Protein AF-A0A1I4S4P9-F1 (afdb_monomer)

Mean predicted aligned error: 11.46 Å

Solvent-accessible surface area (backbone atoms only — not comparable to full-atom values): 24908 Å² total; per-residue (Å²): 143,83,81,76,46,73,68,51,47,54,49,50,52,46,46,45,58,68,44,50,50,43,36,48,73,74,57,73,57,72,81,90,74,56,90,67,57,74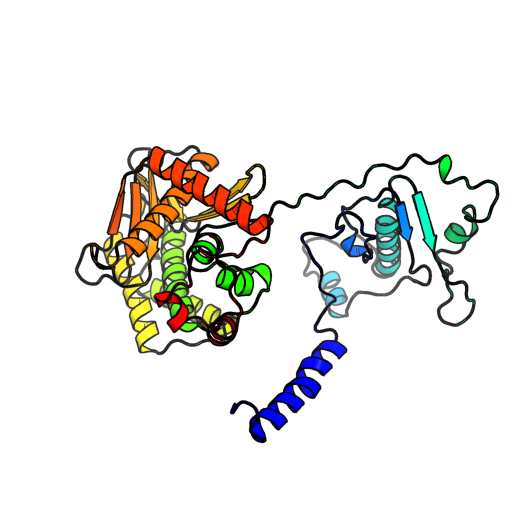,68,53,91,94,64,84,69,86,72,55,61,76,76,45,62,96,51,74,33,33,64,36,78,47,58,73,35,42,59,71,68,53,87,86,77,53,77,63,54,55,45,46,71,71,61,72,74,54,97,62,80,84,88,68,62,76,91,49,44,34,51,53,52,46,50,51,49,52,50,53,48,60,68,24,30,74,63,38,76,42,83,45,62,72,78,43,88,57,95,75,30,17,52,13,87,90,35,44,65,67,63,73,71,46,87,54,87,84,39,89,87,55,56,74,87,76,58,77,69,62,78,77,74,81,72,79,67,57,54,79,44,32,52,75,82,41,50,51,38,30,75,66,33,33,58,59,29,42,42,47,65,76,65,58,46,83,82,87,79,56,67,71,53,52,50,35,52,47,34,50,58,39,48,48,54,53,50,52,34,47,75,73,69,44,52,89,65,70,43,76,67,51,53,50,53,47,38,53,51,48,45,58,52,50,30,64,74,71,71,50,80,74,56,69,70,54,50,53,50,38,52,49,26,41,50,50,50,48,67,72,46,67,87,53,63,88,32,62,72,50,61,66,44,80,45,75,47,84,52,96,78,33,28,44,39,46,75,44,51,32,34,32,54,52,98,89,31,31,31,43,37,41,77,37,70,44,63,69,75,52,79,74,88,38,38,72,60,53,51,52,53,46,48,47,48,35,55,46,45,52,52,46,30,76,73,69,71,50,51,62,55,34,37,33,40,38,21,44,45,40,85,87,66,80,39,66,50,79,44,73,68,49,73,69,58,31,52,52,47,52,53,52,50,51,54,50,50,55,31,56,79,66,70,55,48,62,40,75,66,83,50,66,79,59,44,79,76,38,90,58,34,75,58,60,74,72,49,88,81,67,59,52,129

Structure (mmCIF, N/CA/C/O backbone):
data_AF-A0A1I4S4P9-F1
#
_entry.id   AF-A0A1I4S4P9-F1
#
loop_
_atom_site.group_PDB
_atom_site.id
_atom_site.type_symbol
_atom_site.label_atom_id
_atom_site.label_alt_id
_atom_site.label_comp_id
_atom_site.label_asym_id
_atom_site.label_entity_id
_atom_site.label_seq_id
_atom_site.pdbx_PDB_ins_code
_atom_site.Cartn_x
_atom_site.Cartn_y
_atom_site.Cartn_z
_atom_site.occupancy
_atom_site.B_iso_or_equiv
_atom_site.auth_seq_id
_atom_site.auth_comp_id
_atom_site.auth_asym_id
_atom_site.auth_atom_id
_atom_site.pdbx_PDB_model_num
ATOM 1 N N . MET A 1 1 ? -10.978 32.843 -14.804 1.00 38.06 1 MET A N 1
ATOM 2 C CA . MET A 1 1 ? -9.701 33.183 -15.474 1.00 38.06 1 MET A CA 1
ATOM 3 C C . MET A 1 1 ? -8.915 34.183 -14.626 1.00 38.06 1 MET A C 1
ATOM 5 O O . MET A 1 1 ? -8.882 35.360 -14.946 1.00 38.06 1 MET A O 1
ATOM 9 N N . SER A 1 2 ? -8.302 33.745 -13.528 1.00 45.78 2 SER A N 1
ATOM 10 C CA . SER A 1 2 ? -7.472 34.615 -12.671 1.00 45.78 2 SER A CA 1
ATOM 11 C C . SER A 1 2 ? -6.225 33.875 -12.177 1.00 45.78 2 SER A C 1
ATOM 13 O O . SER A 1 2 ? -5.853 33.976 -11.016 1.00 45.78 2 SER A O 1
ATOM 15 N N . ILE A 1 3 ? -5.626 33.062 -13.053 1.00 49.59 3 ILE A N 1
ATOM 16 C CA . ILE A 1 3 ? -4.468 32.204 -12.735 1.00 49.59 3 ILE A CA 1
ATOM 17 C C . ILE A 1 3 ? -3.141 32.885 -13.138 1.00 49.59 3 ILE A C 1
ATOM 19 O O . ILE A 1 3 ? -2.069 32.457 -12.737 1.00 49.59 3 ILE A O 1
ATOM 23 N N . LEU A 1 4 ? -3.203 34.000 -13.874 1.00 47.81 4 LEU A N 1
ATOM 24 C CA . LEU A 1 4 ? -2.036 34.728 -14.377 1.00 47.81 4 LEU A CA 1
ATOM 25 C C . LEU A 1 4 ? -1.984 36.142 -13.781 1.00 47.81 4 LEU A C 1
ATOM 27 O O . LEU A 1 4 ? -2.128 37.129 -14.499 1.00 47.81 4 LEU A O 1
ATOM 31 N N . SER A 1 5 ? -1.823 36.256 -12.459 1.00 67.88 5 SER A N 1
ATOM 32 C CA . SER A 1 5 ? -1.342 37.526 -11.899 1.00 67.88 5 SER A CA 1
ATOM 33 C C . SER A 1 5 ? 0.162 37.664 -12.197 1.00 67.88 5 SER A C 1
ATOM 35 O O . SER A 1 5 ? 0.849 36.644 -12.317 1.00 67.88 5 SER A O 1
ATOM 37 N N . PRO A 1 6 ? 0.708 38.890 -12.303 1.00 67.56 6 PRO A N 1
ATOM 38 C CA . PRO A 1 6 ? 2.138 39.098 -12.545 1.00 67.56 6 PRO A CA 1
ATOM 39 C C . PRO A 1 6 ? 3.033 38.372 -11.529 1.00 67.56 6 PRO A C 1
ATOM 41 O O . PRO A 1 6 ? 4.075 37.835 -11.890 1.00 67.56 6 PRO A O 1
ATOM 44 N N . GLU A 1 7 ? 2.595 38.286 -10.273 1.00 68.56 7 GLU A N 1
ATOM 45 C CA . GLU A 1 7 ? 3.309 37.591 -9.197 1.00 68.56 7 GLU A CA 1
ATOM 46 C C . GLU A 1 7 ? 3.332 36.069 -9.396 1.00 68.56 7 GLU A C 1
ATOM 48 O O . GLU A 1 7 ? 4.390 35.452 -9.258 1.00 68.56 7 GLU A O 1
ATOM 53 N N . PHE A 1 8 ? 2.203 35.460 -9.781 1.00 68.19 8 PHE A N 1
ATOM 54 C CA . PHE A 1 8 ? 2.143 34.026 -10.095 1.00 68.19 8 PHE A CA 1
ATOM 55 C C . PHE A 1 8 ? 2.925 33.683 -11.366 1.00 68.19 8 PHE A C 1
ATOM 57 O O . PHE A 1 8 ? 3.538 32.619 -11.426 1.00 68.19 8 PHE A O 1
ATOM 64 N N . LEU A 1 9 ? 2.969 34.591 -12.347 1.00 75.12 9 LEU A N 1
ATOM 65 C CA . LEU A 1 9 ? 3.762 34.416 -13.562 1.00 75.12 9 LEU A CA 1
ATOM 66 C C . LEU A 1 9 ? 5.266 34.439 -13.254 1.00 75.12 9 LEU A C 1
ATOM 68 O O . LEU A 1 9 ? 5.996 33.548 -13.677 1.00 75.12 9 LEU A O 1
ATOM 72 N N . ILE A 1 10 ? 5.724 35.426 -12.477 1.00 80.12 10 ILE A N 1
ATOM 73 C CA . ILE A 1 10 ? 7.133 35.540 -12.071 1.00 80.12 10 ILE A CA 1
ATOM 74 C C . ILE A 1 10 ? 7.541 34.331 -11.229 1.00 80.12 10 ILE A C 1
ATOM 76 O O . ILE A 1 10 ? 8.605 33.757 -11.462 1.00 80.12 10 ILE A O 1
ATOM 80 N N . LYS A 1 11 ? 6.690 33.914 -10.283 1.00 80.88 11 LYS A N 1
ATOM 81 C CA . LYS A 1 11 ? 6.929 32.713 -9.481 1.00 80.88 11 LYS A CA 1
ATOM 82 C C . LYS A 1 11 ? 6.997 31.462 -10.360 1.00 80.88 11 LYS A C 1
ATOM 84 O O . LYS A 1 11 ? 7.972 30.732 -10.264 1.00 80.88 11 LYS A O 1
ATOM 89 N N . GLY A 1 12 ? 6.031 31.259 -11.256 1.00 81.31 12 GLY A N 1
ATOM 90 C CA . GLY A 1 12 ? 5.995 30.101 -12.152 1.00 81.31 12 GLY A CA 1
ATOM 91 C C . GLY A 1 12 ? 7.205 30.023 -13.084 1.00 81.31 12 GLY A C 1
ATOM 92 O O . GLY A 1 12 ? 7.782 28.953 -13.248 1.00 81.31 12 GLY A O 1
ATOM 93 N N . ILE A 1 13 ? 7.653 31.157 -13.633 1.00 82.81 13 ILE A N 1
ATOM 94 C CA . ILE A 1 13 ? 8.885 31.224 -14.433 1.00 82.81 13 ILE A CA 1
ATOM 95 C C . ILE A 1 13 ? 10.100 30.880 -13.564 1.00 82.81 13 ILE A C 1
ATOM 97 O O . ILE A 1 13 ? 10.960 30.110 -13.985 1.00 82.81 13 ILE A O 1
ATOM 101 N N . ARG A 1 14 ? 10.180 31.411 -12.339 1.00 84.38 14 ARG A N 1
ATOM 102 C CA . ARG A 1 14 ? 11.299 31.119 -11.436 1.00 84.38 14 ARG A CA 1
ATOM 103 C C . ARG A 1 14 ? 11.335 29.647 -11.029 1.00 84.38 14 ARG A C 1
ATOM 105 O O . ARG A 1 14 ? 12.412 29.061 -11.034 1.00 84.38 14 ARG A O 1
ATOM 112 N N . ASP A 1 15 ? 10.191 29.061 -10.705 1.00 82.56 15 ASP A N 1
ATOM 113 C CA . ASP A 1 15 ? 10.077 27.653 -10.326 1.00 82.56 15 ASP A CA 1
ATOM 114 C C . ASP A 1 15 ? 10.420 26.753 -11.530 1.00 82.56 15 ASP A C 1
ATOM 116 O O . ASP A 1 15 ? 11.197 25.810 -11.390 1.00 82.56 15 ASP A O 1
ATOM 120 N N . LEU A 1 16 ? 9.977 27.101 -12.745 1.00 79.19 16 LEU A N 1
ATOM 121 C CA . LEU A 1 16 ? 10.336 26.371 -13.965 1.00 79.19 16 LEU A CA 1
ATOM 122 C C . LEU A 1 16 ? 11.846 26.409 -14.248 1.00 79.19 16 LEU A C 1
ATOM 124 O O . LEU A 1 16 ? 12.469 25.364 -14.414 1.00 79.19 16 LEU A O 1
ATOM 128 N N . PHE A 1 17 ? 12.451 27.597 -14.313 1.00 85.25 17 PHE A N 1
ATOM 129 C CA . PHE A 1 17 ? 13.846 27.728 -14.748 1.00 85.25 17 PHE A CA 1
ATOM 130 C C . PHE A 1 17 ? 14.859 27.418 -13.643 1.00 85.25 17 PHE A C 1
ATOM 132 O O . PHE A 1 17 ? 15.879 26.787 -13.913 1.00 85.25 17 PHE A O 1
ATOM 139 N N . ASN A 1 18 ? 14.595 27.833 -12.402 1.00 82.06 18 ASN A N 1
ATOM 140 C CA . ASN A 1 18 ? 15.582 27.722 -11.325 1.00 82.06 18 ASN A CA 1
ATOM 141 C C . ASN A 1 18 ? 15.407 26.472 -10.465 1.00 82.06 18 ASN A C 1
ATOM 143 O O . ASN A 1 18 ? 16.364 26.096 -9.789 1.00 82.06 18 ASN A O 1
ATOM 147 N N . GLN A 1 19 ? 14.216 25.863 -10.445 1.00 76.38 19 GLN A N 1
ATOM 148 C CA . GLN A 1 19 ? 13.987 24.608 -9.730 1.00 76.38 19 GLN A CA 1
ATOM 149 C C . GLN A 1 19 ? 13.845 23.458 -10.714 1.00 76.38 19 GLN A C 1
ATOM 151 O O . GLN A 1 19 ? 14.713 22.604 -10.723 1.00 76.38 19 GLN A O 1
ATOM 156 N N . PHE A 1 20 ? 12.830 23.451 -11.578 1.00 75.94 20 PHE A N 1
ATOM 157 C CA . PHE A 1 20 ? 12.531 22.285 -12.413 1.00 75.94 20 PHE A CA 1
ATOM 158 C C . PHE A 1 20 ? 13.619 21.982 -13.454 1.00 75.94 20 PHE A C 1
ATOM 160 O O . PHE A 1 20 ? 14.153 20.879 -13.471 1.00 75.94 20 PHE A O 1
ATOM 167 N N . LEU A 1 21 ? 14.015 22.955 -14.283 1.00 77.19 21 LEU A N 1
ATOM 168 C CA . LEU A 1 21 ? 15.065 22.745 -15.292 1.00 77.19 21 LEU A CA 1
ATOM 169 C C . LEU A 1 21 ? 16.443 22.522 -14.670 1.00 77.19 21 LEU A C 1
ATOM 171 O O . LEU A 1 21 ? 17.243 21.755 -15.199 1.00 77.19 21 LEU A O 1
ATOM 175 N N . ARG A 1 22 ? 16.717 23.173 -13.537 1.00 76.56 22 ARG A N 1
ATOM 176 C CA . ARG A 1 22 ? 17.940 22.931 -12.773 1.00 76.56 22 ARG A CA 1
ATOM 177 C C . ARG A 1 22 ? 17.960 21.516 -12.197 1.00 76.56 22 ARG A C 1
ATOM 179 O O . ARG A 1 22 ? 18.977 20.852 -12.307 1.00 76.56 22 ARG A O 1
ATOM 186 N N . PHE A 1 23 ? 16.839 21.061 -11.646 1.00 73.44 23 PHE A N 1
ATOM 187 C CA . PHE A 1 23 ? 16.659 19.711 -11.124 1.00 73.44 23 PHE A CA 1
ATOM 188 C C . PHE A 1 23 ? 16.806 18.666 -12.235 1.00 73.44 23 PHE A C 1
ATOM 190 O O . PHE A 1 23 ? 17.547 17.713 -12.055 1.00 73.44 23 PHE A O 1
ATOM 197 N N . LEU A 1 24 ? 16.226 18.897 -13.418 1.00 69.69 24 LEU A N 1
ATOM 198 C CA . LEU A 1 24 ? 16.457 18.073 -14.612 1.00 69.69 24 LEU A CA 1
ATOM 199 C C . LEU A 1 24 ? 17.936 18.031 -15.023 1.00 69.69 24 LEU A C 1
ATOM 201 O O . LEU A 1 24 ? 18.482 16.961 -15.261 1.00 69.69 24 LEU A O 1
ATOM 205 N N . TYR A 1 25 ? 18.599 19.188 -15.098 1.00 70.00 25 TYR A N 1
ATOM 206 C CA . TYR A 1 25 ? 20.004 19.278 -15.511 1.00 70.00 25 TYR A CA 1
ATOM 207 C C . TYR A 1 25 ? 20.969 18.639 -14.501 1.00 70.00 25 TYR A C 1
ATOM 209 O O . TYR A 1 25 ? 21.961 18.030 -14.891 1.00 70.00 25 TYR A O 1
ATOM 217 N N . GLU A 1 26 ? 20.685 18.775 -13.205 1.00 72.25 26 GLU A N 1
ATOM 218 C CA . GLU A 1 26 ? 21.449 18.152 -12.119 1.00 72.25 26 GLU A CA 1
ATOM 219 C C . GLU A 1 26 ? 21.161 16.639 -11.987 1.00 72.25 26 GLU A C 1
ATOM 221 O O . GLU A 1 26 ? 21.753 15.993 -11.126 1.00 72.25 26 GLU A O 1
ATOM 226 N N . GLY A 1 27 ? 20.309 16.064 -12.852 1.00 57.16 27 GLY A N 1
ATOM 227 C CA . GLY A 1 27 ? 19.997 14.630 -12.886 1.00 57.16 27 GLY A CA 1
ATOM 228 C C . GLY A 1 27 ? 18.964 14.192 -11.846 1.00 57.16 27 GLY A C 1
ATOM 229 O O . GLY A 1 27 ? 18.927 13.032 -11.465 1.00 57.16 27 GLY A O 1
ATOM 230 N N . GLY A 1 28 ? 18.142 15.114 -11.345 1.00 54.72 28 GLY A N 1
ATOM 231 C CA . GLY A 1 28 ? 17.099 14.837 -10.354 1.00 54.72 28 GLY A CA 1
ATOM 232 C C . GLY A 1 28 ? 15.869 14.109 -10.905 1.00 54.72 28 GLY A C 1
ATOM 233 O O . GLY A 1 28 ? 14.998 13.722 -10.131 1.00 54.72 28 GLY A O 1
ATOM 234 N N . ILE A 1 29 ? 15.778 13.936 -12.224 1.00 54.47 29 ILE A N 1
ATOM 235 C CA . ILE A 1 29 ? 14.736 13.150 -12.888 1.00 54.47 29 ILE A CA 1
ATOM 236 C C . ILE A 1 29 ? 15.459 12.181 -13.820 1.00 54.47 29 ILE A C 1
ATOM 238 O O . ILE A 1 29 ? 16.005 12.615 -14.835 1.00 54.47 29 ILE A O 1
ATOM 242 N N . ASP A 1 30 ? 15.494 10.904 -13.445 1.00 52.72 30 ASP A N 1
ATOM 243 C CA . ASP A 1 30 ? 15.872 9.825 -14.358 1.00 52.72 30 ASP A CA 1
ATOM 244 C C . ASP A 1 30 ? 14.815 9.688 -15.469 1.00 52.72 30 ASP A C 1
ATOM 246 O O . ASP A 1 30 ? 13.690 10.189 -15.345 1.00 52.72 30 ASP A O 1
ATOM 250 N N . GLU A 1 31 ? 15.175 9.052 -16.590 1.00 52.97 31 GLU A N 1
ATOM 251 C CA . GLU A 1 31 ? 14.169 8.659 -17.585 1.00 52.97 31 GLU A CA 1
ATOM 252 C C . GLU A 1 31 ? 13.079 7.836 -16.889 1.00 52.97 31 GLU A C 1
ATOM 254 O O . GLU A 1 31 ? 13.377 7.039 -16.007 1.00 52.97 31 GLU A O 1
ATOM 259 N N . TYR A 1 32 ? 11.811 8.068 -17.242 1.00 50.38 32 TYR A N 1
ATOM 260 C CA . TYR A 1 32 ? 10.702 7.324 -16.649 1.00 50.38 32 TYR A CA 1
ATOM 261 C C . TYR A 1 32 ? 10.888 5.834 -16.949 1.00 50.38 32 TYR A C 1
ATOM 263 O O . TYR A 1 32 ? 10.819 5.419 -18.108 1.00 50.38 32 TYR A O 1
ATOM 271 N N . GLU A 1 33 ? 11.162 5.057 -15.906 1.00 53.66 33 GLU A N 1
ATOM 272 C CA . GLU A 1 33 ? 11.293 3.610 -15.974 1.00 53.66 33 GLU A CA 1
ATOM 273 C C . GLU A 1 33 ? 9.932 3.012 -15.620 1.00 53.66 33 GLU A C 1
ATOM 275 O O . GLU A 1 33 ? 9.441 3.181 -14.506 1.00 53.66 33 GLU A O 1
ATOM 280 N N . ASP A 1 34 ? 9.291 2.354 -16.585 1.00 56.50 34 ASP A N 1
ATOM 281 C CA . ASP A 1 34 ? 8.131 1.526 -16.280 1.00 56.50 34 ASP A CA 1
ATOM 282 C C . ASP A 1 34 ? 8.638 0.195 -15.716 1.00 56.50 34 ASP A C 1
ATOM 284 O O . ASP A 1 34 ? 9.044 -0.706 -16.457 1.00 56.50 34 ASP A O 1
ATOM 288 N N . ASP A 1 35 ? 8.645 0.096 -14.387 1.00 54.47 35 ASP A N 1
ATOM 289 C CA . ASP A 1 35 ? 9.077 -1.100 -13.664 1.00 54.47 35 ASP A CA 1
ATOM 290 C C . ASP A 1 35 ? 8.187 -2.328 -13.940 1.00 54.47 35 ASP A C 1
ATOM 292 O O . ASP A 1 35 ? 8.570 -3.462 -13.630 1.00 54.47 35 ASP A O 1
ATOM 296 N N . SER A 1 36 ? 6.999 -2.123 -14.521 1.00 56.12 36 SER A N 1
ATOM 297 C CA . SER A 1 36 ? 6.031 -3.180 -14.818 1.00 56.12 36 SER A CA 1
ATOM 298 C C . SER A 1 36 ? 6.129 -3.703 -16.258 1.00 56.12 36 SER A C 1
ATOM 300 O O . SER A 1 36 ? 5.939 -4.900 -16.486 1.00 56.12 36 SER A O 1
ATOM 302 N N . GLU A 1 37 ? 6.529 -2.862 -17.219 1.00 60.28 37 GLU A N 1
ATOM 303 C CA . GLU A 1 37 ? 6.645 -3.215 -18.640 1.00 60.28 37 GLU A CA 1
ATOM 304 C C . GLU A 1 37 ? 8.026 -2.876 -19.242 1.00 60.28 37 GLU A C 1
ATOM 306 O O . GLU A 1 37 ? 8.161 -2.065 -20.156 1.00 60.28 37 GLU A O 1
ATOM 311 N N . TYR A 1 38 ? 9.087 -3.581 -18.830 1.00 61.78 38 TYR A N 1
ATOM 312 C CA . TYR A 1 38 ? 10.418 -3.434 -19.458 1.00 61.78 38 TYR A CA 1
ATOM 313 C C . TYR A 1 38 ? 10.469 -3.870 -20.944 1.00 61.78 38 TYR A C 1
ATOM 315 O O . TYR A 1 38 ? 11.418 -3.550 -21.672 1.00 61.78 38 TYR A O 1
ATOM 323 N N . ALA A 1 39 ? 9.484 -4.647 -21.414 1.00 64.56 39 ALA A N 1
ATOM 324 C CA . ALA A 1 39 ? 9.410 -5.150 -22.788 1.00 64.56 39 ALA A CA 1
ATOM 325 C C . ALA A 1 39 ? 7.963 -5.256 -23.304 1.00 64.56 39 ALA A C 1
ATOM 327 O O . ALA A 1 39 ? 7.437 -6.366 -23.435 1.00 64.56 39 ALA A O 1
ATOM 328 N N . PRO A 1 40 ? 7.317 -4.118 -23.625 1.00 66.25 40 PRO A N 1
ATOM 329 C CA . PRO A 1 40 ? 5.949 -4.114 -24.114 1.00 66.25 40 PRO A CA 1
ATOM 330 C C . PRO A 1 40 ? 5.836 -4.855 -25.448 1.00 66.25 40 PRO A C 1
ATOM 332 O O . PRO A 1 40 ? 6.733 -4.842 -26.304 1.00 66.25 40 PRO A O 1
ATOM 335 N N . LYS A 1 41 ? 4.702 -5.529 -25.636 1.00 68.69 41 LYS A N 1
ATOM 336 C CA . LYS A 1 41 ? 4.479 -6.405 -26.787 1.00 68.69 41 LYS A CA 1
ATOM 337 C C . LYS A 1 41 ? 4.527 -5.612 -28.097 1.00 68.69 41 LYS A C 1
ATOM 339 O O . LYS A 1 41 ? 3.779 -4.663 -28.296 1.00 68.69 41 LYS A O 1
ATOM 344 N N . GLY A 1 42 ? 5.375 -6.055 -29.026 1.00 74.88 42 GLY A N 1
ATOM 345 C CA . GLY A 1 42 ? 5.537 -5.423 -30.342 1.00 74.88 42 GLY A CA 1
ATOM 346 C C . GLY A 1 42 ? 6.547 -4.271 -30.390 1.00 74.88 42 GLY A C 1
ATOM 347 O O . GLY A 1 42 ? 6.712 -3.671 -31.452 1.00 74.88 42 GLY A O 1
ATOM 348 N N . CYS A 1 43 ? 7.246 -3.991 -29.289 1.00 80.38 43 CYS A N 1
ATOM 349 C CA . CYS A 1 43 ? 8.272 -2.954 -29.205 1.00 80.38 43 CYS A CA 1
ATOM 350 C C . CYS A 1 43 ? 9.694 -3.542 -29.159 1.00 80.38 43 CYS A C 1
ATOM 352 O O . CYS A 1 43 ? 9.895 -4.728 -28.899 1.00 80.38 43 CYS A O 1
ATOM 354 N N . VAL A 1 44 ? 10.694 -2.690 -29.410 1.00 84.75 44 VAL A N 1
ATOM 355 C CA . VAL A 1 44 ? 12.114 -2.984 -29.156 1.00 84.75 44 VAL A CA 1
ATOM 356 C C . VAL A 1 44 ? 12.523 -2.250 -27.883 1.00 84.75 44 VAL A C 1
ATOM 358 O O . VAL A 1 44 ? 12.465 -1.022 -27.849 1.00 84.75 44 VAL A O 1
ATOM 361 N N . SER A 1 45 ? 12.935 -2.989 -26.853 1.00 84.81 45 SER A N 1
ATOM 362 C CA . SER A 1 45 ? 13.358 -2.407 -25.576 1.00 84.81 45 SER A CA 1
ATOM 363 C C . SER A 1 45 ? 14.753 -1.792 -25.664 1.00 84.81 45 SER A C 1
ATOM 365 O O . SER A 1 45 ? 15.709 -2.453 -26.076 1.00 84.81 45 SER A O 1
ATOM 367 N N . PHE A 1 46 ? 14.878 -0.545 -25.215 1.00 86.19 46 PHE A N 1
ATOM 368 C CA . PHE A 1 46 ? 16.157 0.111 -24.957 1.00 86.19 46 PHE A CA 1
ATOM 369 C C . PHE A 1 46 ? 16.380 0.119 -23.450 1.00 86.19 46 PHE A C 1
ATOM 371 O O . PHE A 1 46 ? 15.629 0.757 -22.726 1.00 86.19 46 PHE A O 1
ATOM 378 N N . LEU A 1 47 ? 17.384 -0.625 -22.986 1.00 85.00 47 LEU A N 1
ATOM 379 C CA . LEU A 1 47 ? 17.661 -0.814 -21.565 1.00 85.00 47 LEU A CA 1
ATOM 380 C C . LEU A 1 47 ? 19.132 -0.532 -21.277 1.00 85.00 47 LEU A C 1
ATOM 382 O O . LEU A 1 47 ? 20.019 -0.862 -22.074 1.00 85.00 47 LEU A O 1
ATOM 386 N N . THR A 1 48 ? 19.410 0.004 -20.095 1.00 88.38 48 THR A N 1
ATOM 387 C CA . THR A 1 48 ? 20.756 -0.023 -19.530 1.00 88.38 48 THR A CA 1
ATOM 388 C C . THR A 1 48 ? 21.141 -1.456 -19.147 1.00 88.38 48 THR A C 1
ATOM 390 O O . THR A 1 48 ? 20.303 -2.333 -18.922 1.00 88.38 48 THR A O 1
ATOM 393 N N . ILE A 1 49 ? 22.445 -1.719 -19.021 1.00 88.69 49 ILE A N 1
ATOM 394 C CA . ILE A 1 49 ? 22.931 -3.054 -18.638 1.00 88.69 49 ILE A CA 1
ATOM 395 C C . ILE A 1 49 ? 22.392 -3.473 -17.259 1.00 88.69 49 ILE A C 1
ATOM 397 O O . ILE A 1 49 ? 22.075 -4.646 -17.062 1.00 88.69 49 ILE A O 1
ATOM 401 N N . HIS A 1 50 ? 22.253 -2.531 -16.322 1.00 84.62 50 HIS A N 1
ATOM 402 C CA . HIS A 1 50 ? 21.729 -2.813 -14.985 1.00 84.62 50 HIS A CA 1
ATOM 403 C C . HIS A 1 50 ? 20.257 -3.244 -15.028 1.00 84.62 50 HIS A C 1
ATOM 405 O O . HIS A 1 50 ? 19.927 -4.264 -14.427 1.00 84.62 50 HIS A O 1
ATOM 411 N N . GLN A 1 51 ? 19.420 -2.549 -15.807 1.00 82.44 51 GLN A N 1
ATOM 412 C CA . GLN A 1 51 ? 18.003 -2.893 -16.002 1.00 82.44 51 GLN A CA 1
ATOM 413 C C . GLN A 1 51 ? 17.815 -4.256 -16.678 1.00 82.44 51 GLN A C 1
ATOM 415 O O . GLN A 1 51 ? 16.860 -4.970 -16.405 1.00 82.44 51 GLN A O 1
ATOM 420 N N . SER A 1 52 ? 18.757 -4.674 -17.529 1.00 86.00 52 SER A N 1
ATOM 421 C CA . SER A 1 52 ? 18.676 -5.982 -18.195 1.00 86.00 52 SER A CA 1
ATOM 422 C C . SER A 1 52 ? 18.894 -7.186 -17.260 1.00 86.00 52 SER A C 1
ATOM 424 O O . SER A 1 52 ? 18.714 -8.337 -17.668 1.00 86.00 52 SER A O 1
ATOM 426 N N . LYS A 1 53 ? 19.333 -6.966 -16.014 1.00 85.44 53 LYS A N 1
ATOM 427 C CA . LYS A 1 53 ? 19.703 -8.039 -15.085 1.00 85.44 53 LYS A CA 1
ATOM 428 C C . LYS A 1 53 ? 18.489 -8.908 -14.741 1.00 85.44 53 LYS A C 1
ATOM 430 O O . LYS A 1 53 ? 17.487 -8.426 -14.242 1.00 85.44 53 LYS A O 1
ATOM 435 N N . GLY A 1 54 ? 18.619 -10.219 -14.948 1.00 83.50 54 GLY A N 1
ATOM 436 C CA . GLY A 1 54 ? 17.532 -11.178 -14.700 1.00 83.50 54 GLY A CA 1
ATOM 437 C C . GLY A 1 54 ? 16.562 -11.343 -15.872 1.00 83.50 54 GLY A C 1
ATOM 438 O O . GLY A 1 54 ? 15.776 -12.284 -15.861 1.00 83.50 54 GLY A O 1
ATOM 439 N N . LEU A 1 55 ? 16.675 -10.505 -16.906 1.00 86.56 55 LEU A N 1
ATOM 440 C CA . LEU A 1 55 ? 15.934 -10.640 -18.157 1.00 86.56 55 LEU A CA 1
ATOM 441 C C . LEU A 1 55 ? 16.724 -11.475 -19.171 1.00 86.56 55 LEU A C 1
ATOM 443 O O . LEU A 1 55 ? 17.947 -11.616 -19.066 1.00 86.56 55 LEU A O 1
ATOM 447 N N . GLU A 1 56 ? 16.027 -12.018 -20.162 1.00 89.69 56 GLU A N 1
ATOM 448 C CA . GLU A 1 56 ? 16.614 -12.721 -21.300 1.00 89.69 56 GLU A CA 1
ATOM 449 C C . GLU A 1 56 ? 15.833 -12.379 -22.567 1.00 89.69 56 GLU A C 1
ATOM 451 O O . GLU A 1 56 ? 14.604 -12.302 -22.543 1.00 89.69 56 GLU A O 1
ATOM 456 N N . PHE A 1 57 ? 16.549 -12.204 -23.676 1.00 90.88 57 PHE A N 1
ATOM 457 C CA . PHE A 1 57 ? 15.969 -11.830 -24.959 1.00 90.88 57 PHE A CA 1
ATOM 458 C C . PHE A 1 57 ? 16.488 -12.749 -26.069 1.00 90.88 57 PHE A C 1
ATOM 460 O O . PHE A 1 57 ? 17.677 -13.079 -26.082 1.00 90.88 57 PHE A O 1
ATOM 467 N N . PRO A 1 58 ? 15.650 -13.108 -27.057 1.00 93.19 58 PRO A N 1
ATOM 468 C CA . PRO A 1 58 ? 16.091 -13.871 -28.226 1.00 93.19 58 PRO A CA 1
ATOM 469 C C . PRO A 1 58 ? 17.264 -13.202 -28.955 1.00 93.19 58 PRO A C 1
ATOM 471 O O . PRO A 1 58 ? 18.216 -13.867 -29.374 1.00 93.19 58 PRO A O 1
ATOM 474 N N . VAL A 1 59 ? 17.220 -11.869 -29.050 1.00 93.94 59 VAL A N 1
ATOM 475 C CA . VAL A 1 59 ? 18.243 -11.032 -29.682 1.00 93.94 59 VAL A CA 1
ATOM 476 C C . VAL A 1 59 ? 18.641 -9.905 -28.738 1.00 93.94 59 VAL A C 1
ATOM 478 O O . VAL A 1 59 ? 17.777 -9.194 -28.234 1.00 93.94 59 VAL A O 1
ATOM 481 N N . VAL A 1 60 ? 19.945 -9.703 -28.548 1.00 95.25 60 VAL A N 1
ATOM 482 C CA . VAL A 1 60 ? 20.494 -8.557 -27.809 1.00 95.25 60 VAL A CA 1
ATOM 483 C C . VAL A 1 60 ? 21.483 -7.824 -28.694 1.00 95.25 60 VAL A C 1
ATOM 485 O O . VAL A 1 60 ? 22.429 -8.423 -29.203 1.00 95.25 60 VAL A O 1
ATOM 488 N N . ILE A 1 61 ? 21.289 -6.516 -28.840 1.00 95.75 61 ILE A N 1
ATOM 489 C CA . ILE A 1 61 ? 22.244 -5.623 -29.494 1.00 95.75 61 ILE A CA 1
ATOM 490 C C . ILE A 1 61 ? 22.970 -4.850 -28.395 1.00 95.75 61 ILE A C 1
ATOM 492 O O . ILE A 1 61 ? 22.408 -3.946 -27.782 1.00 95.75 61 ILE A O 1
ATOM 496 N N . CYS A 1 62 ? 24.213 -5.229 -28.114 1.00 95.50 62 CYS A N 1
ATOM 497 C CA . CYS A 1 62 ? 25.022 -4.603 -27.080 1.00 95.50 62 CYS A CA 1
ATOM 498 C C . CYS A 1 62 ? 25.867 -3.468 -27.673 1.00 95.50 62 CYS A C 1
ATOM 500 O O . CYS A 1 62 ? 26.759 -3.701 -28.493 1.00 95.50 62 CYS A O 1
ATOM 502 N N . GLY A 1 63 ? 25.552 -2.242 -27.253 1.00 92.00 63 GLY A N 1
ATOM 503 C CA . GLY A 1 63 ? 26.292 -1.027 -27.582 1.00 92.00 63 GLY A CA 1
ATOM 504 C C . GLY A 1 63 ? 27.356 -0.656 -26.543 1.00 92.00 63 GLY A C 1
ATOM 505 O O . GLY A 1 63 ? 27.833 -1.491 -25.776 1.00 92.00 63 GLY A O 1
ATOM 506 N N . SER A 1 64 ? 27.712 0.632 -26.513 1.00 90.69 64 SER A N 1
ATOM 507 C CA . SER A 1 64 ? 28.626 1.232 -25.525 1.00 90.69 64 SER A CA 1
ATOM 508 C C . SER A 1 64 ? 30.007 0.571 -25.441 1.00 90.69 64 SER A C 1
ATOM 510 O O . SER A 1 64 ? 30.650 0.547 -24.387 1.00 90.69 64 SER A O 1
ATOM 512 N N . LEU A 1 65 ? 30.497 0.043 -26.563 1.00 93.00 65 LEU A N 1
ATOM 513 C CA . LEU A 1 65 ? 31.785 -0.649 -26.631 1.00 93.00 65 LEU A CA 1
ATOM 514 C C . LEU A 1 65 ? 32.985 0.310 -26.545 1.00 93.00 65 LEU A C 1
ATOM 516 O O . LEU A 1 65 ? 34.121 -0.141 -26.473 1.00 93.00 65 LEU A O 1
ATOM 520 N N . GLU A 1 66 ? 32.777 1.625 -26.495 1.00 91.88 66 GLU A N 1
ATOM 521 C CA . GLU A 1 66 ? 33.774 2.630 -26.095 1.00 91.88 66 GLU A CA 1
ATOM 522 C C . GLU A 1 66 ? 34.094 2.611 -24.592 1.00 91.88 66 GLU A C 1
ATOM 524 O O . GLU A 1 66 ? 35.064 3.241 -24.156 1.00 91.88 66 GLU A O 1
ATOM 529 N N . ALA A 1 67 ? 33.303 1.899 -23.782 1.00 91.00 67 ALA A N 1
ATOM 530 C CA . ALA A 1 67 ? 33.474 1.868 -22.339 1.00 91.00 67 ALA A CA 1
ATOM 531 C C . ALA A 1 67 ? 34.857 1.334 -21.922 1.00 91.00 67 ALA A C 1
ATOM 533 O O . ALA A 1 67 ? 35.453 0.446 -22.545 1.00 91.00 67 ALA A O 1
ATOM 534 N N . VAL A 1 68 ? 35.352 1.882 -20.813 1.00 91.25 68 VAL A N 1
ATOM 535 C CA . VAL A 1 68 ? 36.610 1.499 -20.164 1.00 91.25 68 VAL A CA 1
ATOM 536 C C . VAL A 1 68 ? 36.379 1.336 -18.658 1.00 91.25 68 VAL A C 1
ATOM 538 O O . VAL A 1 68 ? 35.502 2.013 -18.119 1.00 91.25 68 VAL A O 1
ATOM 541 N N . PRO A 1 69 ? 37.160 0.493 -17.958 1.00 91.50 69 PRO A N 1
ATOM 542 C CA . PRO A 1 69 ? 37.099 0.369 -16.504 1.00 91.50 69 PRO A CA 1
ATOM 543 C C . PRO A 1 69 ? 37.272 1.728 -15.813 1.00 91.50 69 PRO A C 1
ATOM 545 O O . PRO A 1 69 ? 38.272 2.417 -16.034 1.00 91.50 69 PRO A O 1
ATOM 548 N N . ARG A 1 70 ? 36.310 2.117 -14.969 1.00 85.62 70 ARG A N 1
ATOM 549 C CA . ARG A 1 70 ? 36.333 3.373 -14.201 1.00 85.62 70 ARG A CA 1
ATOM 550 C C . ARG A 1 70 ? 36.272 3.084 -12.707 1.00 85.62 70 ARG A C 1
ATOM 552 O O . ARG A 1 70 ? 35.644 2.124 -12.280 1.00 85.62 70 ARG A O 1
ATOM 559 N N . LYS A 1 71 ? 36.925 3.937 -11.919 1.00 79.69 71 LYS A N 1
ATOM 560 C CA . LYS A 1 71 ? 36.802 3.945 -10.458 1.00 79.69 71 LYS A CA 1
ATOM 561 C C . LYS A 1 71 ? 35.404 4.452 -10.088 1.00 79.69 71 LYS A C 1
ATOM 563 O O . LYS A 1 71 ? 35.039 5.542 -10.518 1.00 79.69 71 LYS A O 1
ATOM 568 N N . GLN A 1 72 ? 34.648 3.648 -9.341 1.00 69.44 72 GLN A N 1
ATOM 569 C CA . GLN A 1 72 ? 33.274 3.952 -8.910 1.00 69.44 72 GLN A CA 1
ATOM 570 C C . GLN A 1 72 ? 33.130 4.115 -7.386 1.00 69.44 72 GLN A C 1
ATOM 572 O O . GLN A 1 72 ? 32.033 4.370 -6.912 1.00 69.44 72 GLN A O 1
ATOM 577 N N . HIS A 1 73 ? 34.223 4.012 -6.625 1.00 73.06 73 HIS A N 1
ATOM 578 C CA . HIS A 1 73 ? 34.223 4.195 -5.172 1.00 73.06 73 HIS A CA 1
ATOM 579 C C . HIS A 1 73 ? 34.639 5.614 -4.765 1.00 73.06 73 HIS A C 1
ATOM 581 O O . HIS A 1 73 ? 35.469 6.263 -5.418 1.00 73.06 73 HIS A O 1
ATOM 587 N N . THR A 1 74 ? 34.079 6.067 -3.651 1.00 80.25 74 THR A N 1
ATOM 588 C CA . THR A 1 74 ? 34.368 7.341 -2.993 1.00 80.25 74 THR A CA 1
ATOM 589 C C . THR A 1 74 ? 35.421 7.181 -1.892 1.00 80.25 74 THR A C 1
ATOM 591 O O . THR A 1 74 ? 35.763 6.075 -1.478 1.00 80.25 74 THR A O 1
ATOM 594 N N . ALA A 1 75 ? 35.922 8.305 -1.372 1.00 80.50 75 ALA A N 1
ATOM 595 C CA . ALA A 1 75 ? 36.819 8.299 -0.213 1.00 80.50 75 ALA A CA 1
ATOM 596 C C . ALA A 1 75 ? 36.150 7.729 1.055 1.00 80.50 75 ALA A C 1
ATOM 598 O O . ALA A 1 75 ? 36.836 7.222 1.939 1.00 80.50 75 ALA A O 1
ATOM 599 N N . LEU A 1 76 ? 34.816 7.807 1.150 1.00 79.75 76 LEU A N 1
ATOM 600 C CA . LEU A 1 76 ? 34.068 7.206 2.250 1.00 79.75 76 LEU A CA 1
ATOM 601 C C . LEU A 1 76 ? 34.063 5.678 2.136 1.00 79.75 76 LEU A C 1
ATOM 603 O O . LEU A 1 76 ? 34.289 5.007 3.137 1.00 79.75 76 LEU A O 1
ATOM 607 N N . ASP A 1 77 ? 33.878 5.139 0.930 1.00 76.44 77 ASP A N 1
ATOM 608 C CA . ASP A 1 77 ? 33.901 3.690 0.687 1.00 76.44 77 ASP A CA 1
ATOM 609 C C . ASP A 1 77 ? 35.275 3.094 1.029 1.00 76.44 77 ASP A C 1
ATOM 611 O O . ASP A 1 77 ? 35.367 2.064 1.693 1.00 76.44 77 ASP A O 1
ATOM 615 N N . GLU A 1 78 ? 36.353 3.803 0.671 1.00 78.88 78 GLU A N 1
ATOM 616 C CA . GLU A 1 78 ? 37.725 3.453 1.065 1.00 78.88 78 GLU A CA 1
ATOM 617 C C . GLU A 1 78 ? 37.908 3.419 2.585 1.00 78.88 78 GLU A C 1
ATOM 619 O O . GLU A 1 78 ? 38.579 2.530 3.113 1.00 78.88 78 GLU A O 1
ATOM 624 N N . LEU A 1 79 ? 37.324 4.383 3.299 1.00 82.12 79 LEU A N 1
ATOM 625 C CA . LEU A 1 79 ? 37.403 4.460 4.755 1.00 82.12 79 LEU A CA 1
ATOM 626 C C . LEU A 1 79 ? 36.576 3.358 5.425 1.00 82.12 79 LEU A C 1
ATOM 628 O O . LEU A 1 79 ? 37.008 2.812 6.438 1.00 82.12 79 LEU A O 1
ATOM 632 N N . LEU A 1 80 ? 35.415 3.011 4.872 1.00 78.75 80 LEU A N 1
ATOM 633 C CA . LEU A 1 80 ? 34.557 1.948 5.395 1.00 78.75 80 LEU A CA 1
ATOM 634 C C . LEU A 1 80 ? 35.188 0.564 5.214 1.00 78.75 80 LEU A C 1
ATOM 636 O O . LEU A 1 80 ? 35.194 -0.218 6.167 1.00 78.75 80 LEU A O 1
ATOM 640 N N . GLU A 1 81 ? 35.765 0.278 4.041 1.00 75.31 81 GLU A N 1
ATOM 641 C CA . GLU A 1 81 ? 36.457 -0.994 3.795 1.00 75.31 81 GLU A CA 1
ATOM 642 C C . GLU A 1 81 ? 37.743 -1.134 4.620 1.00 75.31 81 GLU A C 1
ATOM 644 O O . GLU A 1 81 ? 37.984 -2.193 5.201 1.00 75.31 81 GLU A O 1
ATOM 649 N N . ASN A 1 82 ? 38.558 -0.077 4.722 1.00 75.75 82 ASN A N 1
ATOM 650 C CA . ASN A 1 82 ? 39.848 -0.139 5.426 1.00 75.75 82 ASN A CA 1
ATOM 651 C C . ASN A 1 82 ? 39.754 0.168 6.932 1.00 75.75 82 ASN A C 1
ATOM 653 O O . ASN A 1 82 ? 40.708 -0.069 7.672 1.00 75.75 82 ASN A O 1
ATOM 657 N N . GLY A 1 83 ? 38.633 0.717 7.403 1.00 75.50 83 GLY A N 1
ATOM 658 C CA . GLY A 1 83 ? 38.462 1.217 8.771 1.00 75.50 83 GLY A CA 1
ATOM 659 C C . GLY A 1 83 ? 38.043 0.175 9.811 1.00 75.50 83 GLY A C 1
ATOM 660 O O . GLY A 1 83 ? 37.693 0.554 10.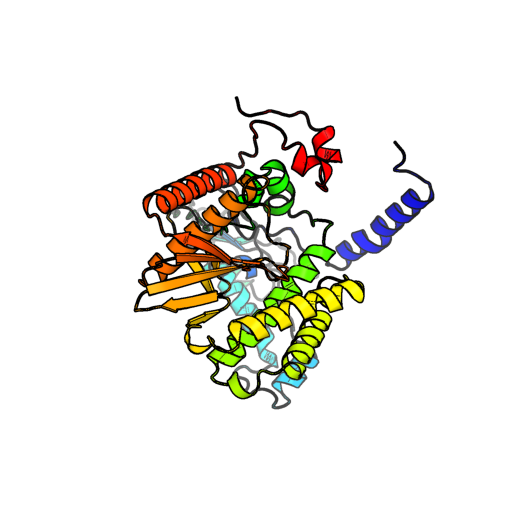925 1.00 75.50 83 GLY A O 1
ATOM 661 N N . ASN A 1 84 ? 38.053 -1.123 9.476 1.00 72.25 84 ASN A N 1
ATOM 662 C CA . ASN A 1 84 ? 37.587 -2.226 10.336 1.00 72.25 84 ASN A CA 1
ATOM 663 C C . ASN A 1 84 ? 36.134 -2.082 10.837 1.00 72.25 84 ASN A C 1
ATOM 665 O O . ASN A 1 84 ? 35.756 -2.667 11.852 1.00 72.25 84 ASN A O 1
ATOM 669 N N . TYR A 1 85 ? 35.299 -1.327 10.121 1.00 76.25 85 TYR A N 1
ATOM 670 C CA . TYR A 1 85 ? 33.873 -1.195 10.436 1.00 76.25 85 TYR A CA 1
ATOM 671 C C . TYR A 1 85 ? 33.048 -2.397 9.951 1.00 76.25 85 TYR A C 1
ATOM 673 O O . TYR A 1 85 ? 31.924 -2.604 10.408 1.00 76.25 85 TYR A O 1
ATOM 681 N N . LEU A 1 86 ? 33.599 -3.196 9.033 1.00 76.38 86 LEU A N 1
ATOM 682 C CA . LEU A 1 86 ? 32.953 -4.377 8.468 1.00 76.38 86 LEU A CA 1
ATOM 683 C C . LEU A 1 86 ? 33.377 -5.643 9.218 1.00 76.38 86 LEU A C 1
ATOM 685 O O . LEU A 1 86 ? 34.550 -5.860 9.512 1.00 76.38 86 LEU A O 1
ATOM 689 N N . SER A 1 87 ? 32.411 -6.521 9.490 1.00 77.81 87 SER A N 1
ATOM 690 C CA . SER A 1 87 ? 32.638 -7.795 10.188 1.00 77.81 87 SER A CA 1
ATOM 691 C C . SER A 1 87 ? 33.333 -8.858 9.330 1.00 77.81 87 SER A C 1
ATOM 693 O O . SER A 1 87 ? 33.763 -9.885 9.855 1.00 77.81 87 SER A O 1
ATOM 695 N N . LYS A 1 88 ? 33.438 -8.633 8.015 1.00 76.56 88 LYS A N 1
ATOM 696 C CA . LYS A 1 88 ? 34.065 -9.544 7.052 1.00 76.56 88 LYS A CA 1
ATOM 697 C C . LYS A 1 88 ? 35.281 -8.875 6.406 1.00 76.56 88 LYS A C 1
ATOM 699 O O . LYS A 1 88 ? 35.194 -7.693 6.078 1.00 76.56 88 LYS A O 1
ATOM 704 N N . PRO A 1 89 ? 36.386 -9.613 6.192 1.00 74.69 89 PRO A N 1
ATOM 705 C CA . PRO A 1 89 ? 37.533 -9.092 5.459 1.00 74.69 89 PRO A CA 1
ATOM 706 C C . PRO A 1 89 ? 37.160 -8.819 3.997 1.00 74.69 89 PRO A C 1
ATOM 708 O O . PRO A 1 89 ? 36.307 -9.513 3.435 1.00 74.69 89 PRO A O 1
ATOM 711 N N . SER A 1 90 ? 37.822 -7.836 3.382 1.00 71.06 90 SER A N 1
ATOM 712 C CA . SER A 1 90 ? 37.640 -7.550 1.956 1.00 71.06 90 SER A CA 1
ATOM 713 C C . SER A 1 90 ? 38.070 -8.760 1.120 1.00 71.06 90 SER A C 1
ATOM 715 O O . SER A 1 90 ? 39.110 -9.375 1.371 1.00 71.06 90 SER A O 1
ATOM 717 N N . PHE A 1 91 ? 37.221 -9.143 0.166 1.00 79.31 91 PHE A N 1
ATOM 718 C CA . PHE A 1 91 ? 37.430 -10.323 -0.672 1.00 79.31 91 PHE A CA 1
ATOM 719 C C . PHE A 1 91 ? 38.264 -10.005 -1.921 1.00 79.31 91 PHE A C 1
ATOM 721 O O . PHE A 1 91 ? 39.076 -10.831 -2.336 1.00 79.31 91 PHE A O 1
ATOM 728 N N . GLU A 1 92 ? 38.097 -8.817 -2.512 1.00 81.81 92 GLU A N 1
ATOM 729 C CA . GLU A 1 92 ? 38.753 -8.434 -3.769 1.00 81.81 92 GLU A CA 1
ATOM 730 C C . GLU A 1 92 ? 39.802 -7.335 -3.565 1.00 81.81 92 GLU A C 1
ATOM 732 O O . GLU A 1 92 ? 39.575 -6.403 -2.797 1.00 81.81 92 GLU A O 1
ATOM 737 N N . PRO A 1 93 ? 40.942 -7.377 -4.282 1.00 83.12 93 PRO A N 1
ATOM 738 C CA . PRO A 1 93 ? 41.903 -6.283 -4.253 1.00 83.12 93 PRO A CA 1
ATOM 739 C C . PRO A 1 93 ? 41.302 -4.991 -4.816 1.00 83.12 93 PRO A C 1
ATOM 741 O O . PRO A 1 93 ? 40.930 -4.929 -5.990 1.00 83.12 93 PRO A O 1
ATOM 744 N N . PHE A 1 94 ? 41.311 -3.937 -4.005 1.00 77.81 94 PHE A N 1
ATOM 745 C CA . PHE A 1 94 ? 40.670 -2.652 -4.292 1.00 77.81 94 PHE A CA 1
ATOM 746 C C . PHE A 1 94 ? 41.078 -2.006 -5.632 1.00 77.81 94 PHE A C 1
ATOM 748 O O . PHE A 1 94 ? 40.252 -1.492 -6.388 1.00 77.81 94 PHE A O 1
ATOM 755 N N . GLU A 1 95 ? 42.364 -2.094 -5.984 1.00 81.06 95 GLU A N 1
ATOM 756 C CA . GLU A 1 95 ? 42.908 -1.579 -7.250 1.00 81.06 95 GLU A CA 1
ATOM 757 C C . GLU A 1 95 ? 42.335 -2.292 -8.489 1.00 81.06 95 GLU A C 1
ATOM 759 O O . GLU A 1 95 ? 42.296 -1.731 -9.594 1.00 81.06 95 GLU A O 1
ATOM 764 N N . HIS A 1 96 ? 41.902 -3.543 -8.311 1.00 85.62 96 HIS A N 1
ATOM 765 C CA . HIS A 1 96 ? 41.434 -4.421 -9.378 1.00 85.62 96 HIS A CA 1
ATOM 766 C C . HIS A 1 96 ? 39.908 -4.447 -9.500 1.00 85.62 96 HIS A C 1
ATOM 768 O O . HIS A 1 96 ? 39.406 -4.769 -10.579 1.00 85.62 96 HIS A O 1
ATOM 774 N N . THR A 1 97 ? 39.177 -4.037 -8.461 1.00 85.56 97 THR A N 1
ATOM 775 C CA . THR A 1 97 ? 37.706 -4.019 -8.413 1.00 85.56 97 THR A CA 1
ATOM 776 C C . THR A 1 97 ? 37.090 -3.348 -9.641 1.00 85.56 97 THR A C 1
ATOM 778 O O . THR A 1 97 ? 36.236 -3.933 -10.299 1.00 85.56 97 THR A O 1
ATOM 781 N N . LYS A 1 98 ? 37.633 -2.203 -10.084 1.00 87.88 98 LYS A N 1
ATOM 782 C CA . LYS A 1 98 ? 37.162 -1.507 -11.302 1.00 87.88 98 LYS A CA 1
ATOM 783 C C . LYS A 1 98 ? 37.189 -2.375 -12.566 1.00 87.88 98 LYS A C 1
ATOM 785 O O . LYS A 1 98 ? 36.368 -2.189 -13.460 1.00 87.88 98 LYS A O 1
ATOM 790 N N . PHE A 1 99 ? 38.153 -3.290 -12.679 1.00 91.31 99 PHE A N 1
ATOM 791 C CA . PHE A 1 99 ? 38.259 -4.200 -13.818 1.00 91.31 99 PHE A CA 1
ATOM 792 C C . PHE A 1 99 ? 37.292 -5.371 -13.676 1.00 91.31 99 PHE A C 1
ATOM 794 O O . PHE A 1 99 ? 36.685 -5.766 -14.671 1.00 91.31 99 PHE A O 1
ATOM 801 N N . PHE A 1 100 ? 37.136 -5.912 -12.466 1.00 91.06 100 PHE A N 1
ATOM 802 C CA . PHE A 1 100 ? 36.183 -6.987 -12.203 1.00 91.06 100 PHE A CA 1
ATOM 803 C C . PHE A 1 100 ? 34.748 -6.522 -12.429 1.00 91.06 100 PHE A C 1
ATOM 805 O O . PHE A 1 100 ? 34.021 -7.173 -13.177 1.00 91.06 100 PHE A O 1
ATOM 812 N N . ASP A 1 101 ? 34.375 -5.358 -11.906 1.00 89.31 101 ASP A N 1
ATOM 813 C CA . ASP A 1 101 ? 33.042 -4.783 -12.090 1.00 89.31 101 ASP A CA 1
ATOM 814 C C . ASP A 1 101 ? 32.771 -4.457 -13.553 1.00 89.31 101 ASP A C 1
ATOM 816 O O . ASP A 1 101 ? 31.721 -4.813 -14.084 1.00 89.31 101 ASP A O 1
ATOM 820 N N . PHE A 1 102 ? 33.760 -3.901 -14.257 1.00 93.62 102 PHE A N 1
ATOM 821 C CA . PHE A 1 102 ? 33.665 -3.694 -15.699 1.00 93.62 102 PHE A CA 1
ATOM 822 C C . PHE A 1 102 ? 33.405 -5.005 -16.458 1.00 93.62 102 PHE A C 1
ATOM 824 O O . PHE A 1 102 ? 32.542 -5.053 -17.334 1.00 93.62 102 PHE A O 1
ATOM 831 N N . ARG A 1 103 ? 34.108 -6.096 -16.126 1.00 93.25 103 ARG A N 1
ATOM 832 C CA . ARG A 1 103 ? 33.878 -7.401 -16.767 1.00 93.25 103 ARG A CA 1
ATOM 833 C C . ARG A 1 103 ? 32.522 -8.000 -16.387 1.00 93.25 103 ARG A C 1
ATOM 835 O O . ARG A 1 103 ? 31.852 -8.524 -17.270 1.00 93.25 103 ARG A O 1
ATOM 842 N N . ARG A 1 104 ? 32.090 -7.894 -15.125 1.00 93.25 104 ARG A N 1
ATOM 843 C CA . ARG A 1 104 ? 30.769 -8.356 -14.650 1.00 93.25 104 ARG A CA 1
ATOM 844 C C . ARG A 1 104 ? 29.623 -7.635 -15.340 1.00 93.25 104 ARG A C 1
ATOM 846 O O . ARG A 1 104 ? 28.636 -8.276 -15.697 1.00 93.25 104 ARG A O 1
ATOM 853 N N . LEU A 1 105 ? 29.769 -6.328 -15.548 1.00 93.06 105 LEU A N 1
ATOM 854 C CA . LEU A 1 105 ? 28.785 -5.507 -16.238 1.00 93.06 105 LEU A CA 1
ATOM 855 C C . LEU A 1 105 ? 28.538 -6.060 -17.647 1.00 93.06 105 LEU A C 1
ATOM 857 O O . LEU A 1 105 ? 27.430 -6.476 -17.972 1.00 93.06 105 LEU A O 1
ATOM 861 N N . PHE A 1 106 ? 29.586 -6.185 -18.461 1.00 94.88 106 PHE A N 1
ATOM 862 C CA . PHE A 1 106 ? 29.432 -6.680 -19.833 1.00 94.88 106 PHE A CA 1
ATOM 863 C C . PHE A 1 106 ? 29.158 -8.184 -19.921 1.00 94.88 106 PHE A C 1
ATOM 865 O O . PHE A 1 106 ? 28.462 -8.613 -20.836 1.00 94.88 106 PHE A O 1
ATOM 872 N N . TYR A 1 107 ? 29.609 -8.985 -18.952 1.00 95.19 107 TYR A N 1
ATOM 873 C CA . TYR A 1 107 ? 29.173 -10.377 -18.827 1.00 95.19 107 TYR A CA 1
ATOM 874 C C . TYR A 1 107 ? 27.657 -10.463 -18.615 1.00 95.19 107 TYR A C 1
ATOM 876 O O . TYR A 1 107 ? 26.985 -11.279 -19.248 1.00 95.19 107 TYR A O 1
ATOM 884 N N . THR A 1 108 ? 27.105 -9.587 -17.770 1.00 94.75 108 THR A N 1
ATOM 885 C CA . THR A 1 108 ? 25.656 -9.480 -17.576 1.00 94.75 108 THR A CA 1
ATOM 886 C C . THR A 1 108 ? 24.984 -9.152 -18.902 1.00 94.75 108 THR A C 1
ATOM 888 O O . THR A 1 108 ? 24.138 -9.931 -19.321 1.00 94.75 108 THR A O 1
ATOM 891 N N . ALA A 1 109 ? 25.429 -8.111 -19.614 1.00 94.44 109 ALA A N 1
ATOM 892 C CA . ALA A 1 109 ? 24.866 -7.718 -20.911 1.00 94.44 109 ALA A CA 1
ATOM 893 C C . ALA A 1 109 ? 24.910 -8.839 -21.968 1.00 94.44 109 ALA A C 1
ATOM 895 O O . ALA A 1 109 ? 23.905 -9.134 -22.611 1.00 94.44 109 ALA A O 1
ATOM 896 N N . PHE A 1 110 ? 26.062 -9.492 -22.142 1.00 95.25 110 PHE A N 1
ATOM 897 C CA . PHE A 1 110 ? 26.260 -10.496 -23.194 1.00 95.25 110 PHE A CA 1
ATOM 898 C C . PHE A 1 110 ? 25.454 -11.768 -22.922 1.00 95.25 110 PHE A C 1
ATOM 900 O O . PHE A 1 110 ? 24.912 -12.368 -23.845 1.00 95.25 110 PHE A O 1
ATOM 907 N N . SER A 1 111 ? 25.328 -12.151 -21.649 1.00 95.50 111 SER A N 1
ATOM 908 C CA . SER A 1 111 ? 24.564 -13.334 -21.235 1.00 95.50 111 SER A CA 1
ATOM 909 C C . SER A 1 111 ? 23.045 -13.153 -21.290 1.00 95.50 111 SER A C 1
ATOM 911 O O . SER A 1 111 ? 22.331 -14.100 -20.981 1.00 95.50 111 SER A O 1
ATOM 913 N N . ARG A 1 112 ? 22.530 -11.969 -21.659 1.00 93.31 112 ARG A N 1
ATOM 914 C CA . ARG A 1 112 ? 21.081 -11.768 -21.841 1.00 93.31 112 ARG A CA 1
ATOM 915 C C . ARG A 1 112 ? 20.569 -12.347 -23.168 1.00 93.31 112 ARG A C 1
ATOM 917 O O . ARG A 1 112 ? 19.365 -12.529 -23.312 1.00 93.31 112 ARG A O 1
ATOM 924 N N . ALA A 1 113 ? 21.453 -12.598 -24.139 1.00 95.19 113 ALA A N 1
ATOM 925 C CA . ALA A 1 113 ? 21.085 -13.130 -25.450 1.00 95.19 113 ALA A CA 1
ATOM 926 C C . ALA A 1 113 ? 20.835 -14.643 -25.393 1.00 95.19 113 ALA A C 1
ATOM 928 O O . ALA A 1 113 ? 21.740 -15.403 -25.053 1.00 95.19 113 ALA A O 1
ATOM 929 N N . GLN A 1 114 ? 19.645 -15.089 -25.797 1.00 94.56 114 GLN A N 1
ATOM 930 C CA . GLN A 1 114 ? 19.313 -16.514 -25.902 1.00 94.56 114 GLN A CA 1
ATOM 931 C C . GLN A 1 114 ? 19.773 -17.116 -27.233 1.00 94.56 114 GLN A C 1
ATOM 933 O O . GLN A 1 114 ? 20.268 -18.242 -27.262 1.00 94.56 114 GLN A O 1
ATOM 938 N N . ASN A 1 115 ? 19.613 -16.381 -28.341 1.00 95.00 115 ASN A N 1
ATOM 939 C CA . ASN A 1 115 ? 19.907 -16.899 -29.680 1.00 95.00 115 ASN A CA 1
ATOM 940 C C .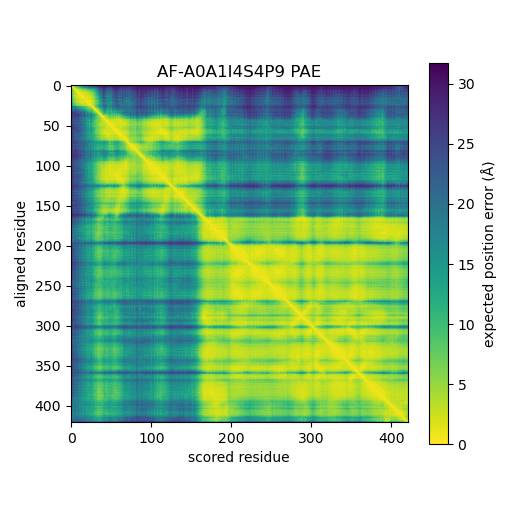 ASN A 1 115 ? 20.967 -16.079 -30.419 1.00 95.00 115 ASN A C 1
ATOM 942 O O . ASN A 1 115 ? 21.818 -16.662 -31.089 1.00 95.00 115 ASN A O 1
ATOM 946 N N . LEU A 1 116 ? 20.923 -14.746 -30.321 1.00 94.62 116 LEU A N 1
ATOM 947 C CA . LEU A 1 116 ? 21.830 -13.868 -31.060 1.00 94.62 116 LEU A CA 1
ATOM 948 C C . LEU A 1 116 ? 22.308 -12.686 -30.211 1.00 94.62 116 LEU A C 1
ATOM 950 O O . LEU A 1 116 ? 21.515 -11.842 -29.795 1.00 94.62 116 LEU A O 1
ATOM 954 N N . LEU A 1 117 ? 23.625 -12.596 -30.026 1.00 95.44 117 LEU A N 1
ATOM 955 C CA . LEU A 1 117 ? 24.302 -11.408 -29.516 1.00 95.44 117 LEU A CA 1
ATOM 956 C C . LEU A 1 117 ? 24.898 -10.629 -30.692 1.00 95.44 117 LEU A C 1
ATOM 958 O O . LEU A 1 117 ? 25.708 -11.164 -31.446 1.00 95.44 117 LEU A O 1
ATOM 962 N N . VAL A 1 118 ? 24.527 -9.360 -30.819 1.00 95.38 118 VAL A N 1
ATOM 963 C CA . VAL A 1 118 ? 25.096 -8.420 -31.787 1.00 95.38 118 VAL A CA 1
ATOM 964 C C . VAL A 1 118 ? 25.915 -7.389 -31.026 1.00 95.38 118 VAL A C 1
ATOM 966 O O . VAL A 1 118 ? 25.413 -6.747 -30.108 1.00 95.38 118 VAL A O 1
ATOM 969 N N . LEU A 1 119 ? 27.173 -7.208 -31.415 1.00 95.50 119 LEU A N 1
ATOM 970 C CA . LEU A 1 119 ? 28.030 -6.151 -30.889 1.00 95.50 119 LEU A CA 1
ATOM 971 C C . LEU A 1 119 ? 27.949 -4.940 -31.825 1.00 95.50 119 LEU A C 1
ATOM 973 O O . LEU A 1 119 ? 28.243 -5.060 -33.013 1.00 95.50 119 LEU A O 1
ATOM 977 N N . ALA A 1 120 ? 27.538 -3.783 -31.305 1.00 93.56 120 ALA A N 1
ATOM 978 C CA . ALA A 1 120 ? 27.349 -2.564 -32.087 1.00 93.56 120 ALA A CA 1
ATOM 979 C C . ALA A 1 120 ? 28.264 -1.440 -31.583 1.00 93.56 120 ALA A C 1
ATOM 981 O O . ALA A 1 120 ? 28.234 -1.065 -30.413 1.00 93.56 120 ALA A O 1
ATOM 982 N N . ALA A 1 121 ? 29.072 -0.876 -32.479 1.00 91.25 121 ALA A N 1
ATOM 983 C CA . ALA A 1 121 ? 29.946 0.254 -32.182 1.00 91.25 121 ALA A CA 1
ATOM 984 C C . ALA A 1 121 ? 30.055 1.186 -33.389 1.00 91.25 121 ALA A C 1
ATOM 986 O O . ALA A 1 121 ? 30.103 0.734 -34.533 1.00 91.25 121 ALA A O 1
ATOM 987 N N . GLN A 1 122 ? 30.151 2.492 -33.132 1.00 89.19 122 GLN A N 1
ATOM 988 C CA . GLN A 1 122 ? 30.508 3.466 -34.158 1.00 89.19 122 GLN A CA 1
ATOM 989 C C . GLN A 1 122 ? 32.030 3.588 -34.229 1.00 89.19 122 GLN A C 1
ATOM 991 O O . GLN A 1 122 ? 32.640 4.272 -33.406 1.00 89.19 122 GLN A O 1
ATOM 996 N N . GLU A 1 123 ? 32.646 2.954 -35.225 1.00 89.12 123 GLU A N 1
ATOM 997 C CA . GLU A 1 123 ? 34.104 2.896 -35.331 1.00 89.12 123 GLU A CA 1
ATOM 998 C C . GLU A 1 123 ? 34.756 4.279 -35.446 1.00 89.12 123 GLU A C 1
ATOM 1000 O O . GLU A 1 123 ? 34.579 5.009 -36.424 1.00 89.12 123 GLU A O 1
ATOM 1005 N N . HIS A 1 124 ? 35.571 4.635 -34.455 1.00 88.25 124 HIS A N 1
ATOM 1006 C CA . HIS A 1 124 ? 36.412 5.823 -34.522 1.00 88.25 124 HIS A CA 1
ATOM 1007 C C . HIS A 1 124 ? 37.669 5.672 -33.664 1.00 88.25 124 HIS A C 1
ATOM 1009 O O . HIS A 1 124 ? 37.670 5.054 -32.604 1.00 88.25 124 HIS A O 1
ATOM 1015 N N . LYS A 1 125 ? 38.775 6.260 -34.136 1.00 81.44 125 LYS A N 1
ATOM 1016 C CA . LYS A 1 125 ? 40.119 6.113 -33.538 1.00 81.44 125 LYS A CA 1
ATOM 1017 C C . LYS A 1 125 ? 40.590 7.334 -32.733 1.00 81.44 125 LYS A C 1
ATOM 1019 O O . LYS A 1 125 ? 41.751 7.395 -32.343 1.00 81.44 125 LYS A O 1
ATOM 1024 N N . ARG A 1 126 ? 39.724 8.333 -32.533 1.00 79.56 126 ARG A N 1
ATOM 1025 C CA . ARG A 1 126 ? 40.042 9.580 -31.809 1.00 79.56 126 ARG A CA 1
ATOM 1026 C C . ARG A 1 126 ? 39.757 9.438 -30.305 1.00 79.56 126 ARG A C 1
ATOM 1028 O O . ARG A 1 126 ? 39.603 8.327 -29.805 1.00 79.56 126 ARG A O 1
ATOM 1035 N N . TRP A 1 127 ? 39.741 10.560 -29.578 1.00 71.19 127 TRP A N 1
ATOM 1036 C CA . TRP A 1 127 ? 39.318 10.595 -28.175 1.00 71.19 127 TRP A CA 1
ATOM 1037 C C . TRP A 1 127 ? 37.947 9.922 -28.031 1.00 71.19 127 TRP A C 1
ATOM 1039 O O . TRP A 1 127 ? 37.040 10.249 -28.791 1.00 71.19 127 TRP A O 1
ATOM 1049 N N . GLY A 1 128 ? 37.839 8.957 -27.114 1.00 72.69 128 GLY A N 1
ATOM 1050 C CA . GLY A 1 128 ? 36.647 8.113 -26.982 1.00 72.69 128 GLY A CA 1
ATOM 1051 C C . GLY A 1 128 ? 36.603 6.872 -27.884 1.00 72.69 128 GLY A C 1
ATOM 1052 O O . GLY A 1 128 ? 35.512 6.371 -28.107 1.00 72.69 128 GLY A O 1
ATOM 1053 N N . ARG A 1 129 ? 37.755 6.374 -28.382 1.00 85.56 129 ARG A N 1
ATOM 1054 C CA . ARG A 1 129 ? 37.870 5.200 -29.280 1.00 85.56 129 ARG A CA 1
ATOM 1055 C C . ARG A 1 129 ? 36.773 4.147 -29.048 1.00 85.56 129 ARG A C 1
ATOM 1057 O O . ARG A 1 129 ? 36.737 3.530 -27.983 1.00 85.56 129 ARG A O 1
ATOM 1064 N N . SER A 1 130 ? 35.980 3.883 -30.086 1.00 90.19 130 SER A N 1
ATOM 1065 C CA . SER A 1 130 ? 34.970 2.821 -30.118 1.00 90.19 130 SER A CA 1
ATOM 1066 C C . SER A 1 130 ? 35.257 1.873 -31.293 1.00 90.19 130 SER A C 1
ATOM 1068 O O . SER A 1 130 ? 35.500 2.372 -32.396 1.00 90.19 130 SER A O 1
ATOM 1070 N N . PRO A 1 131 ? 35.289 0.543 -31.086 1.00 92.56 131 PRO A N 1
ATOM 1071 C CA . PRO A 1 131 ? 35.328 -0.117 -29.781 1.00 92.56 131 PRO A CA 1
ATOM 1072 C C . PRO A 1 131 ? 36.629 0.207 -29.019 1.00 92.56 131 PRO A C 1
ATOM 1074 O O . PRO A 1 131 ? 37.683 0.475 -29.609 1.00 92.56 131 PRO A O 1
ATOM 1077 N N . SER A 1 132 ? 36.570 0.183 -27.690 1.00 92.94 132 SER A N 1
ATOM 1078 C CA . SER A 1 132 ? 37.729 0.381 -26.824 1.00 92.94 132 SER A CA 1
ATOM 1079 C C . SER A 1 132 ? 38.691 -0.809 -26.930 1.00 92.94 132 SER A C 1
ATOM 1081 O O . SER A 1 132 ? 38.337 -1.895 -27.394 1.00 92.94 132 SER A O 1
ATOM 1083 N N . LYS A 1 133 ? 39.929 -0.644 -26.444 1.00 92.00 133 LYS A N 1
ATOM 1084 C CA . LYS A 1 133 ? 40.928 -1.732 -26.429 1.00 92.00 133 LYS A CA 1
ATOM 1085 C C . LYS A 1 133 ? 40.423 -2.992 -25.701 1.00 92.00 133 LYS A C 1
ATOM 1087 O O . LYS A 1 133 ? 40.886 -4.088 -25.989 1.00 92.00 133 LYS A O 1
ATOM 1092 N N . TYR A 1 134 ? 39.482 -2.848 -24.766 1.00 92.81 134 TYR A N 1
ATOM 1093 C CA . TYR A 1 134 ? 38.934 -3.969 -23.997 1.00 92.81 134 TYR A CA 1
ATOM 1094 C C . TYR A 1 134 ? 37.938 -4.831 -24.784 1.00 92.81 134 TYR A C 1
ATOM 1096 O O . TYR A 1 134 ? 37.667 -5.951 -24.339 1.00 92.81 134 TYR A O 1
ATOM 1104 N N . PHE A 1 135 ? 37.428 -4.319 -25.911 1.00 94.25 135 PHE A N 1
ATOM 1105 C CA . PHE A 1 135 ? 36.462 -4.983 -26.790 1.00 94.25 135 PHE A CA 1
ATOM 1106 C C . PHE A 1 135 ? 37.003 -5.306 -28.183 1.00 94.25 135 PHE A C 1
ATOM 1108 O O . PHE A 1 135 ? 36.349 -6.036 -28.910 1.00 94.25 135 PHE A O 1
ATOM 1115 N N . GLU A 1 136 ? 38.182 -4.799 -28.549 1.00 91.44 136 GLU A N 1
ATOM 1116 C CA . GLU A 1 136 ? 38.781 -4.952 -29.883 1.00 91.44 136 GLU A CA 1
ATOM 1117 C C . GLU A 1 136 ? 38.806 -6.412 -30.370 1.00 91.44 136 GLU A C 1
ATOM 1119 O O . GLU A 1 136 ? 38.338 -6.700 -31.467 1.00 91.44 136 GLU A O 1
ATOM 1124 N N . GLU A 1 137 ? 39.266 -7.339 -29.527 1.00 92.38 137 GLU A N 1
ATOM 1125 C CA . GLU A 1 137 ? 39.296 -8.772 -29.849 1.00 92.38 137 GLU A CA 1
ATOM 1126 C C . GLU A 1 137 ? 37.892 -9.361 -30.043 1.00 92.38 137 GLU A C 1
ATOM 1128 O O . GLU A 1 137 ? 37.662 -10.108 -30.986 1.00 92.38 137 GLU A O 1
ATOM 1133 N N . TYR A 1 138 ? 36.936 -8.993 -29.189 1.00 91.12 138 TYR A N 1
ATOM 1134 C CA . TYR A 1 138 ? 35.569 -9.513 -29.251 1.00 91.12 138 TYR A CA 1
ATOM 1135 C C . TYR A 1 138 ? 34.782 -8.937 -30.429 1.00 91.12 138 TYR A C 1
ATOM 1137 O O . TYR A 1 138 ? 33.971 -9.637 -31.018 1.00 91.12 138 TYR A O 1
ATOM 1145 N N . PHE A 1 139 ? 35.013 -7.669 -30.769 1.00 93.06 139 PHE A N 1
ATOM 1146 C CA . PHE A 1 139 ? 34.296 -6.975 -31.833 1.00 93.06 139 PHE A CA 1
ATOM 1147 C C . PHE A 1 139 ? 34.784 -7.396 -33.221 1.00 93.06 139 PHE A C 1
ATOM 1149 O O . PHE A 1 139 ? 33.968 -7.665 -34.093 1.00 93.06 139 PHE A O 1
ATOM 1156 N N . TYR A 1 140 ? 36.103 -7.487 -33.428 1.00 92.12 140 TYR A N 1
ATOM 1157 C CA . TYR A 1 140 ? 36.674 -7.889 -34.721 1.00 92.12 140 TYR A CA 1
ATOM 1158 C C . TYR A 1 140 ? 36.891 -9.404 -34.853 1.00 92.12 140 TYR A C 1
ATOM 1160 O O . TYR A 1 140 ? 37.157 -9.885 -35.950 1.00 92.12 140 TYR A O 1
ATOM 1168 N N . GLY A 1 141 ? 36.814 -10.158 -33.752 1.00 91.69 141 GLY A N 1
ATOM 1169 C CA . GLY A 1 141 ? 36.960 -11.617 -33.743 1.00 91.69 141 GLY A CA 1
ATOM 1170 C C . GLY A 1 141 ? 35.675 -12.388 -34.056 1.00 91.69 141 GLY A C 1
ATOM 1171 O O . GLY A 1 141 ? 35.723 -13.612 -34.162 1.00 91.69 141 GLY A O 1
ATOM 1172 N N . VAL A 1 142 ? 34.537 -11.702 -34.196 1.00 90.38 142 VAL A N 1
ATOM 1173 C CA . VAL A 1 142 ? 33.243 -12.301 -34.556 1.00 90.38 142 VAL A CA 1
ATOM 1174 C C . VAL A 1 142 ? 32.857 -11.953 -36.000 1.00 90.38 142 VAL A C 1
ATOM 1176 O O . VAL A 1 142 ? 33.280 -10.909 -36.497 1.00 90.38 142 VAL A O 1
ATOM 1179 N N . PRO A 1 143 ? 32.054 -12.793 -36.685 1.00 90.38 143 PRO A N 1
ATOM 1180 C CA . PRO A 1 143 ? 31.636 -12.525 -38.060 1.00 90.38 143 PRO A CA 1
ATOM 1181 C C . PRO A 1 143 ? 30.836 -11.225 -38.184 1.00 90.38 143 PRO A C 1
ATOM 1183 O O . PRO A 1 143 ? 29.922 -10.969 -37.395 1.00 90.38 143 PRO A O 1
ATOM 1186 N N . SER A 1 144 ? 31.125 -10.436 -39.217 1.00 90.50 144 SER A N 1
ATOM 1187 C CA . SER A 1 144 ? 30.303 -9.280 -39.577 1.00 90.50 144 SER A CA 1
ATOM 1188 C C . SER A 1 144 ? 28.964 -9.721 -40.172 1.00 90.50 144 SER A C 1
ATOM 1190 O O . SER A 1 144 ? 28.883 -10.686 -40.932 1.00 90.50 144 SER A O 1
ATOM 1192 N N . TRP A 1 145 ? 27.903 -8.954 -39.907 1.00 86.94 145 TRP A N 1
ATOM 1193 C CA . TRP A 1 145 ? 26.574 -9.181 -40.493 1.00 86.94 145 TRP A CA 1
ATOM 1194 C C . TRP A 1 145 ? 26.555 -9.067 -42.028 1.00 86.94 145 TRP A C 1
ATOM 1196 O O . TRP A 1 145 ? 25.605 -9.514 -42.667 1.00 86.94 145 TRP A O 1
ATOM 1206 N N . GLN A 1 146 ? 27.590 -8.457 -42.618 1.00 87.56 146 GLN A N 1
ATOM 1207 C CA . GLN A 1 146 ? 27.763 -8.310 -44.066 1.00 87.56 146 GLN A CA 1
ATOM 1208 C C . GLN A 1 146 ? 28.452 -9.517 -44.714 1.00 87.56 146 GLN A C 1
ATOM 1210 O O . GLN A 1 146 ? 28.496 -9.618 -45.941 1.00 87.56 146 GLN A O 1
ATOM 1215 N N . GLU A 1 147 ? 29.031 -10.417 -43.920 1.00 89.56 147 GLU A N 1
ATOM 1216 C CA . GLU A 1 147 ? 29.709 -11.592 -44.448 1.00 89.56 147 GLU A CA 1
ATOM 1217 C C . GLU A 1 147 ? 28.704 -12.628 -44.942 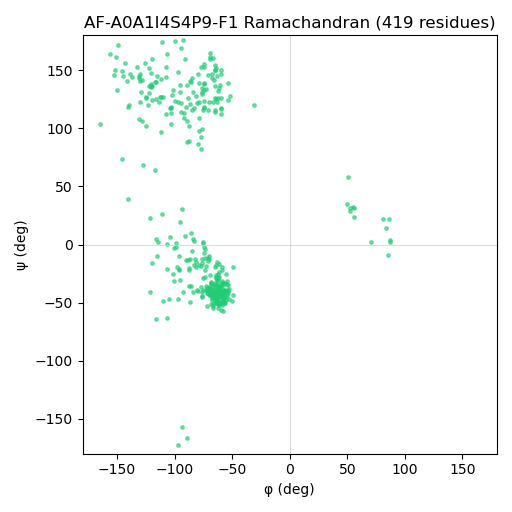1.00 89.56 147 GLU A C 1
ATOM 1219 O O . GLU A 1 147 ? 27.726 -12.948 -44.275 1.00 89.56 147 GLU A O 1
ATOM 1224 N N . SER A 1 148 ? 28.996 -13.234 -46.095 1.00 82.94 148 SER A N 1
ATOM 1225 C CA . SER A 1 148 ? 28.162 -14.298 -46.680 1.00 82.94 148 SER A CA 1
ATOM 1226 C C . SER A 1 148 ? 27.981 -15.532 -45.782 1.00 82.94 148 SER A C 1
ATOM 1228 O O . SER A 1 148 ? 27.045 -16.302 -45.982 1.00 82.94 148 SER A O 1
ATOM 1230 N N . ALA A 1 149 ? 28.865 -15.720 -44.796 1.00 83.31 149 ALA A N 1
ATOM 1231 C CA . ALA A 1 149 ? 28.770 -16.787 -43.807 1.00 83.31 149 ALA A CA 1
ATOM 1232 C C . ALA A 1 149 ? 27.660 -16.543 -42.765 1.00 83.31 149 ALA A C 1
ATOM 1234 O O . ALA A 1 149 ? 27.185 -17.500 -42.151 1.00 83.31 149 ALA A O 1
ATOM 1235 N N . PHE A 1 150 ? 27.228 -15.293 -42.564 1.00 87.38 150 PHE A N 1
ATOM 1236 C CA . PHE A 1 150 ? 26.151 -14.962 -41.640 1.00 87.38 150 PHE A CA 1
ATOM 1237 C C . PHE A 1 150 ? 24.789 -15.130 -42.322 1.00 87.38 150 PHE A C 1
ATOM 1239 O O . PHE A 1 150 ? 24.444 -14.416 -43.262 1.00 87.38 150 PHE A O 1
ATOM 1246 N N . ASN A 1 151 ? 23.986 -16.073 -41.827 1.00 87.81 151 ASN A N 1
ATOM 1247 C CA . ASN A 1 151 ? 22.634 -16.310 -42.319 1.00 87.81 151 ASN A CA 1
ATOM 1248 C C . ASN A 1 151 ? 21.627 -16.237 -41.170 1.00 87.81 151 ASN A C 1
ATOM 1250 O O . ASN A 1 151 ? 21.445 -17.202 -40.427 1.00 87.81 151 ASN A O 1
ATOM 1254 N N . ILE A 1 152 ? 20.924 -15.108 -41.067 1.00 86.62 152 ILE A N 1
ATOM 1255 C CA . ILE A 1 152 ? 19.912 -14.899 -40.026 1.00 86.62 152 ILE A CA 1
ATOM 1256 C C . ILE A 1 152 ? 18.742 -15.886 -40.121 1.00 86.62 152 ILE A C 1
ATOM 1258 O O . ILE A 1 152 ? 18.193 -16.283 -39.100 1.00 86.62 152 ILE A O 1
ATOM 1262 N N . GLY A 1 153 ? 18.401 -16.349 -41.330 1.00 87.25 153 GLY A N 1
ATOM 1263 C CA . GLY A 1 153 ? 17.330 -17.325 -41.546 1.00 87.25 153 GLY A CA 1
ATOM 1264 C C . GLY A 1 153 ? 17.668 -18.735 -41.052 1.00 87.25 153 GLY A C 1
ATOM 1265 O O . GLY A 1 153 ? 16.772 -19.565 -40.924 1.00 87.25 153 GLY A O 1
ATOM 1266 N N . ALA A 1 154 ? 18.942 -19.018 -40.761 1.00 89.00 154 ALA A N 1
ATOM 1267 C CA . ALA A 1 154 ? 19.360 -20.278 -40.149 1.00 89.00 154 ALA A CA 1
ATOM 1268 C C . ALA A 1 154 ? 19.166 -20.291 -38.621 1.00 89.00 154 ALA A C 1
ATOM 1270 O O . ALA A 1 154 ? 19.203 -21.362 -38.012 1.00 89.00 154 ALA A O 1
ATOM 1271 N N . ILE A 1 155 ? 18.958 -19.126 -37.999 1.00 90.62 155 ILE A N 1
ATOM 1272 C CA . ILE A 1 155 ? 18.797 -18.990 -36.551 1.00 90.62 155 ILE A CA 1
ATOM 1273 C C . ILE A 1 155 ? 17.318 -19.159 -36.201 1.00 90.62 155 ILE A C 1
ATOM 1275 O O . ILE A 1 155 ? 16.450 -18.468 -36.730 1.00 90.62 155 ILE A O 1
ATOM 1279 N N . LYS A 1 156 ? 17.026 -20.084 -35.284 1.00 93.44 156 LYS A N 1
ATOM 1280 C CA . LYS A 1 156 ? 15.696 -20.213 -34.682 1.00 93.44 156 LYS A CA 1
ATOM 1281 C C . LYS A 1 156 ? 15.650 -19.345 -33.433 1.00 93.44 156 LYS A C 1
ATOM 1283 O O . LYS A 1 156 ? 16.425 -19.578 -32.511 1.00 93.44 156 LYS A O 1
ATOM 1288 N N . PHE A 1 157 ? 14.765 -18.355 -33.433 1.00 93.00 157 PHE A N 1
ATOM 1289 C CA . PHE A 1 157 ? 14.579 -17.453 -32.304 1.00 93.00 157 PHE A CA 1
ATOM 1290 C C . PHE A 1 157 ? 13.534 -18.004 -31.339 1.00 93.00 157 PHE A C 1
ATOM 1292 O O . PHE A 1 157 ? 12.485 -18.490 -31.768 1.00 93.00 157 PHE A O 1
ATOM 1299 N N . GLU A 1 158 ? 13.830 -17.905 -30.048 1.00 90.50 158 GLU A N 1
ATOM 1300 C CA . GLU A 1 158 ? 12.847 -18.105 -28.991 1.00 90.50 158 GLU A CA 1
ATOM 1301 C C . GLU A 1 158 ? 11.772 -17.018 -29.061 1.00 90.50 158 GLU A C 1
ATOM 1303 O O . GLU A 1 158 ? 11.997 -15.913 -29.566 1.00 90.50 158 GLU A O 1
ATOM 1308 N N . GLN A 1 159 ? 10.578 -17.325 -28.559 1.00 85.44 159 GLN A N 1
ATOM 1309 C CA . GLN A 1 159 ? 9.570 -16.288 -28.379 1.00 85.44 159 GLN A CA 1
ATOM 1310 C C . GLN A 1 159 ? 9.943 -15.425 -27.178 1.00 85.44 159 GLN A C 1
ATOM 1312 O O . GLN A 1 159 ? 10.366 -15.934 -26.139 1.00 85.44 159 GLN A O 1
ATOM 1317 N N . VAL A 1 160 ? 9.761 -14.110 -27.317 1.00 78.75 160 VAL A N 1
ATOM 1318 C CA . VAL A 1 160 ? 9.867 -13.198 -26.177 1.00 78.75 160 VAL A CA 1
ATOM 1319 C C . VAL A 1 160 ? 8.819 -13.632 -25.159 1.00 78.75 160 VAL A C 1
ATOM 1321 O O . VAL A 1 160 ? 7.626 -13.649 -25.465 1.00 78.75 160 VAL A O 1
ATOM 1324 N N . LYS A 1 161 ? 9.272 -14.042 -23.972 1.00 70.94 161 LYS A N 1
ATOM 1325 C CA . LYS A 1 161 ? 8.372 -14.390 -22.875 1.00 70.94 161 LYS A CA 1
ATOM 1326 C C . LYS A 1 161 ? 7.629 -13.126 -22.469 1.00 70.94 161 LYS A C 1
ATOM 1328 O O . LYS A 1 161 ? 8.266 -12.122 -22.163 1.00 70.94 161 LYS A O 1
ATOM 1333 N N . GLU A 1 162 ? 6.304 -13.185 -22.453 1.00 64.56 162 GLU A N 1
ATOM 1334 C CA . GLU A 1 162 ? 5.515 -12.142 -21.806 1.00 64.56 162 GLU A CA 1
ATOM 1335 C C . GLU A 1 162 ? 5.836 -12.183 -20.313 1.00 64.56 162 GLU A C 1
ATOM 1337 O O . GLU A 1 162 ? 5.576 -13.177 -19.627 1.00 64.56 162 GLU A O 1
ATOM 1342 N N . ILE A 1 163 ? 6.470 -11.121 -19.822 1.00 63.28 163 ILE A N 1
ATOM 1343 C CA . ILE A 1 163 ? 6.652 -10.916 -18.392 1.00 63.28 163 ILE A CA 1
ATOM 1344 C C . ILE A 1 163 ? 5.324 -10.356 -17.895 1.00 63.28 163 ILE A C 1
ATOM 1346 O O . ILE A 1 163 ? 5.129 -9.151 -17.849 1.00 63.28 163 ILE A O 1
ATOM 1350 N N . ASN A 1 164 ? 4.387 -11.243 -17.565 1.00 64.00 164 ASN A N 1
ATOM 1351 C CA . ASN A 1 164 ? 3.155 -10.844 -16.892 1.00 64.00 164 ASN A CA 1
ATOM 1352 C C . ASN A 1 164 ? 3.481 -10.594 -15.417 1.00 64.00 164 ASN A C 1
ATOM 1354 O O . ASN A 1 164 ? 3.335 -11.487 -14.574 1.00 64.00 164 ASN A O 1
ATOM 1358 N N . LEU A 1 165 ? 3.992 -9.399 -15.120 1.00 71.19 165 LEU A N 1
ATOM 1359 C CA . LEU A 1 165 ? 4.090 -8.901 -13.755 1.00 71.19 165 LEU A CA 1
ATOM 1360 C C . LEU A 1 165 ? 2.668 -8.731 -13.222 1.00 71.19 165 LEU A C 1
ATOM 1362 O O . LEU A 1 165 ? 1.866 -7.974 -13.756 1.00 71.19 165 LEU A O 1
ATOM 1366 N N . LYS A 1 166 ? 2.334 -9.510 -12.192 1.00 83.88 166 LYS A N 1
ATOM 1367 C CA . LYS A 1 166 ? 1.038 -9.401 -11.527 1.00 83.88 166 LYS A CA 1
ATOM 1368 C C . LYS A 1 166 ? 1.043 -8.147 -10.672 1.00 83.88 166 LYS A C 1
ATOM 1370 O O . LYS A 1 166 ? 1.804 -8.079 -9.707 1.00 83.88 166 LYS A O 1
ATOM 1375 N N . ASN A 1 167 ? 0.164 -7.209 -10.998 1.00 88.88 167 ASN A N 1
ATOM 1376 C CA . ASN A 1 167 ? -0.021 -6.007 -10.204 1.00 88.88 167 ASN A CA 1
ATOM 1377 C C . ASN A 1 167 ? -0.569 -6.337 -8.814 1.00 88.88 167 ASN A C 1
ATOM 1379 O O . ASN A 1 167 ? -1.285 -7.324 -8.607 1.00 88.88 167 ASN A O 1
ATOM 1383 N N . GLU A 1 168 ? -0.218 -5.501 -7.843 1.00 92.50 168 GLU A N 1
ATOM 1384 C CA . GLU A 1 168 ? -0.677 -5.636 -6.467 1.00 92.50 168 GLU A CA 1
ATOM 1385 C C . GLU A 1 168 ? -1.872 -4.719 -6.210 1.00 92.50 168 GLU A C 1
ATOM 1387 O O . GLU A 1 168 ? -1.775 -3.498 -6.327 1.00 92.50 168 GLU A O 1
ATOM 1392 N N . TYR A 1 169 ? -2.992 -5.297 -5.781 1.00 94.69 169 TYR A N 1
ATOM 1393 C CA . TYR A 1 169 ? -4.207 -4.549 -5.473 1.00 94.69 169 TYR A CA 1
ATOM 1394 C C . TYR A 1 169 ? -4.625 -4.754 -4.026 1.00 94.69 169 TYR A C 1
ATOM 1396 O O . TYR A 1 169 ? -4.674 -5.874 -3.522 1.00 94.69 169 TYR A O 1
ATOM 1404 N N . SER A 1 170 ? -4.996 -3.658 -3.368 1.00 94.00 170 SER A N 1
ATOM 1405 C CA . SER A 1 170 ? -5.535 -3.674 -2.008 1.00 94.00 170 SER A CA 1
ATOM 1406 C C . SER A 1 170 ? -6.876 -2.964 -1.920 1.00 94.00 170 SER A C 1
ATOM 1408 O O . SER A 1 170 ? -7.209 -2.098 -2.736 1.00 94.00 170 SER A O 1
ATOM 1410 N N . PHE A 1 171 ? -7.663 -3.332 -0.911 1.00 90.88 171 PHE A N 1
ATOM 1411 C CA . PHE A 1 171 ? -9.040 -2.865 -0.802 1.00 90.88 171 PHE A CA 1
ATOM 1412 C C . PHE A 1 171 ? -9.140 -1.345 -0.637 1.00 90.88 171 PHE A C 1
ATOM 1414 O O . PHE A 1 171 ? -9.876 -0.689 -1.369 1.00 90.88 171 PHE A O 1
ATOM 1421 N N . THR A 1 172 ? -8.395 -0.766 0.305 1.00 86.12 172 THR A N 1
ATOM 1422 C CA . THR A 1 172 ? -8.511 0.658 0.651 1.00 86.12 172 THR A CA 1
ATOM 1423 C C . THR A 1 172 ? -7.849 1.567 -0.375 1.00 86.12 172 THR A C 1
ATOM 1425 O O . THR A 1 172 ? -8.407 2.611 -0.712 1.00 86.12 172 THR A O 1
ATOM 1428 N N . SER A 1 173 ? -6.678 1.184 -0.893 1.00 87.44 173 SER A N 1
ATOM 1429 C CA . SER A 1 173 ? -5.908 2.056 -1.782 1.00 87.44 173 SER A CA 1
ATOM 1430 C C . SER A 1 173 ? -6.298 1.915 -3.251 1.00 87.44 173 SER A C 1
ATOM 1432 O O . SER A 1 173 ? -6.097 2.871 -3.999 1.00 87.44 173 SER A O 1
ATOM 1434 N N . HIS A 1 174 ? -6.899 0.786 -3.647 1.00 94.19 174 HIS A N 1
ATOM 1435 C CA . HIS A 1 174 ? -7.310 0.554 -5.029 1.00 94.19 174 HIS A CA 1
ATOM 1436 C C . HIS A 1 174 ? -8.821 0.422 -5.183 1.00 94.19 174 HIS A C 1
ATOM 1438 O O . HIS A 1 174 ? -9.449 1.284 -5.795 1.00 94.19 174 HIS A O 1
ATOM 1444 N N . ILE A 1 175 ? -9.421 -0.611 -4.593 1.00 94.19 175 ILE A N 1
ATOM 1445 C CA . ILE A 1 175 ? -10.815 -0.977 -4.883 1.00 94.19 175 ILE A CA 1
ATOM 1446 C C . ILE A 1 175 ? -11.788 0.092 -4.402 1.00 94.19 175 ILE A C 1
ATOM 1448 O O . ILE A 1 175 ? -12.514 0.663 -5.205 1.00 94.19 175 ILE A O 1
ATOM 1452 N N . THR A 1 176 ? -11.729 0.456 -3.123 1.00 91.62 176 THR A N 1
ATOM 1453 C CA . THR A 1 176 ? -12.547 1.528 -2.540 1.00 91.62 176 THR A CA 1
ATOM 1454 C C . THR A 1 176 ? -12.381 2.839 -3.305 1.00 91.62 176 THR A C 1
ATOM 1456 O O . THR A 1 176 ? -13.365 3.523 -3.583 1.00 91.62 176 THR A O 1
ATOM 1459 N N . LEU A 1 177 ? -11.148 3.199 -3.676 1.00 91.69 177 LEU A N 1
ATOM 1460 C CA . LEU A 1 177 ? -10.875 4.428 -4.419 1.00 91.69 177 LEU A CA 1
ATOM 1461 C C . LEU A 1 177 ? -11.522 4.403 -5.812 1.00 91.69 177 LEU A C 1
ATOM 1463 O O . LEU A 1 177 ? -12.149 5.385 -6.215 1.00 91.69 177 LEU A O 1
ATOM 1467 N N . TYR A 1 178 ? -11.405 3.279 -6.517 1.00 94.94 178 TYR A N 1
ATOM 1468 C CA . TYR A 1 178 ? -11.989 3.076 -7.838 1.00 94.94 178 TYR A CA 1
ATOM 1469 C C . TYR A 1 178 ? -13.523 3.056 -7.796 1.00 94.94 178 TYR A C 1
ATOM 1471 O O . TYR A 1 178 ? -14.169 3.743 -8.586 1.00 94.94 178 TYR A O 1
ATOM 1479 N N . GLU A 1 179 ? -14.117 2.324 -6.853 1.00 92.00 179 GLU A N 1
ATOM 1480 C CA . GLU A 1 179 ? -15.572 2.261 -6.666 1.00 92.00 179 GLU A CA 1
ATOM 1481 C C . GLU A 1 179 ? -16.171 3.623 -6.350 1.00 92.00 179 GLU A C 1
ATOM 1483 O O . GLU A 1 179 ? -17.212 3.998 -6.889 1.00 92.00 179 GLU A O 1
ATOM 1488 N N . ASN A 1 180 ? -15.494 4.372 -5.481 1.00 90.75 180 ASN A N 1
ATOM 1489 C CA . ASN A 1 180 ? -15.904 5.713 -5.111 1.00 90.75 180 ASN A CA 1
ATOM 1490 C C . ASN A 1 180 ? -15.844 6.656 -6.321 1.00 90.75 180 ASN A C 1
ATOM 1492 O O . ASN A 1 180 ? -16.761 7.457 -6.520 1.00 90.75 180 ASN A O 1
ATOM 1496 N N . CYS A 1 181 ? -14.769 6.593 -7.115 1.00 93.38 181 CYS A N 1
ATOM 1497 C CA . CYS A 1 181 ? -14.606 7.375 -8.338 1.00 93.38 181 CYS A CA 1
ATOM 1498 C C . CYS A 1 181 ? -13.462 6.821 -9.212 1.00 93.38 181 CYS A C 1
ATOM 1500 O O . CYS A 1 181 ? -12.291 7.124 -8.973 1.00 93.38 181 CYS A O 1
ATOM 1502 N N . ALA A 1 182 ? -13.789 6.106 -10.293 1.00 94.94 182 ALA A N 1
ATOM 1503 C CA . ALA A 1 182 ? -12.791 5.529 -11.203 1.00 94.94 182 ALA A CA 1
ATOM 1504 C C . ALA A 1 182 ? -11.858 6.588 -11.826 1.00 94.94 182 ALA A C 1
ATOM 1506 O O . ALA A 1 182 ? -10.677 6.340 -12.055 1.00 94.94 182 ALA A O 1
ATOM 1507 N N . GLU A 1 183 ? -12.357 7.811 -12.036 1.00 93.94 183 GLU A N 1
ATOM 1508 C CA . GLU A 1 183 ? -11.526 8.921 -12.512 1.00 93.94 183 GLU A CA 1
ATOM 1509 C C . GLU A 1 183 ? -10.513 9.381 -11.457 1.00 93.94 183 GLU A C 1
ATOM 1511 O O . GLU A 1 183 ? -9.379 9.721 -11.783 1.00 93.94 183 GLU A O 1
ATOM 1516 N N . GLN A 1 184 ? -10.919 9.400 -10.187 1.00 92.12 184 GLN A N 1
ATOM 1517 C CA . GLN A 1 184 ? -10.037 9.756 -9.080 1.00 92.12 184 GLN A CA 1
ATOM 1518 C C . GLN A 1 184 ? -8.943 8.701 -8.906 1.00 92.12 184 GLN A C 1
ATOM 1520 O O . GLN A 1 184 ? -7.785 9.062 -8.709 1.00 92.12 184 GLN A O 1
ATOM 1525 N N . TYR A 1 185 ? -9.303 7.421 -9.042 1.00 94.62 185 TYR A N 1
ATOM 1526 C CA . TYR A 1 185 ? -8.341 6.326 -9.100 1.00 94.62 185 TYR A CA 1
ATOM 1527 C C . TYR A 1 185 ? -7.325 6.550 -10.223 1.00 94.62 185 TYR A C 1
ATOM 1529 O O . TYR A 1 185 ? -6.128 6.550 -9.959 1.00 94.62 185 TYR A O 1
ATOM 1537 N N . ARG A 1 186 ? -7.778 6.848 -11.449 1.00 94.06 186 ARG A N 1
ATOM 1538 C CA . ARG A 1 186 ? -6.876 7.126 -12.577 1.00 94.06 186 ARG A CA 1
ATOM 1539 C C . ARG A 1 186 ? -5.882 8.246 -12.261 1.00 94.06 186 ARG A C 1
ATOM 1541 O O . ARG A 1 186 ? -4.699 8.107 -12.520 1.00 94.06 186 ARG A O 1
ATOM 1548 N N . PHE A 1 187 ? -6.326 9.354 -11.673 1.00 92.31 187 PHE A N 1
ATOM 1549 C CA . PHE A 1 187 ? -5.408 10.451 -11.349 1.00 92.31 187 PHE A CA 1
ATOM 1550 C C . PHE A 1 187 ? -4.361 10.088 -10.296 1.00 92.31 187 PHE A C 1
ATOM 1552 O O . PHE A 1 187 ? -3.209 10.477 -10.438 1.00 92.31 187 PHE A O 1
ATOM 1559 N N . PHE A 1 188 ? -4.754 9.389 -9.235 1.00 90.56 188 PHE A N 1
ATOM 1560 C CA . PHE A 1 188 ? -3.876 9.184 -8.082 1.00 90.56 188 PHE A CA 1
ATOM 1561 C C . PHE A 1 188 ? -3.107 7.864 -8.097 1.00 90.56 188 PHE A C 1
ATOM 1563 O O . PHE A 1 188 ? -2.115 7.751 -7.384 1.00 90.56 188 PHE A O 1
ATOM 1570 N N . LYS A 1 189 ? -3.571 6.867 -8.855 1.00 90.50 189 LYS A N 1
ATOM 1571 C CA . LYS A 1 189 ? -2.941 5.545 -8.958 1.00 90.50 189 LYS A CA 1
ATOM 1572 C C . LYS A 1 189 ? -2.296 5.305 -10.311 1.00 90.50 189 LYS A C 1
ATOM 1574 O O . LYS A 1 189 ? -1.139 4.937 -10.332 1.00 90.50 189 LYS A O 1
ATOM 1579 N N . GLU A 1 190 ? -3.004 5.574 -11.405 1.00 88.00 190 GLU A N 1
ATOM 1580 C CA . GLU A 1 190 ? -2.436 5.388 -12.751 1.00 88.00 190 GLU A CA 1
ATOM 1581 C C . GLU A 1 190 ? -1.455 6.513 -13.112 1.00 88.00 190 GLU A C 1
ATOM 1583 O O . GLU A 1 190 ? -0.379 6.280 -13.638 1.00 88.00 190 GLU A O 1
ATOM 1588 N N . LEU A 1 191 ? -1.843 7.763 -12.843 1.00 88.44 191 LEU A N 1
ATOM 1589 C CA . LEU A 1 191 ? -1.063 8.951 -13.206 1.00 88.44 191 LEU A CA 1
ATOM 1590 C C . LEU A 1 191 ? -0.224 9.504 -12.044 1.00 88.44 191 LEU A C 1
ATOM 1592 O O . LEU A 1 191 ? 0.397 10.553 -12.197 1.00 88.44 191 LEU A O 1
ATOM 1596 N N . GLU A 1 192 ? -0.279 8.850 -10.880 1.00 88.25 192 GLU A N 1
ATOM 1597 C CA . GLU A 1 192 ? 0.536 9.144 -9.690 1.00 88.25 192 GLU A CA 1
ATOM 1598 C C . GLU A 1 192 ? 0.524 10.610 -9.205 1.00 88.25 192 GLU A C 1
ATOM 1600 O O . GLU A 1 192 ? 1.467 11.096 -8.576 1.00 88.25 192 GLU A O 1
ATOM 1605 N N . PHE A 1 193 ? -0.564 11.352 -9.440 1.00 87.88 193 PHE A N 1
ATOM 1606 C CA . PHE A 1 193 ? -0.692 12.696 -8.875 1.00 87.88 193 PHE A CA 1
ATOM 1607 C C . PHE A 1 193 ? -0.766 12.635 -7.341 1.00 87.88 193 PHE A C 1
ATOM 1609 O O . PHE A 1 193 ? -1.516 11.850 -6.762 1.00 87.88 193 PHE A O 1
ATOM 1616 N N . ALA A 1 194 ? -0.051 13.534 -6.662 1.00 81.56 194 ALA A N 1
ATOM 1617 C CA . ALA A 1 194 ? -0.109 13.638 -5.207 1.00 81.56 194 ALA A CA 1
ATOM 1618 C C . ALA A 1 194 ? -1.407 14.340 -4.734 1.00 81.56 194 ALA A C 1
ATOM 1620 O O . ALA A 1 194 ? -1.729 15.427 -5.231 1.00 81.56 194 ALA A O 1
ATOM 1621 N N . PRO A 1 195 ? -2.150 13.780 -3.757 1.00 78.81 195 PRO A N 1
ATOM 1622 C CA . PRO A 1 195 ? -3.315 14.438 -3.164 1.00 78.81 195 PRO A CA 1
ATOM 1623 C C . PRO A 1 195 ? -2.912 15.574 -2.206 1.00 78.81 195 PRO A C 1
ATOM 1625 O O . PRO A 1 195 ? -1.839 15.559 -1.606 1.00 78.81 195 PRO A O 1
ATOM 1628 N N . ILE A 1 196 ? -3.797 16.556 -2.001 1.00 74.56 196 ILE A N 1
ATOM 1629 C CA . ILE A 1 196 ? -3.507 17.771 -1.203 1.00 74.56 196 ILE A CA 1
ATOM 1630 C C . ILE A 1 196 ? -3.806 17.567 0.303 1.00 74.56 196 ILE A C 1
ATOM 1632 O O . ILE A 1 196 ? -3.319 18.306 1.163 1.00 74.56 196 ILE A O 1
ATOM 1636 N N . ARG A 1 197 ? -4.626 16.570 0.666 1.00 65.50 197 ARG A N 1
ATOM 1637 C CA . ARG A 1 197 ? -5.194 16.406 2.022 1.00 65.50 197 ARG A CA 1
ATOM 1638 C C . ARG A 1 197 ? -4.310 15.577 2.960 1.00 65.50 197 ARG A C 1
ATOM 1640 O O . ARG A 1 197 ? -4.532 14.384 3.111 1.00 65.50 197 ARG A O 1
ATOM 1647 N N . VAL A 1 198 ? -3.378 16.219 3.665 1.00 65.44 198 VAL A N 1
ATOM 1648 C CA . VAL A 1 198 ? -2.375 15.500 4.484 1.00 65.44 198 VAL A CA 1
ATOM 1649 C C . VAL A 1 198 ? -2.701 15.455 5.991 1.00 65.44 198 VAL A C 1
ATOM 1651 O O . VAL A 1 198 ? -2.390 14.476 6.663 1.00 65.44 198 VAL A O 1
ATOM 1654 N N . SER A 1 199 ? -3.370 16.467 6.564 1.00 69.94 199 SER A N 1
ATOM 1655 C CA . SER A 1 199 ? -3.518 16.565 8.034 1.00 69.94 199 SER A CA 1
ATOM 1656 C C . SER A 1 199 ? -4.440 15.517 8.690 1.00 69.94 199 SER A C 1
ATOM 1658 O O . SER A 1 199 ? -4.045 14.976 9.721 1.00 69.94 199 SER A O 1
ATOM 1660 N N . PRO A 1 200 ? -5.635 15.177 8.155 1.00 79.94 200 PRO A N 1
ATOM 1661 C CA . PRO A 1 200 ? -6.457 14.104 8.729 1.00 79.94 200 PRO A CA 1
ATOM 1662 C C . PRO A 1 200 ? -5.803 12.720 8.619 1.00 79.94 200 PRO A C 1
ATOM 1664 O O . PRO A 1 200 ? -5.951 11.906 9.524 1.00 79.94 200 PRO A O 1
ATOM 1667 N N . ILE A 1 201 ? -5.044 12.483 7.542 1.00 83.69 201 ILE A N 1
ATOM 1668 C CA . ILE A 1 201 ? -4.275 11.247 7.346 1.00 83.69 201 ILE A CA 1
ATOM 1669 C C . ILE A 1 201 ? -3.207 11.140 8.434 1.00 83.69 201 ILE A C 1
ATOM 1671 O O . ILE A 1 201 ? -3.155 10.140 9.141 1.00 83.69 201 ILE A O 1
ATOM 1675 N N . LEU A 1 202 ? -2.437 12.215 8.648 1.00 90.19 202 LEU A N 1
ATOM 1676 C CA . LEU A 1 202 ? -1.420 12.277 9.697 1.00 90.19 202 LEU A CA 1
ATOM 1677 C C . LEU A 1 202 ? -1.995 11.991 11.093 1.00 90.19 202 LEU A C 1
ATOM 1679 O O . LEU A 1 202 ? -1.365 11.283 11.872 1.00 90.19 202 LEU A O 1
ATOM 1683 N N . PHE A 1 203 ? -3.184 12.519 11.413 1.00 94.62 203 PHE A N 1
ATOM 1684 C CA . PHE A 1 203 ? -3.862 12.227 12.681 1.00 94.62 203 PHE A CA 1
ATOM 1685 C C . PHE A 1 203 ? -4.152 10.730 12.829 1.00 94.62 203 PHE A C 1
ATOM 1687 O O . PHE A 1 203 ? -3.817 10.146 13.857 1.00 94.62 203 PHE A O 1
ATOM 1694 N N . GLY A 1 204 ? -4.760 10.115 11.811 1.00 93.25 204 GLY A N 1
ATOM 1695 C CA . GLY A 1 204 ? -5.105 8.696 11.840 1.00 93.25 204 GLY A CA 1
ATOM 1696 C C . GLY A 1 204 ? -3.871 7.813 11.969 1.00 93.25 204 GLY A C 1
ATOM 1697 O O . GLY A 1 204 ? -3.780 7.037 12.915 1.00 93.25 204 GLY A O 1
ATOM 1698 N N . THR A 1 205 ? -2.876 8.005 11.101 1.00 93.50 205 THR A N 1
ATOM 1699 C CA . THR A 1 205 ? -1.615 7.250 11.140 1.00 93.50 205 THR A CA 1
ATOM 1700 C C . THR A 1 205 ? -0.912 7.383 12.487 1.00 93.50 205 THR A C 1
ATOM 1702 O O . THR A 1 205 ? -0.402 6.404 13.013 1.00 93.50 205 THR A O 1
ATOM 1705 N N . LEU A 1 206 ? -0.921 8.570 13.100 1.00 96.75 206 LEU A N 1
ATOM 1706 C CA . LEU A 1 206 ? -0.317 8.751 14.418 1.00 96.75 206 LEU A CA 1
ATOM 1707 C C . LEU A 1 206 ? -1.023 7.917 15.499 1.00 96.75 206 LEU A C 1
ATOM 1709 O O . LEU A 1 206 ? -0.352 7.318 16.340 1.00 96.75 206 LEU A O 1
ATOM 1713 N N . VAL A 1 207 ? -2.359 7.859 15.476 1.00 97.44 207 VAL A N 1
ATOM 1714 C CA . VAL A 1 207 ? -3.140 7.032 16.412 1.00 97.44 207 VAL A CA 1
ATOM 1715 C C . VAL A 1 207 ? -2.854 5.546 16.189 1.00 97.44 207 VAL A C 1
ATOM 1717 O O . VAL A 1 207 ? -2.551 4.858 17.160 1.00 97.44 207 VAL A O 1
ATOM 1720 N N . HIS A 1 208 ? -2.893 5.075 14.938 1.00 96.00 208 HIS A N 1
ATOM 1721 C CA . HIS A 1 208 ? -2.623 3.674 14.588 1.00 96.00 208 HIS A CA 1
ATOM 1722 C C . HIS A 1 208 ? -1.218 3.249 15.012 1.00 96.00 208 HIS A C 1
ATOM 1724 O O . HIS A 1 208 ? -1.094 2.364 15.850 1.00 96.00 208 HIS A O 1
ATOM 1730 N N . ASN A 1 209 ? -0.179 3.959 14.559 1.00 96.12 209 ASN A N 1
ATOM 1731 C CA . ASN A 1 209 ? 1.210 3.624 14.880 1.00 96.12 209 ASN A CA 1
ATOM 1732 C C . ASN A 1 209 ? 1.466 3.605 16.395 1.00 96.12 209 ASN A C 1
ATOM 1734 O O . ASN A 1 209 ? 2.290 2.845 16.886 1.00 96.12 209 ASN A O 1
ATOM 1738 N N . THR A 1 210 ? 0.790 4.459 17.170 1.00 97.69 210 THR A N 1
ATOM 1739 C CA . THR A 1 210 ? 0.975 4.472 18.631 1.00 97.69 210 THR A CA 1
ATOM 1740 C C . THR A 1 210 ? 0.237 3.315 19.313 1.00 97.69 210 THR A C 1
ATOM 1742 O O . THR A 1 210 ? 0.754 2.753 20.276 1.00 97.69 210 THR A O 1
ATOM 1745 N N . ILE A 1 211 ? -0.947 2.931 18.822 1.00 96.75 211 ILE A N 1
ATOM 1746 C CA . ILE A 1 211 ? -1.655 1.722 19.281 1.00 96.75 211 ILE A CA 1
ATOM 1747 C C . ILE A 1 211 ? -0.861 0.460 18.916 1.00 96.75 211 ILE A C 1
ATOM 1749 O O . ILE A 1 211 ? -0.736 -0.445 19.738 1.00 96.75 211 ILE A O 1
ATOM 1753 N N . GLU A 1 212 ? -0.262 0.427 17.732 1.00 95.31 212 GLU A N 1
ATOM 1754 C CA . GLU A 1 212 ? 0.624 -0.644 17.282 1.00 95.31 212 GLU A CA 1
ATOM 1755 C C . GLU A 1 212 ? 1.822 -0.829 18.230 1.00 95.31 212 GLU A C 1
ATOM 1757 O O . GLU A 1 212 ? 2.155 -1.961 18.577 1.00 95.31 212 GLU A O 1
ATOM 1762 N N . GLU A 1 213 ? 2.453 0.248 18.719 1.00 96.25 213 GLU A N 1
ATOM 1763 C CA . GLU A 1 213 ? 3.548 0.124 19.696 1.00 96.25 213 GLU A CA 1
ATOM 1764 C C . GLU A 1 213 ? 3.099 -0.553 21.004 1.00 96.25 213 GLU A C 1
ATOM 1766 O O . GLU A 1 213 ? 3.856 -1.344 21.577 1.00 96.25 213 GLU A O 1
ATOM 1771 N N . ILE A 1 214 ? 1.848 -0.331 21.432 1.00 95.50 214 ILE A N 1
ATOM 1772 C CA . ILE A 1 214 ? 1.246 -1.064 22.559 1.00 95.50 214 ILE A CA 1
ATOM 1773 C C . ILE A 1 214 ? 1.168 -2.554 22.217 1.00 95.50 214 ILE A C 1
ATOM 1775 O O . ILE A 1 214 ? 1.637 -3.385 22.994 1.00 95.50 214 ILE A O 1
ATOM 1779 N N . HIS A 1 215 ? 0.616 -2.914 21.054 1.00 95.38 215 HIS A N 1
ATOM 1780 C CA . HIS A 1 215 ? 0.480 -4.321 20.654 1.00 95.38 215 HIS A CA 1
ATOM 1781 C C . HIS A 1 215 ? 1.833 -5.015 20.502 1.00 95.38 215 HIS A C 1
ATOM 1783 O O . HIS A 1 215 ? 1.995 -6.138 20.971 1.00 95.38 215 HIS A O 1
ATOM 1789 N N . LYS A 1 216 ? 2.830 -4.350 19.913 1.00 94.38 216 LYS A N 1
ATOM 1790 C CA . LYS A 1 216 ? 4.197 -4.877 19.804 1.00 94.38 216 LYS A CA 1
ATOM 1791 C C . LYS A 1 216 ? 4.817 -5.133 21.172 1.00 94.38 216 LYS A C 1
ATOM 1793 O O . LYS A 1 216 ? 5.494 -6.143 21.342 1.00 94.38 216 LYS A O 1
ATOM 1798 N N . ALA A 1 217 ? 4.610 -4.240 22.141 1.00 94.31 217 ALA A N 1
ATOM 1799 C CA . ALA A 1 217 ? 5.093 -4.448 23.503 1.00 94.31 217 ALA A CA 1
ATOM 1800 C C . ALA A 1 217 ? 4.434 -5.676 24.154 1.00 94.31 217 ALA A C 1
ATOM 1802 O O . ALA A 1 217 ? 5.143 -6.496 24.736 1.00 94.31 217 ALA A O 1
ATOM 1803 N N . VAL A 1 218 ? 3.119 -5.857 23.975 1.00 93.56 218 VAL A N 1
ATOM 1804 C CA . VAL A 1 218 ? 2.400 -7.066 24.420 1.00 93.56 218 VAL A CA 1
ATOM 1805 C C . VAL A 1 218 ? 2.975 -8.323 23.758 1.00 93.56 218 VAL A C 1
ATOM 1807 O O . VAL A 1 218 ? 3.353 -9.265 24.447 1.00 93.56 218 VAL A O 1
ATOM 1810 N N . LEU A 1 219 ? 3.122 -8.326 22.431 1.00 93.19 219 LEU A N 1
ATOM 1811 C CA . LEU A 1 219 ? 3.609 -9.483 21.665 1.00 93.19 219 LEU A CA 1
ATOM 1812 C C . LEU A 1 219 ? 5.058 -9.872 21.995 1.00 93.19 219 LEU A C 1
ATOM 1814 O O . LEU A 1 219 ? 5.420 -11.043 21.881 1.00 93.19 219 LEU A O 1
ATOM 1818 N N . ARG A 1 220 ? 5.891 -8.917 22.427 1.00 94.31 220 ARG A N 1
ATOM 1819 C CA . ARG A 1 220 ? 7.245 -9.190 22.942 1.00 94.31 220 ARG A CA 1
ATOM 1820 C C . ARG A 1 220 ? 7.256 -9.757 24.367 1.00 94.31 220 ARG A C 1
ATOM 1822 O O . ARG A 1 220 ? 8.294 -10.249 24.800 1.00 94.31 220 ARG A O 1
ATOM 1829 N N . GLY A 1 221 ? 6.129 -9.712 25.079 1.00 91.44 221 GLY A N 1
ATOM 1830 C CA . GLY A 1 221 ? 6.024 -10.080 26.493 1.00 91.44 221 GLY A CA 1
ATOM 1831 C C . GLY A 1 221 ? 6.423 -8.957 27.460 1.00 91.44 221 GLY A C 1
ATOM 1832 O O . GLY A 1 221 ? 6.597 -9.209 28.651 1.00 91.44 221 GLY A O 1
ATOM 1833 N N . ASP A 1 222 ? 6.540 -7.718 26.976 1.00 91.94 222 ASP A N 1
ATOM 1834 C CA . ASP A 1 222 ? 6.968 -6.543 27.747 1.00 91.94 222 ASP A CA 1
ATOM 1835 C C . ASP A 1 222 ? 5.772 -5.761 28.328 1.00 91.94 222 ASP A C 1
ATOM 1837 O O . ASP A 1 222 ? 5.837 -4.543 28.502 1.00 91.94 222 ASP A O 1
ATOM 1841 N N . GLU A 1 223 ? 4.663 -6.435 28.644 1.00 88.75 223 GLU A N 1
ATOM 1842 C CA . GLU A 1 223 ? 3.402 -5.812 29.087 1.00 88.75 223 GLU A CA 1
ATOM 1843 C C . GLU A 1 223 ? 3.579 -4.873 30.291 1.00 88.75 223 GLU A C 1
ATOM 1845 O O . GLU A 1 223 ? 2.947 -3.824 30.375 1.00 88.75 223 GLU A O 1
ATOM 1850 N N . GLN A 1 224 ? 4.504 -5.209 31.194 1.00 88.44 224 GLN A N 1
ATOM 1851 C CA . GLN A 1 224 ? 4.822 -4.421 32.392 1.00 88.44 224 GLN A CA 1
ATOM 1852 C C . GLN A 1 224 ? 5.427 -3.045 32.075 1.00 88.44 224 GLN A C 1
ATOM 1854 O O . GLN A 1 224 ? 5.456 -2.164 32.933 1.00 88.44 224 GLN A O 1
ATOM 1859 N N . THR A 1 225 ? 5.951 -2.860 30.862 1.00 89.94 225 THR A N 1
ATOM 1860 C CA . THR A 1 225 ? 6.525 -1.584 30.414 1.00 89.94 225 THR A CA 1
ATOM 1861 C C . THR A 1 225 ? 5.460 -0.619 29.898 1.00 89.94 225 THR A C 1
ATOM 1863 O O . THR A 1 225 ? 5.710 0.587 29.825 1.00 89.94 225 THR A O 1
ATOM 1866 N N . ILE A 1 226 ? 4.266 -1.133 29.581 1.00 93.56 226 ILE A N 1
ATOM 1867 C CA . ILE A 1 226 ? 3.173 -0.358 29.010 1.00 93.56 226 ILE A CA 1
ATOM 1868 C C . ILE A 1 226 ? 2.553 0.499 30.114 1.00 93.56 226 ILE A C 1
ATOM 1870 O O . ILE A 1 226 ? 2.001 0.024 31.102 1.00 93.56 226 ILE A O 1
ATOM 1874 N N . SER A 1 227 ? 2.682 1.805 29.943 1.00 95.19 227 SER A N 1
ATOM 1875 C CA . SER A 1 227 ? 2.244 2.835 30.880 1.00 95.19 227 SER A CA 1
ATOM 1876 C C . SER A 1 227 ? 1.886 4.115 30.130 1.00 95.19 227 SER A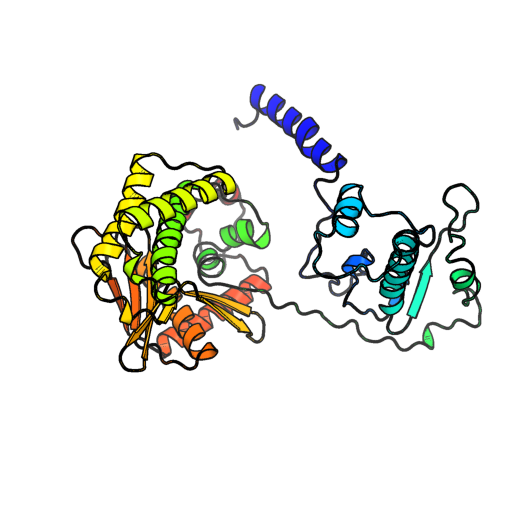 C 1
ATOM 1878 O O . SER A 1 227 ? 2.349 4.338 29.009 1.00 95.19 227 SER A O 1
ATOM 1880 N N . VAL A 1 228 ? 1.123 5.005 30.767 1.00 96.75 228 VAL A N 1
ATOM 1881 C CA . VAL A 1 228 ? 0.769 6.315 30.191 1.00 96.75 228 VAL A CA 1
ATOM 1882 C C . VAL A 1 228 ? 2.011 7.096 29.739 1.00 96.75 228 VAL A C 1
ATOM 1884 O O . VAL A 1 228 ? 1.987 7.718 28.679 1.00 96.75 228 VAL A O 1
ATOM 1887 N N . ASP A 1 229 ? 3.108 7.032 30.497 1.00 97.12 229 ASP A N 1
ATOM 1888 C CA . ASP A 1 229 ? 4.350 7.732 30.160 1.00 97.12 229 ASP A CA 1
ATOM 1889 C C . ASP A 1 229 ? 5.070 7.098 28.962 1.00 97.12 229 ASP A C 1
ATOM 1891 O O . ASP A 1 229 ? 5.508 7.819 28.065 1.00 97.12 229 ASP A O 1
ATOM 1895 N N . SER A 1 230 ? 5.132 5.762 28.885 1.00 96.81 230 SER A N 1
ATOM 1896 C CA . SER A 1 230 ? 5.684 5.074 27.705 1.00 96.81 230 SER A CA 1
ATOM 1897 C C 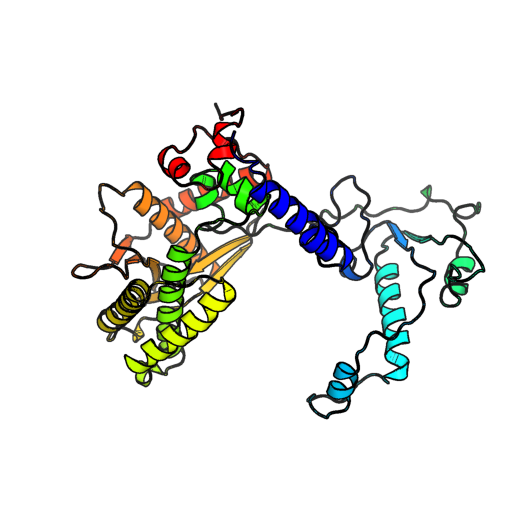. SER A 1 230 ? 4.871 5.355 26.435 1.00 96.81 230 SER A C 1
ATOM 1899 O O . SER A 1 230 ? 5.451 5.660 25.396 1.00 96.81 230 SER A O 1
ATOM 1901 N N . ILE A 1 231 ? 3.534 5.369 26.532 1.00 97.94 231 ILE A N 1
ATOM 1902 C CA . ILE A 1 231 ? 2.631 5.664 25.413 1.00 97.94 231 ILE A CA 1
ATOM 1903 C C . ILE A 1 231 ? 2.839 7.097 24.926 1.00 97.94 231 ILE A C 1
ATOM 1905 O O . ILE A 1 231 ? 2.907 7.332 23.722 1.00 97.94 231 ILE A O 1
ATOM 1909 N N . ARG A 1 232 ? 2.990 8.060 25.845 1.00 98.25 232 ARG A N 1
ATOM 1910 C CA . ARG A 1 232 ? 3.333 9.447 25.495 1.00 98.25 232 ARG A CA 1
ATOM 1911 C C . ARG A 1 232 ? 4.676 9.535 24.778 1.00 98.25 232 ARG A C 1
ATOM 1913 O O . ARG A 1 232 ? 4.765 10.213 23.762 1.00 98.25 232 ARG A O 1
ATOM 1920 N N . ALA A 1 233 ? 5.690 8.817 25.255 1.00 98.00 233 ALA A N 1
ATOM 1921 C CA . ALA A 1 233 ? 6.999 8.799 24.611 1.00 98.00 233 ALA A CA 1
ATOM 1922 C C . ALA A 1 233 ? 6.945 8.210 23.188 1.00 98.00 233 ALA A C 1
ATOM 1924 O O . ALA A 1 233 ? 7.529 8.785 22.268 1.00 98.00 233 ALA A O 1
ATOM 1925 N N . TRP A 1 234 ? 6.220 7.103 22.983 1.00 98.25 234 TRP A N 1
ATOM 1926 C CA . TRP A 1 234 ? 6.001 6.524 21.652 1.00 98.25 234 TRP A CA 1
ATOM 1927 C C . TRP A 1 234 ? 5.220 7.466 20.740 1.00 98.25 234 TRP A C 1
ATOM 1929 O O . TRP A 1 234 ? 5.605 7.660 19.589 1.00 98.25 234 TRP A O 1
ATOM 1939 N N . PHE A 1 235 ? 4.173 8.104 21.264 1.00 98.44 235 PHE A N 1
ATOM 1940 C CA . PHE A 1 235 ? 3.384 9.091 20.536 1.00 98.44 235 PHE A CA 1
ATOM 1941 C C . PHE A 1 235 ? 4.248 10.265 20.056 1.00 98.44 235 PHE A C 1
ATOM 1943 O O . PHE A 1 235 ? 4.219 10.613 18.875 1.00 98.44 235 PHE A O 1
ATOM 1950 N N . ASP A 1 236 ? 5.057 10.846 20.945 1.00 97.88 236 ASP A N 1
ATOM 1951 C CA . ASP A 1 236 ? 5.930 11.979 20.625 1.00 97.88 236 ASP A CA 1
ATOM 1952 C C . ASP A 1 236 ? 6.995 11.598 19.586 1.00 97.88 236 ASP A C 1
ATOM 1954 O O . ASP A 1 236 ? 7.256 12.359 18.648 1.00 97.88 236 ASP A O 1
ATOM 1958 N N . LEU A 1 237 ? 7.579 10.400 19.710 1.00 97.69 237 LEU A N 1
ATOM 1959 C CA . LEU A 1 237 ? 8.541 9.870 18.743 1.00 97.69 237 LEU A CA 1
ATOM 1960 C C . LEU A 1 237 ? 7.895 9.658 17.367 1.00 97.69 237 LEU A C 1
ATOM 1962 O O . LEU A 1 237 ? 8.417 10.150 16.361 1.00 97.69 237 LEU A O 1
ATOM 1966 N N . ASN A 1 238 ? 6.744 8.983 17.324 1.00 97.25 238 ASN A N 1
ATOM 1967 C CA . ASN A 1 238 ? 5.987 8.740 16.097 1.00 97.25 238 ASN A CA 1
ATOM 1968 C C . ASN A 1 238 ? 5.587 10.059 15.428 1.00 97.25 238 ASN A C 1
ATOM 1970 O O . ASN A 1 238 ? 5.785 10.229 14.223 1.00 97.25 238 ASN A O 1
ATOM 1974 N N . TYR A 1 239 ? 5.111 11.040 16.197 1.00 97.25 239 TYR A N 1
ATOM 1975 C CA . TYR A 1 239 ? 4.762 12.357 15.670 1.00 97.25 239 TYR A CA 1
ATOM 1976 C C . TYR A 1 239 ? 5.980 13.100 15.111 1.00 97.25 239 TYR A C 1
ATOM 1978 O O . TYR A 1 239 ? 5.905 13.689 14.027 1.00 97.25 239 TYR A O 1
ATOM 1986 N N . ALA A 1 240 ? 7.121 13.055 15.803 1.00 96.06 240 ALA A N 1
ATOM 1987 C CA . ALA A 1 240 ? 8.353 13.685 15.338 1.00 96.06 240 ALA A CA 1
ATOM 1988 C C . ALA A 1 240 ? 8.857 13.081 14.016 1.00 96.06 240 ALA A C 1
ATOM 1990 O O . ALA A 1 240 ? 9.370 13.817 13.170 1.00 96.06 240 ALA A O 1
ATOM 1991 N N . ILE A 1 241 ? 8.705 11.768 13.820 1.00 94.69 241 ILE A N 1
ATOM 1992 C CA . ILE A 1 241 ? 9.070 11.078 12.575 1.00 94.69 241 ILE A CA 1
ATOM 1993 C C . ILE A 1 241 ? 8.079 11.427 11.457 1.00 94.69 241 ILE A C 1
ATOM 1995 O O . ILE A 1 241 ? 8.492 11.905 10.397 1.00 94.69 241 ILE A O 1
ATOM 1999 N N . LEU A 1 242 ? 6.777 11.247 11.702 1.00 92.00 242 LEU A N 1
ATOM 2000 C CA . LEU A 1 242 ? 5.730 11.452 10.698 1.00 92.00 242 LEU A CA 1
ATOM 2001 C C . LEU A 1 242 ? 5.667 12.909 10.224 1.00 92.00 242 LEU A C 1
ATOM 2003 O O . LEU A 1 242 ? 5.649 13.165 9.023 1.00 92.00 242 LEU A O 1
ATOM 2007 N N . SER A 1 243 ? 5.717 13.881 11.138 1.00 91.38 243 SER A N 1
ATOM 2008 C CA . SER A 1 243 ? 5.659 15.305 10.770 1.00 91.38 243 SER A CA 1
ATOM 2009 C C . SER A 1 243 ? 6.853 15.759 9.926 1.00 91.38 243 SER A C 1
ATOM 2011 O O . SER A 1 243 ? 6.696 16.585 9.025 1.00 91.38 243 SER A O 1
ATOM 2013 N N . LYS A 1 244 ? 8.046 15.195 10.161 1.00 89.62 244 LYS A N 1
ATOM 2014 C CA . LYS A 1 244 ? 9.239 15.459 9.341 1.00 89.62 244 LYS A CA 1
ATOM 2015 C C . LYS A 1 244 ? 9.137 14.820 7.960 1.00 89.62 244 LYS A C 1
ATOM 2017 O O . LYS A 1 244 ? 9.514 15.465 6.983 1.00 89.62 244 LYS A O 1
ATOM 2022 N N . ARG A 1 245 ? 8.643 13.580 7.885 1.00 85.94 245 ARG A N 1
ATOM 2023 C CA . ARG A 1 245 ? 8.493 12.837 6.627 1.00 85.94 245 ARG A CA 1
ATOM 2024 C C . ARG A 1 245 ? 7.449 13.487 5.722 1.00 85.94 245 ARG A C 1
ATOM 2026 O O . ARG A 1 245 ? 7.757 13.818 4.584 1.00 85.94 245 ARG A O 1
ATOM 2033 N N . GLU A 1 246 ? 6.261 13.747 6.264 1.00 84.38 246 GLU A N 1
ATOM 2034 C CA . GLU A 1 246 ? 5.125 14.300 5.514 1.00 84.38 246 GLU A CA 1
ATOM 2035 C C . GLU A 1 246 ? 5.192 15.829 5.358 1.00 84.38 246 GLU A C 1
ATOM 2037 O O . GLU A 1 246 ? 4.431 16.412 4.591 1.00 84.38 246 GLU A O 1
ATOM 2042 N N . ARG A 1 247 ? 6.087 16.507 6.095 1.00 85.94 247 ARG A N 1
ATOM 2043 C CA . ARG A 1 247 ? 6.205 17.979 6.163 1.00 85.94 247 ARG A CA 1
ATOM 2044 C C . ARG A 1 247 ? 4.899 18.681 6.552 1.00 85.94 247 ARG A C 1
ATOM 2046 O O . ARG A 1 247 ? 4.635 19.811 6.135 1.00 85.94 247 ARG A O 1
ATOM 2053 N N . VAL A 1 248 ? 4.093 18.019 7.377 1.00 85.75 248 VAL A N 1
ATOM 2054 C CA . VAL A 1 248 ? 2.811 18.520 7.875 1.00 85.75 248 VAL A CA 1
ATOM 2055 C C . VAL A 1 248 ? 2.770 18.410 9.388 1.00 85.75 248 VAL A C 1
ATOM 2057 O O . VAL A 1 248 ? 3.259 17.450 9.976 1.00 85.75 248 VAL A O 1
ATOM 2060 N N . TYR A 1 249 ? 2.178 19.421 10.018 1.00 90.44 249 TYR A N 1
ATOM 2061 C CA . TYR A 1 249 ? 2.122 19.553 11.467 1.00 90.44 249 TYR A CA 1
ATOM 2062 C C . TYR A 1 249 ? 0.672 19.642 11.928 1.00 90.44 249 TYR A C 1
ATOM 2064 O O . TYR A 1 249 ? -0.142 20.353 11.336 1.00 90.44 249 TYR A O 1
ATOM 2072 N N . LEU A 1 250 ? 0.357 18.921 12.999 1.00 91.62 250 LEU A N 1
ATOM 2073 C CA . LEU A 1 250 ? -0.938 18.990 13.662 1.00 91.62 250 LEU A CA 1
ATOM 2074 C C . LEU A 1 250 ? -0.948 20.146 14.662 1.00 91.62 250 LEU A C 1
ATOM 2076 O O . LEU A 1 250 ? 0.039 20.387 15.363 1.00 91.62 250 LEU A O 1
ATOM 2080 N N . ALA A 1 251 ? -2.090 20.823 14.784 1.00 93.75 251 ALA A N 1
ATOM 2081 C CA . ALA A 1 251 ? -2.312 21.761 15.878 1.00 93.75 251 ALA A CA 1
ATOM 2082 C C . ALA A 1 251 ? -2.200 21.035 17.230 1.00 93.75 251 ALA A C 1
ATOM 2084 O O . ALA A 1 251 ? -2.533 19.854 17.337 1.00 93.75 251 ALA A O 1
ATOM 2085 N N . GLN A 1 252 ? -1.775 21.744 18.277 1.00 94.00 252 GLN A N 1
ATOM 2086 C CA . GLN A 1 252 ? -1.582 21.150 19.605 1.00 94.00 252 GLN A CA 1
ATOM 2087 C C . GLN A 1 252 ? -2.862 20.487 20.142 1.00 94.00 252 GLN A C 1
ATOM 2089 O O . GLN A 1 252 ? -2.803 19.393 20.693 1.00 94.00 252 GLN A O 1
ATOM 2094 N N . SER A 1 253 ? -4.031 21.094 19.912 1.00 94.62 253 SER A N 1
ATOM 2095 C CA . SER A 1 253 ? -5.327 20.507 20.277 1.00 94.62 253 SER A CA 1
ATOM 2096 C C . SER A 1 253 ? -5.601 19.182 19.560 1.00 94.62 253 SER A C 1
ATOM 2098 O O . SER A 1 253 ? -6.112 18.250 20.174 1.00 94.62 253 SER A O 1
ATOM 2100 N N . SER A 1 254 ? -5.222 19.065 18.284 1.00 94.44 254 SER A N 1
ATOM 2101 C CA . SER A 1 254 ? -5.335 17.820 17.517 1.00 94.44 254 SER A CA 1
ATOM 2102 C C . SER A 1 254 ? -4.357 16.753 18.009 1.00 94.44 254 SER A C 1
ATOM 2104 O O . SER A 1 254 ? -4.738 15.592 18.086 1.00 94.44 254 SER A O 1
ATOM 2106 N N . GLN A 1 255 ? -3.131 17.124 18.393 1.00 96.19 255 GLN A N 1
ATOM 2107 C CA . GLN A 1 255 ? -2.180 16.183 19.003 1.00 96.19 255 GLN A CA 1
ATOM 2108 C C . GLN A 1 255 ? -2.715 15.648 20.336 1.00 96.19 255 GLN A C 1
ATOM 2110 O O . GLN A 1 255 ? -2.722 14.442 20.563 1.00 96.19 255 GLN A O 1
ATOM 2115 N N . MET A 1 256 ? -3.236 16.535 21.191 1.00 96.38 256 MET A N 1
ATOM 2116 C CA . MET A 1 256 ? -3.852 16.141 22.459 1.00 96.38 256 MET A CA 1
ATOM 2117 C C . MET A 1 256 ? -5.048 15.211 22.238 1.00 96.38 256 MET A C 1
ATOM 2119 O O . MET A 1 256 ? -5.161 14.207 22.931 1.00 96.38 256 MET A O 1
ATOM 2123 N N . ALA A 1 257 ? -5.912 15.503 21.260 1.00 96.06 257 ALA A N 1
ATOM 2124 C CA . ALA A 1 257 ? -7.033 14.633 20.916 1.00 96.06 257 ALA A CA 1
ATOM 2125 C C . ALA A 1 257 ? -6.564 13.248 20.433 1.00 96.06 257 ALA A C 1
ATOM 2127 O O . ALA A 1 257 ? -7.060 12.241 20.926 1.00 96.06 257 ALA A O 1
ATOM 2128 N N . ALA A 1 258 ? -5.570 13.179 19.541 1.00 96.69 258 ALA A N 1
ATOM 2129 C CA . ALA A 1 258 ? -5.005 11.909 19.078 1.00 96.69 258 ALA A CA 1
ATOM 2130 C C . ALA A 1 258 ? -4.416 11.088 20.235 1.00 96.69 258 ALA A C 1
ATOM 2132 O O . ALA A 1 258 ? -4.700 9.900 20.354 1.00 96.69 258 ALA A O 1
ATOM 2133 N N . LEU A 1 259 ? -3.663 11.718 21.140 1.00 98.00 259 LEU A N 1
ATOM 2134 C CA . LEU A 1 259 ? -3.136 11.037 22.322 1.00 98.00 259 LEU A CA 1
ATOM 2135 C C . LEU A 1 259 ? -4.268 10.504 23.217 1.00 98.00 259 LEU A C 1
ATOM 2137 O O . LEU A 1 259 ? -4.183 9.381 23.707 1.00 98.00 259 LEU A O 1
ATOM 2141 N N . GLN A 1 260 ? -5.349 11.266 23.400 1.00 97.00 260 GLN A N 1
ATOM 2142 C CA . GLN A 1 260 ? -6.512 10.810 24.171 1.00 97.00 260 GLN A CA 1
ATOM 2143 C C . GLN A 1 260 ? -7.193 9.586 23.544 1.00 97.00 260 GLN A C 1
ATOM 2145 O O . GLN A 1 260 ? -7.619 8.697 24.276 1.00 97.00 260 GLN A O 1
ATOM 2150 N N . HIS A 1 261 ? -7.251 9.485 22.212 1.00 97.31 261 HIS A N 1
ATOM 2151 C CA . HIS A 1 261 ? -7.761 8.285 21.537 1.00 97.31 261 HIS A CA 1
ATOM 2152 C C . HIS A 1 261 ? -6.956 7.035 21.927 1.00 97.31 261 HIS A C 1
ATOM 2154 O O . HIS A 1 261 ? -7.541 6.002 22.256 1.00 97.31 261 HIS A O 1
ATOM 2160 N N . VAL A 1 262 ? -5.624 7.146 21.932 1.00 97.62 262 VAL A N 1
ATOM 2161 C CA . VAL A 1 262 ? -4.715 6.046 22.291 1.00 97.62 262 VAL A CA 1
ATOM 2162 C C . VAL A 1 262 ? -4.839 5.690 23.773 1.00 97.62 262 VAL A C 1
ATOM 2164 O O . VAL A 1 262 ? -4.959 4.515 24.115 1.00 97.62 262 VAL A O 1
ATOM 2167 N N . LEU A 1 263 ? -4.857 6.690 24.659 1.00 96.94 263 LEU A N 1
ATOM 2168 C CA . LEU A 1 263 ? -4.973 6.463 26.103 1.00 96.94 263 LEU A CA 1
ATOM 2169 C C . LEU A 1 263 ? -6.302 5.795 26.470 1.00 96.94 263 LEU A C 1
ATOM 2171 O O . LEU A 1 263 ? -6.304 4.848 27.249 1.00 96.94 263 LEU A O 1
ATOM 2175 N N . ARG A 1 264 ? -7.417 6.199 25.851 1.00 95.56 264 ARG A N 1
ATOM 2176 C CA . ARG A 1 264 ? -8.710 5.525 26.055 1.00 95.56 264 ARG A CA 1
ATOM 2177 C C . ARG A 1 264 ? -8.710 4.085 25.564 1.00 95.56 264 ARG A C 1
ATOM 2179 O O . ARG A 1 264 ? -9.312 3.231 26.206 1.00 95.56 264 ARG A O 1
ATOM 2186 N N . TYR A 1 265 ? -8.074 3.808 24.424 1.00 95.56 265 TYR A N 1
ATOM 2187 C CA . TYR A 1 265 ? -7.901 2.433 23.956 1.00 95.56 265 TYR A CA 1
ATOM 2188 C C . TYR A 1 265 ? -7.133 1.602 24.993 1.00 95.56 265 TYR A C 1
ATOM 2190 O O . TYR A 1 265 ? -7.605 0.542 25.398 1.00 95.56 265 TYR A O 1
ATOM 2198 N N . TYR A 1 266 ? -6.004 2.125 25.474 1.00 95.12 266 TYR A N 1
ATOM 2199 C CA . TYR A 1 266 ? -5.196 1.490 26.513 1.00 95.12 266 TYR A CA 1
ATOM 2200 C C . TYR A 1 266 ? -5.992 1.225 27.801 1.00 95.12 266 TYR A C 1
ATOM 2202 O O . TYR A 1 266 ? -5.942 0.121 28.335 1.00 95.12 266 TYR A O 1
ATOM 2210 N N . GLU A 1 267 ? -6.770 2.199 28.275 1.00 93.25 267 GLU A N 1
ATOM 2211 C CA . GLU A 1 267 ? -7.596 2.055 29.480 1.00 93.25 267 GLU A CA 1
ATOM 2212 C C . GLU A 1 267 ? -8.707 1.006 29.317 1.00 93.25 267 GLU A C 1
ATOM 2214 O O . GLU A 1 267 ? -8.953 0.227 30.238 1.00 93.25 267 GLU A O 1
ATOM 2219 N N . ARG A 1 268 ? -9.370 0.958 28.154 1.00 91.94 268 ARG A N 1
ATOM 2220 C CA . ARG A 1 268 ? -10.473 0.015 27.885 1.00 91.94 268 ARG A CA 1
ATOM 2221 C C . ARG A 1 268 ? -9.997 -1.420 27.686 1.00 91.94 268 ARG A C 1
ATOM 2223 O O . ARG A 1 268 ? -10.666 -2.349 28.131 1.00 91.94 268 ARG A O 1
ATOM 2230 N N . GLU A 1 269 ? -8.869 -1.603 27.009 1.00 89.62 269 GLU A N 1
ATOM 2231 C CA . GLU A 1 269 ? -8.364 -2.923 26.609 1.00 89.62 269 GLU A CA 1
ATOM 2232 C C . GLU A 1 269 ? -7.257 -3.452 27.532 1.00 89.62 269 GLU A C 1
ATOM 2234 O O . GLU A 1 269 ? -6.854 -4.605 27.397 1.00 89.62 269 GLU A O 1
ATOM 2239 N N . GLY A 1 270 ? -6.840 -2.660 28.528 1.00 80.12 270 GLY A N 1
ATOM 2240 C CA . GLY A 1 270 ? -5.773 -2.938 29.498 1.00 80.12 270 GLY A CA 1
ATOM 2241 C C . GLY A 1 270 ? -5.808 -4.295 30.206 1.00 80.12 270 GLY A C 1
ATOM 2242 O O . GLY A 1 270 ? -4.799 -4.722 30.754 1.00 80.12 270 GLY A O 1
ATOM 2243 N N . SER A 1 271 ? -6.963 -4.963 30.227 1.00 80.44 271 SER A N 1
ATOM 2244 C CA . SER A 1 271 ? -7.162 -6.272 30.869 1.00 80.44 271 SER A CA 1
ATOM 2245 C C . SER A 1 271 ? -7.293 -7.446 29.890 1.00 80.44 271 SER A C 1
ATOM 2247 O O . SER A 1 271 ? -7.488 -8.566 30.346 1.00 80.44 271 SER A O 1
ATOM 2249 N N . ASN A 1 272 ? -7.211 -7.209 28.576 1.00 84.56 272 ASN A N 1
ATOM 2250 C CA . ASN A 1 272 ? -7.488 -8.205 27.530 1.00 84.56 272 ASN A CA 1
ATOM 2251 C C . ASN A 1 272 ? -6.288 -8.439 26.588 1.00 84.56 272 ASN A C 1
ATOM 2253 O O . ASN A 1 272 ? -6.465 -8.848 25.437 1.00 84.56 272 ASN A O 1
ATOM 2257 N N . TRP A 1 273 ? -5.066 -8.136 27.040 1.00 86.75 273 TRP A N 1
ATOM 2258 C CA . TRP A 1 273 ? -3.847 -8.270 26.232 1.00 86.75 273 TRP A CA 1
ATOM 2259 C C . TRP A 1 273 ? -3.538 -9.712 25.827 1.00 86.75 273 TRP A C 1
ATOM 2261 O O . TRP A 1 273 ? -3.036 -9.942 24.730 1.00 86.75 273 TRP A O 1
ATOM 2271 N N . ASP A 1 274 ? -3.950 -10.681 26.641 1.00 83.81 274 ASP A N 1
ATOM 2272 C CA . ASP A 1 274 ? -3.800 -12.121 26.411 1.00 83.81 274 ASP A CA 1
ATOM 2273 C C . ASP A 1 274 ? -4.473 -12.617 25.119 1.00 83.81 274 ASP A C 1
ATOM 2275 O O . ASP A 1 274 ? -4.102 -13.658 24.564 1.00 83.81 274 ASP A O 1
ATOM 2279 N N . ARG A 1 275 ? -5.458 -11.863 24.618 1.00 89.19 275 ARG A N 1
ATOM 2280 C CA . ARG A 1 275 ? -6.177 -12.183 23.381 1.00 89.19 275 ARG A CA 1
ATOM 2281 C C . ARG A 1 275 ? -5.423 -11.763 22.130 1.00 89.19 275 ARG A C 1
ATOM 2283 O O . ARG A 1 275 ? -5.750 -12.265 21.058 1.00 89.19 275 ARG A O 1
ATOM 2290 N N . ILE A 1 276 ? -4.453 -10.855 22.232 1.00 91.94 276 ILE A N 1
ATOM 2291 C CA . ILE A 1 276 ? -3.682 -10.377 21.081 1.00 91.94 276 ILE A CA 1
ATOM 2292 C C . ILE A 1 276 ? -2.830 -11.533 20.547 1.00 91.94 276 ILE A C 1
ATOM 2294 O O . ILE A 1 276 ? -2.041 -12.129 21.279 1.00 91.94 276 ILE A O 1
ATOM 2298 N N . LYS A 1 277 ? -3.009 -11.873 19.268 1.00 90.81 277 LYS A N 1
ATOM 2299 C CA . LYS A 1 277 ? -2.225 -12.920 18.598 1.00 90.81 277 LYS A CA 1
ATOM 2300 C C . LYS A 1 277 ? -1.190 -12.336 17.665 1.00 90.81 277 LYS A C 1
ATOM 2302 O O . LYS A 1 277 ? -0.038 -12.750 17.709 1.00 90.81 277 LYS A O 1
ATOM 2307 N N . GLU A 1 278 ? -1.606 -11.376 16.858 1.00 92.31 278 GLU A N 1
ATOM 2308 C CA . GLU A 1 278 ? -0.771 -10.730 15.856 1.00 92.31 278 GLU A CA 1
ATOM 2309 C C . GLU A 1 278 ? -1.286 -9.301 15.621 1.00 92.31 278 GLU A C 1
ATOM 2311 O O . GLU A 1 278 ? -2.480 -9.044 15.785 1.00 92.31 278 GLU A O 1
ATOM 2316 N N . ALA A 1 279 ? -0.399 -8.378 15.252 1.00 93.19 279 ALA A N 1
ATOM 2317 C CA . ALA A 1 279 ? -0.721 -6.981 14.956 1.00 93.19 279 ALA A CA 1
ATOM 2318 C C . ALA A 1 279 ? 0.063 -6.506 13.722 1.00 93.19 279 ALA A C 1
ATOM 2320 O O . ALA A 1 279 ? 1.189 -6.966 13.520 1.00 93.19 279 ALA A O 1
ATOM 2321 N N . GLU A 1 280 ? -0.539 -5.613 12.929 1.00 90.25 280 GLU A N 1
ATOM 2322 C CA . GLU A 1 280 ? -0.006 -5.052 11.670 1.00 90.25 280 GLU A CA 1
ATOM 2323 C C . GLU A 1 280 ? 0.493 -6.121 10.695 1.00 90.25 280 GLU A C 1
ATOM 2325 O O . GLU A 1 280 ? 1.659 -6.194 10.297 1.00 90.25 280 GLU A O 1
ATOM 2330 N N . ILE A 1 281 ? -0.422 -7.016 10.338 1.00 89.06 281 ILE A N 1
ATOM 2331 C CA . ILE A 1 281 ? -0.101 -8.176 9.521 1.00 89.06 281 ILE A CA 1
ATOM 2332 C C . ILE A 1 281 ? -0.320 -7.811 8.063 1.00 89.06 281 ILE A C 1
ATOM 2334 O O . ILE A 1 281 ? -1.454 -7.729 7.582 1.00 89.06 281 ILE A O 1
ATOM 2338 N N . GLU A 1 282 ? 0.781 -7.686 7.333 1.00 91.25 282 GLU A N 1
ATOM 2339 C CA . GLU A 1 282 ? 0.741 -7.662 5.880 1.00 91.25 282 GLU A CA 1
ATOM 2340 C C . GLU A 1 282 ? 0.492 -9.081 5.350 1.00 91.25 282 GLU A C 1
ATOM 2342 O O . GLU A 1 282 ? 1.274 -10.022 5.565 1.00 91.25 282 GLU A O 1
ATOM 2347 N N . ILE A 1 283 ? -0.631 -9.244 4.652 1.00 91.00 283 ILE A N 1
ATOM 2348 C CA . ILE A 1 283 ? -1.036 -10.501 4.027 1.00 91.00 283 ILE A CA 1
ATOM 2349 C C . ILE A 1 283 ? -1.168 -10.278 2.527 1.00 91.00 283 ILE A C 1
ATOM 2351 O O . ILE A 1 283 ? -1.735 -9.286 2.066 1.00 91.00 283 ILE A O 1
ATOM 2355 N N . SER A 1 284 ? -0.647 -11.233 1.761 1.00 92.00 284 SER A N 1
ATOM 2356 C CA . SER A 1 284 ? -0.809 -11.270 0.315 1.00 92.00 284 SER A CA 1
ATOM 2357 C C . SER A 1 284 ? -1.253 -12.650 -0.147 1.00 92.00 284 SER A C 1
ATOM 2359 O O . SER A 1 284 ? -0.845 -13.666 0.418 1.00 92.00 284 SER A O 1
ATOM 2361 N N . LEU A 1 285 ? -2.091 -12.673 -1.180 1.00 91.69 285 LEU A N 1
ATOM 2362 C CA . LEU A 1 285 ? -2.538 -13.879 -1.860 1.00 91.69 285 LEU A CA 1
ATOM 2363 C C . LEU A 1 285 ? -2.341 -13.705 -3.366 1.00 91.69 285 LEU A C 1
ATOM 2365 O O . LEU A 1 285 ? -2.874 -12.776 -3.975 1.00 91.69 285 LEU A O 1
ATOM 2369 N N . VAL A 1 286 ? -1.581 -14.613 -3.975 1.00 90.56 286 VAL A N 1
ATOM 2370 C CA . VAL A 1 286 ? -1.360 -14.622 -5.425 1.00 90.56 286 VAL A CA 1
ATOM 2371 C C . VAL A 1 286 ? -2.589 -15.232 -6.097 1.00 90.56 286 VAL A C 1
ATOM 2373 O O . VAL A 1 286 ? -2.809 -16.437 -5.996 1.00 90.56 286 VAL A O 1
ATOM 2376 N N . LYS A 1 287 ? -3.380 -14.412 -6.794 1.00 88.94 287 LYS A N 1
ATOM 2377 C CA . LYS A 1 287 ? -4.475 -14.876 -7.659 1.00 88.94 287 LYS A CA 1
ATOM 2378 C C . LYS A 1 287 ? -3.971 -15.049 -9.091 1.00 88.94 287 LYS A C 1
ATOM 2380 O O . LYS A 1 287 ? -2.814 -14.755 -9.391 1.00 88.94 287 LYS A O 1
ATOM 2385 N N . ASP A 1 288 ? -4.820 -15.538 -9.992 1.00 85.12 288 ASP A N 1
ATOM 2386 C CA . ASP A 1 288 ? -4.422 -15.845 -11.372 1.00 85.12 288 ASP A CA 1
ATOM 2387 C C . ASP A 1 288 ? -3.901 -14.621 -12.134 1.00 85.12 288 ASP A C 1
ATOM 2389 O O . ASP A 1 288 ? -2.853 -14.719 -12.770 1.00 85.12 288 ASP A O 1
ATOM 2393 N N . GLN A 1 289 ? -4.581 -13.475 -12.022 1.00 85.44 289 GLN A N 1
ATOM 2394 C CA . GLN A 1 289 ? -4.258 -12.255 -12.779 1.00 85.44 289 GLN A CA 1
ATOM 2395 C C . GLN A 1 289 ? -3.495 -11.203 -11.962 1.00 85.44 289 GLN A C 1
ATOM 2397 O O . GLN A 1 289 ? -2.755 -10.417 -12.534 1.00 85.44 289 GLN A O 1
ATOM 2402 N N . TYR A 1 290 ? -3.629 -11.205 -10.634 1.00 91.94 290 TYR A N 1
ATOM 2403 C CA . TYR A 1 290 ? -3.087 -10.154 -9.771 1.00 91.94 290 TYR A CA 1
ATOM 2404 C C . TYR A 1 290 ? -2.698 -10.686 -8.384 1.00 91.94 290 TYR A C 1
ATOM 2406 O O . TYR A 1 290 ? -3.000 -11.831 -8.034 1.00 91.94 290 TYR A O 1
ATOM 2414 N N . ILE A 1 291 ? -2.035 -9.861 -7.576 1.00 92.69 291 ILE A N 1
ATOM 2415 C CA . ILE A 1 291 ? -1.727 -10.148 -6.171 1.00 92.69 291 ILE A CA 1
ATOM 2416 C C . ILE A 1 291 ? -2.685 -9.347 -5.289 1.00 92.69 291 ILE A C 1
ATOM 2418 O O . ILE A 1 291 ? -2.685 -8.117 -5.298 1.00 92.69 291 ILE A O 1
ATOM 2422 N N . LEU A 1 292 ? -3.508 -10.042 -4.508 1.00 94.00 292 LEU A N 1
ATOM 2423 C CA . LEU A 1 292 ? -4.382 -9.420 -3.519 1.00 94.00 292 LEU A CA 1
ATOM 2424 C C . LEU A 1 292 ? -3.571 -9.106 -2.259 1.00 94.00 292 LEU A C 1
ATOM 2426 O O . LEU A 1 292 ? -3.019 -10.023 -1.656 1.00 94.00 292 LEU A O 1
ATOM 2430 N N . LYS A 1 293 ? -3.526 -7.839 -1.841 1.00 93.94 293 LYS A N 1
ATOM 2431 C CA . LYS A 1 293 ? -2.874 -7.382 -0.605 1.00 93.94 293 LYS A CA 1
ATOM 2432 C C . LYS A 1 293 ? -3.869 -6.814 0.403 1.00 93.94 293 LYS A C 1
ATOM 2434 O O . LYS A 1 293 ? -4.816 -6.111 0.044 1.00 93.94 293 LYS A O 1
ATOM 2439 N N . GLY A 1 294 ? -3.596 -7.050 1.679 1.00 91.00 294 GLY A N 1
ATOM 2440 C CA . GLY A 1 294 ? -4.291 -6.440 2.808 1.00 91.00 294 GLY A CA 1
ATOM 2441 C C . GLY A 1 294 ? -3.340 -6.215 3.978 1.00 91.00 294 GLY A C 1
ATOM 2442 O O . GLY A 1 294 ? -2.385 -6.971 4.148 1.00 91.00 294 GLY A O 1
ATOM 2443 N N . SER A 1 295 ? -3.612 -5.174 4.764 1.00 90.62 295 SER A N 1
ATOM 2444 C CA . SER A 1 295 ? -2.994 -4.980 6.077 1.00 90.62 295 SER A CA 1
ATOM 2445 C C . SER A 1 295 ? -4.083 -5.103 7.125 1.00 90.62 295 SER A C 1
ATOM 2447 O O . SER A 1 295 ? -5.097 -4.404 7.033 1.00 90.62 295 SER A O 1
ATOM 2449 N N . VAL A 1 296 ? -3.898 -6.026 8.060 1.00 92.75 296 VAL A N 1
ATOM 2450 C CA . VAL A 1 296 ? -4.818 -6.239 9.175 1.00 92.75 296 VAL A CA 1
ATOM 2451 C C . VAL A 1 296 ? -4.198 -5.645 10.430 1.00 92.75 296 VAL A C 1
ATOM 2453 O O . VAL A 1 296 ? -3.159 -6.128 10.876 1.00 92.75 296 VAL A O 1
ATOM 2456 N N . ASP A 1 297 ? -4.851 -4.638 11.012 1.00 94.62 297 ASP A N 1
ATOM 2457 C CA . ASP A 1 297 ? -4.301 -3.925 12.169 1.00 94.62 297 ASP A CA 1
ATOM 2458 C C . ASP A 1 297 ? -4.125 -4.852 13.383 1.00 94.62 297 ASP A C 1
ATOM 2460 O O . ASP A 1 297 ? -3.085 -4.830 14.039 1.00 94.62 297 ASP A O 1
ATOM 2464 N N . LEU A 1 298 ? -5.125 -5.687 13.698 1.00 95.44 298 LEU A N 1
ATOM 2465 C CA . LEU A 1 298 ? -5.074 -6.579 14.857 1.00 95.44 298 LEU A CA 1
ATOM 2466 C C . LEU A 1 298 ? -5.866 -7.872 14.639 1.00 95.44 298 LEU A C 1
ATOM 2468 O O . LEU A 1 298 ? -7.038 -7.850 14.254 1.00 95.44 298 LEU A O 1
ATOM 2472 N N . ILE A 1 299 ? -5.243 -9.001 14.980 1.00 94.88 299 ILE A N 1
ATOM 2473 C CA . ILE A 1 299 ? -5.895 -10.306 15.096 1.00 94.88 299 ILE A CA 1
ATOM 2474 C C . ILE A 1 299 ? -5.918 -10.734 16.560 1.00 94.88 299 ILE A C 1
ATOM 2476 O O . ILE A 1 299 ? -4.884 -10.800 17.239 1.00 94.88 299 ILE A O 1
ATOM 2480 N N . ARG A 1 300 ? -7.115 -11.072 17.040 1.00 93.69 300 ARG A N 1
ATOM 2481 C CA . ARG A 1 300 ? -7.328 -11.644 18.370 1.00 93.69 300 ARG A CA 1
ATOM 2482 C C . ARG A 1 300 ? -7.679 -13.116 18.281 1.00 93.69 300 ARG A C 1
ATOM 2484 O O . ARG A 1 300 ? -8.365 -13.540 17.362 1.00 93.69 300 ARG A O 1
ATOM 2491 N N . GLY A 1 301 ? -7.214 -13.899 19.244 1.00 89.69 301 GLY A N 1
ATOM 2492 C CA . GLY A 1 301 ? -7.576 -15.306 19.371 1.00 89.69 301 GLY A CA 1
ATOM 2493 C C . GLY A 1 301 ? -8.732 -15.485 20.345 1.00 89.69 301 GLY A C 1
ATOM 2494 O O . GLY A 1 301 ? -8.657 -15.012 21.478 1.00 89.69 301 GLY A O 1
ATOM 2495 N N . GLU A 1 302 ? -9.756 -16.234 19.942 1.00 79.12 302 GLU A N 1
ATOM 2496 C CA . GLU A 1 302 ? -10.873 -16.601 20.810 1.00 79.12 302 GLU A CA 1
ATOM 2497 C C . GLU A 1 302 ? -11.305 -18.054 20.553 1.00 79.12 302 GLU A C 1
ATOM 2499 O O . GLU A 1 302 ? -11.700 -18.426 19.450 1.00 79.12 302 GLU A O 1
ATOM 2504 N N . HIS A 1 303 ? -11.204 -18.904 21.581 1.00 77.69 303 HIS A N 1
ATOM 2505 C CA . HIS A 1 303 ? -11.711 -20.288 21.584 1.00 77.69 303 HIS A CA 1
ATOM 2506 C C . HIS A 1 303 ? -11.323 -21.164 20.368 1.00 77.69 303 HIS A C 1
ATOM 2508 O O . HIS A 1 303 ? -12.089 -22.030 19.954 1.00 77.69 303 HIS A O 1
ATOM 2514 N N . GLY A 1 304 ? -10.119 -20.978 19.814 1.00 82.75 304 GLY A N 1
ATOM 2515 C CA . GLY A 1 304 ? -9.636 -21.732 18.645 1.00 82.75 304 GLY A CA 1
ATOM 2516 C C . GLY A 1 304 ? -10.027 -21.130 17.290 1.00 82.75 304 GLY A C 1
ATOM 2517 O O . GLY A 1 304 ? -9.667 -21.686 16.257 1.00 82.75 304 GLY A O 1
ATOM 2518 N N . THR A 1 305 ? -10.716 -19.990 17.301 1.00 92.44 305 THR A N 1
ATOM 2519 C CA . THR A 1 305 ? -10.964 -19.114 16.148 1.00 92.44 305 THR A CA 1
ATOM 2520 C C . THR A 1 305 ? -10.199 -17.803 16.310 1.00 92.44 305 THR A C 1
ATOM 2522 O O . THR A 1 305 ? -9.585 -17.555 17.357 1.00 92.44 305 THR A O 1
ATOM 2525 N N . VAL A 1 306 ? -10.232 -16.964 15.280 1.00 94.69 306 VAL A N 1
ATOM 2526 C CA . VAL A 1 306 ? -9.683 -15.611 15.334 1.00 94.69 306 VAL A CA 1
ATOM 2527 C C . VAL A 1 306 ? -10.733 -14.550 15.020 1.00 94.69 306 VAL A C 1
ATOM 2529 O O . VAL A 1 306 ? -11.680 -14.785 14.272 1.00 94.69 306 VAL A O 1
ATOM 2532 N N . GLU A 1 307 ? -10.539 -13.366 15.582 1.00 95.69 307 GLU A N 1
ATOM 2533 C CA . GLU A 1 307 ? -11.315 -12.167 15.294 1.00 95.69 307 GLU A CA 1
ATOM 2534 C C . GLU A 1 307 ? -10.409 -11.106 14.672 1.00 95.69 307 GLU A C 1
ATOM 2536 O O . GLU A 1 307 ? -9.269 -10.916 15.106 1.00 95.69 307 GLU A O 1
ATOM 2541 N N . ILE A 1 308 ? -10.928 -10.401 13.670 1.00 95.94 308 ILE A N 1
ATOM 2542 C CA . ILE A 1 308 ? -10.210 -9.328 12.976 1.00 95.94 308 ILE A CA 1
ATOM 2543 C C . ILE A 1 308 ? -10.696 -7.981 13.489 1.00 95.94 308 ILE A C 1
ATOM 2545 O O . ILE A 1 308 ? -11.903 -7.749 13.562 1.00 95.94 308 ILE A O 1
ATOM 2549 N N . ILE A 1 309 ? -9.769 -7.081 13.802 1.00 96.19 309 ILE A N 1
ATOM 2550 C CA . ILE A 1 309 ? -10.070 -5.714 14.219 1.00 96.19 309 ILE A CA 1
ATOM 2551 C C . ILE A 1 309 ? -9.333 -4.743 13.302 1.00 96.19 309 ILE A C 1
ATOM 2553 O O . ILE A 1 309 ? -8.117 -4.822 13.154 1.00 96.19 309 ILE A O 1
ATOM 2557 N N . ASP A 1 310 ? -10.087 -3.813 12.723 1.00 96.00 310 ASP A N 1
ATOM 2558 C CA . ASP A 1 310 ? -9.575 -2.657 11.986 1.00 96.00 310 ASP A CA 1
ATOM 2559 C C . ASP A 1 310 ? -9.917 -1.386 12.783 1.00 96.00 310 ASP A C 1
ATOM 2561 O O . ASP A 1 310 ? -11.060 -1.179 13.221 1.00 96.00 310 ASP A O 1
ATOM 2565 N N . PHE A 1 311 ? -8.909 -0.560 13.054 1.00 95.62 311 PHE A N 1
ATOM 2566 C CA . PHE A 1 311 ? -9.070 0.658 13.836 1.00 95.62 311 PHE A CA 1
ATOM 2567 C C . PHE A 1 311 ? -9.508 1.810 12.938 1.00 95.62 311 PHE A C 1
ATOM 2569 O O . PHE A 1 311 ? -9.025 2.013 11.830 1.00 95.62 311 PHE A O 1
ATOM 2576 N N . LYS A 1 312 ? -10.423 2.634 13.444 1.00 94.88 312 LYS A N 1
ATOM 2577 C CA . LYS A 1 312 ? -10.841 3.876 12.800 1.00 94.88 312 LYS A CA 1
ATOM 2578 C C . LYS A 1 312 ? -10.612 5.024 13.774 1.00 94.88 312 LYS A C 1
ATOM 2580 O O . LYS A 1 312 ? -11.176 5.064 14.868 1.00 94.88 312 LYS A O 1
ATOM 2585 N N . SER A 1 313 ? -9.783 5.989 13.379 1.00 92.50 313 SER A N 1
ATOM 2586 C CA . SER A 1 313 ? -9.399 7.123 14.235 1.00 92.50 313 SER A CA 1
ATOM 2587 C C . SER A 1 313 ? -10.478 8.201 14.396 1.00 92.50 313 SER A C 1
ATOM 2589 O O . SER A 1 313 ? -10.247 9.243 15.003 1.00 92.50 313 SER A O 1
ATOM 2591 N N . GLU A 1 314 ? -11.638 7.995 13.795 1.00 91.06 314 GLU A N 1
ATOM 2592 C CA . GLU A 1 314 ? -12.748 8.936 13.736 1.00 91.06 314 GLU A CA 1
ATOM 2593 C C . GLU A 1 314 ? -13.838 8.615 14.761 1.00 91.06 314 GLU A C 1
ATOM 2595 O O . GLU A 1 314 ? -13.783 7.607 15.467 1.00 91.06 314 GLU A O 1
ATOM 2600 N N . LYS A 1 315 ? -14.843 9.492 14.845 1.00 90.50 315 LYS A N 1
ATOM 2601 C CA . LYS A 1 315 ? -16.047 9.214 15.629 1.00 90.50 315 LYS A CA 1
ATOM 2602 C C . LYS A 1 315 ? -16.840 8.080 14.995 1.00 90.50 315 LYS A C 1
ATOM 2604 O O . LYS A 1 315 ? -16.889 7.973 13.767 1.00 90.50 315 LYS A O 1
ATOM 2609 N N . LYS A 1 316 ? -17.493 7.282 15.838 1.00 92.38 316 LYS A N 1
ATOM 2610 C CA . LYS A 1 316 ? -18.377 6.219 15.378 1.00 92.38 316 LYS A CA 1
ATOM 2611 C C . LYS A 1 316 ? -19.507 6.818 14.521 1.00 92.38 316 LYS A C 1
ATOM 2613 O O . LYS A 1 316 ? -20.156 7.765 14.972 1.00 92.38 316 LYS A O 1
ATOM 2618 N N . PRO A 1 317 ? -19.712 6.325 13.288 1.00 89.31 317 PRO A N 1
ATOM 2619 C CA . PRO A 1 317 ? -20.758 6.821 12.405 1.00 89.31 317 PRO A CA 1
ATOM 2620 C C . PRO A 1 317 ? -22.153 6.438 12.912 1.00 89.31 317 PRO A C 1
ATOM 2622 O O . PRO A 1 317 ? -22.313 5.516 13.719 1.00 89.31 317 PRO A O 1
ATOM 2625 N N . ASP A 1 318 ? -23.168 7.140 12.417 1.00 90.44 318 ASP A N 1
ATOM 2626 C CA . ASP A 1 318 ? -24.566 6.815 12.692 1.00 90.44 318 ASP A CA 1
ATOM 2627 C C . ASP A 1 318 ? -24.963 5.575 11.875 1.00 90.44 318 ASP A C 1
ATOM 2629 O O . ASP A 1 318 ? -24.831 5.556 10.651 1.00 90.44 318 ASP A O 1
ATOM 2633 N N . MET A 1 319 ? -25.441 4.528 12.555 1.00 88.06 319 MET A N 1
ATOM 2634 C CA . MET A 1 319 ? -25.697 3.224 11.932 1.00 88.06 319 MET A CA 1
ATOM 2635 C C . MET A 1 319 ? -26.753 3.268 10.817 1.00 88.06 319 MET A C 1
ATOM 2637 O O . MET A 1 319 ? -26.739 2.400 9.946 1.00 88.06 319 MET A O 1
ATOM 2641 N N . GLU A 1 320 ? -27.654 4.255 10.830 1.00 87.38 320 GLU A N 1
ATOM 2642 C CA . GLU A 1 320 ? -28.694 4.413 9.810 1.00 87.38 320 GLU A CA 1
ATOM 2643 C C . GLU A 1 320 ? -28.279 5.419 8.734 1.00 87.38 320 GLU A C 1
ATOM 2645 O O . GLU A 1 320 ? -28.413 5.151 7.540 1.00 87.38 320 GLU A O 1
ATOM 2650 N N . LYS A 1 321 ? -27.759 6.587 9.128 1.00 87.00 321 LYS A N 1
ATOM 2651 C CA . LYS A 1 321 ? -27.445 7.665 8.169 1.00 87.00 321 LYS A CA 1
ATOM 2652 C C . LYS A 1 321 ? -26.188 7.398 7.352 1.00 87.00 321 LYS A C 1
ATOM 2654 O O . LYS A 1 321 ? -26.095 7.877 6.222 1.00 87.00 321 LYS A O 1
ATOM 2659 N N . ASP A 1 322 ? -25.249 6.646 7.913 1.00 88.69 322 ASP A N 1
ATOM 2660 C CA . ASP A 1 322 ? -23.952 6.348 7.307 1.00 88.69 322 ASP A CA 1
ATOM 2661 C C . ASP A 1 322 ? -23.844 4.869 6.893 1.00 88.69 322 ASP A C 1
ATOM 2663 O O . ASP A 1 322 ? -22.745 4.316 6.804 1.00 88.69 322 ASP A O 1
ATOM 2667 N N . GLN A 1 323 ? -24.979 4.216 6.618 1.00 89.75 323 GLN A N 1
ATOM 2668 C CA . GLN A 1 323 ? -25.041 2.792 6.278 1.00 89.75 323 GLN A CA 1
ATOM 2669 C C . GLN A 1 323 ? -24.119 2.415 5.105 1.00 89.75 323 GLN A C 1
ATOM 2671 O O . GLN A 1 323 ? -23.408 1.417 5.183 1.00 89.75 323 GLN A O 1
ATOM 2676 N N . ASP A 1 324 ? -24.059 3.240 4.053 1.00 87.62 324 ASP A N 1
ATOM 2677 C CA . ASP A 1 324 ? -23.175 3.011 2.897 1.00 87.62 324 ASP A CA 1
ATOM 2678 C C . ASP A 1 324 ? -21.700 2.911 3.311 1.00 87.62 324 ASP A C 1
ATOM 2680 O O . ASP A 1 324 ? -20.953 2.060 2.824 1.00 87.62 324 ASP A O 1
ATOM 2684 N N . ARG A 1 325 ? -21.285 3.766 4.251 1.00 87.56 325 ARG A N 1
ATOM 2685 C CA . ARG A 1 325 ? -19.917 3.809 4.768 1.00 87.56 325 ARG A CA 1
ATOM 2686 C C . ARG A 1 325 ? -19.595 2.567 5.593 1.00 87.56 325 ARG A C 1
ATOM 2688 O O . ARG A 1 325 ? -18.511 2.005 5.470 1.00 87.56 325 ARG A O 1
ATOM 2695 N N . ILE A 1 326 ? -20.536 2.146 6.431 1.00 92.00 326 ILE A N 1
ATOM 2696 C CA . ILE A 1 326 ? -20.394 0.957 7.275 1.00 92.00 326 ILE A CA 1
ATOM 2697 C C . ILE A 1 326 ? -20.325 -0.300 6.405 1.00 92.00 326 ILE A C 1
ATOM 2699 O O . ILE A 1 326 ? -19.455 -1.135 6.631 1.00 92.00 326 ILE A O 1
ATOM 2703 N N . ASN A 1 327 ? -21.161 -0.395 5.367 1.00 92.06 327 ASN A N 1
ATOM 2704 C CA . ASN A 1 327 ? -21.124 -1.495 4.403 1.00 92.06 327 ASN A CA 1
ATOM 2705 C C . ASN A 1 327 ? -19.781 -1.550 3.658 1.00 92.06 327 ASN A C 1
ATOM 2707 O O . ASN A 1 327 ? -19.222 -2.625 3.470 1.00 92.06 327 ASN A O 1
ATOM 2711 N N . GLN A 1 328 ? -19.219 -0.399 3.275 1.00 90.62 328 GLN A N 1
ATOM 2712 C CA . GLN A 1 328 ? -17.895 -0.350 2.648 1.00 90.62 328 GLN A CA 1
ATOM 2713 C C . GLN A 1 328 ? -16.792 -0.866 3.584 1.00 90.62 328 GLN A C 1
ATOM 2715 O O . GLN A 1 328 ? -15.929 -1.630 3.152 1.00 90.62 328 GLN A O 1
ATOM 2720 N N . TYR A 1 329 ? -16.833 -0.500 4.868 1.00 93.19 329 TYR A N 1
ATOM 2721 C CA . TYR A 1 329 ? -15.909 -1.049 5.863 1.00 93.19 329 TYR A CA 1
ATOM 2722 C C . TYR A 1 329 ? -16.153 -2.539 6.143 1.00 93.19 329 TYR A C 1
ATOM 2724 O O . TYR A 1 329 ? -15.201 -3.275 6.386 1.00 93.19 329 TYR A O 1
ATOM 2732 N N . GLN A 1 330 ? -17.397 -3.013 6.067 1.00 95.12 330 GLN A N 1
ATOM 2733 C CA . GLN A 1 330 ? -17.693 -4.439 6.160 1.00 95.12 330 GLN A CA 1
ATOM 2734 C C . GLN A 1 330 ? -17.058 -5.210 4.994 1.00 95.12 330 GLN A C 1
ATOM 2736 O O . GLN A 1 330 ? -16.371 -6.196 5.236 1.00 95.12 330 GLN A O 1
ATOM 2741 N N . HIS A 1 331 ? -17.199 -4.734 3.753 1.00 94.56 331 HIS A N 1
ATOM 2742 C CA . HIS A 1 331 ? -16.545 -5.356 2.597 1.00 94.56 331 HIS A CA 1
ATOM 2743 C C . HIS A 1 331 ? -15.011 -5.371 2.742 1.00 94.56 331 HIS A C 1
ATOM 2745 O O . HIS A 1 331 ? -14.370 -6.358 2.390 1.00 94.56 331 HIS A O 1
ATOM 2751 N N . GLN A 1 332 ? -14.411 -4.313 3.307 1.00 94.38 332 GLN A N 1
ATOM 2752 C CA . GLN A 1 332 ? -12.976 -4.296 3.627 1.00 94.38 332 GLN A CA 1
ATOM 2753 C C . GLN A 1 332 ? -12.607 -5.461 4.558 1.00 94.38 332 GLN A C 1
ATOM 2755 O O . GLN A 1 332 ? -11.673 -6.213 4.279 1.00 94.38 332 GLN A O 1
ATOM 2760 N N . LEU A 1 333 ? -13.360 -5.622 5.647 1.00 95.81 333 LEU A N 1
ATOM 2761 C CA . LEU A 1 333 ? -13.147 -6.682 6.627 1.00 95.81 333 LEU A CA 1
ATOM 2762 C C . LEU A 1 333 ? -13.385 -8.081 6.044 1.00 95.81 333 LEU A C 1
ATOM 2764 O O . LEU A 1 333 ? -12.648 -9.001 6.377 1.00 95.81 333 LEU A O 1
ATOM 2768 N N . GLU A 1 334 ? -14.353 -8.245 5.144 1.00 96.12 334 GLU A N 1
ATOM 2769 C CA . GLU A 1 334 ? -14.606 -9.509 4.440 1.00 96.12 334 GLU A CA 1
ATOM 2770 C C . GLU A 1 334 ? -13.410 -9.936 3.575 1.00 96.12 334 GLU A C 1
ATOM 2772 O O . GLU A 1 334 ? -13.042 -11.112 3.566 1.00 96.12 334 GLU A O 1
ATOM 2777 N N . VAL A 1 335 ? -12.746 -8.985 2.903 1.00 94.94 335 VAL A N 1
ATOM 2778 C CA . VAL A 1 335 ? -11.491 -9.252 2.175 1.00 94.94 335 VAL A CA 1
ATOM 2779 C C . VAL A 1 335 ? -10.371 -9.653 3.132 1.00 94.94 335 VAL A C 1
ATOM 2781 O O . VAL A 1 335 ? -9.600 -10.564 2.829 1.00 94.94 335 VAL A O 1
ATOM 2784 N N . TYR A 1 336 ? -10.276 -9.004 4.292 1.00 95.12 336 TYR A N 1
ATOM 2785 C CA . TYR A 1 336 ? -9.281 -9.353 5.307 1.00 95.12 336 TYR A CA 1
ATOM 2786 C C . TYR A 1 336 ? -9.530 -10.739 5.894 1.00 95.12 336 TYR A C 1
ATOM 2788 O O . TYR A 1 336 ? -8.584 -11.510 6.030 1.00 95.12 336 TYR A O 1
ATOM 2796 N N . ALA A 1 337 ? -10.787 -11.087 6.171 1.00 95.50 337 ALA A N 1
ATOM 2797 C CA . ALA A 1 337 ? -11.162 -12.419 6.621 1.00 95.50 337 ALA A CA 1
ATOM 2798 C C . ALA A 1 337 ? -10.735 -13.479 5.608 1.00 95.50 337 ALA A C 1
ATOM 2800 O O . ALA A 1 337 ? -10.024 -14.409 5.974 1.00 95.50 337 ALA A O 1
ATOM 2801 N N . TYR A 1 338 ? -11.066 -13.282 4.331 1.00 95.31 338 TYR A N 1
ATOM 2802 C CA . TYR A 1 338 ? -10.628 -14.169 3.256 1.00 95.31 338 TYR A CA 1
ATOM 2803 C C . TYR A 1 338 ? -9.098 -14.335 3.212 1.00 95.31 338 TYR A C 1
ATOM 2805 O O . TYR A 1 338 ? -8.596 -15.455 3.178 1.00 95.31 338 TYR A O 1
ATOM 2813 N N . LEU A 1 339 ? -8.342 -13.234 3.273 1.00 94.38 339 LEU A N 1
ATOM 2814 C CA . LEU A 1 339 ? -6.876 -13.269 3.259 1.00 94.38 339 LEU A CA 1
ATOM 2815 C C . LEU A 1 339 ? -6.281 -14.015 4.461 1.00 94.38 339 LEU A C 1
ATOM 2817 O O . LEU A 1 339 ? -5.337 -14.790 4.296 1.00 94.38 339 LEU A O 1
ATOM 2821 N N . VAL A 1 340 ? -6.812 -13.776 5.661 1.00 93.31 340 VAL A N 1
ATOM 2822 C CA . VAL A 1 340 ? -6.354 -14.436 6.890 1.00 93.31 340 VAL A CA 1
ATOM 2823 C C . VAL A 1 340 ? -6.599 -15.938 6.812 1.00 93.31 340 VAL A C 1
ATOM 2825 O O . VAL A 1 340 ? -5.673 -16.707 7.076 1.00 93.31 340 VAL A O 1
ATOM 2828 N N . GLU A 1 341 ? -7.800 -16.364 6.424 1.00 93.56 341 GLU A N 1
ATOM 2829 C CA . GLU A 1 341 ? -8.144 -17.787 6.351 1.00 93.56 341 GLU A CA 1
ATOM 2830 C C . GLU A 1 341 ? -7.298 -18.525 5.306 1.00 93.56 341 GLU A C 1
ATOM 2832 O O . GLU A 1 341 ? -6.707 -19.557 5.625 1.00 93.56 341 GLU A O 1
ATOM 2837 N N . GLU A 1 342 ? -7.152 -17.972 4.099 1.00 92.94 342 GLU A N 1
ATOM 2838 C CA . GLU A 1 342 ? -6.369 -18.595 3.020 1.00 92.94 342 GLU A CA 1
ATOM 2839 C C . GLU A 1 342 ? -4.874 -18.701 3.361 1.00 92.94 342 GLU A C 1
ATOM 2841 O O . GLU A 1 342 ? -4.213 -19.681 3.012 1.00 92.94 342 GLU A O 1
ATOM 2846 N N . ARG A 1 343 ? -4.315 -17.704 4.059 1.00 88.94 343 ARG A N 1
ATOM 2847 C CA . ARG A 1 343 ? -2.874 -17.655 4.362 1.00 88.94 343 ARG A CA 1
ATOM 2848 C C . ARG A 1 343 ? -2.494 -18.433 5.619 1.00 88.94 343 ARG A C 1
ATOM 2850 O O . ARG A 1 343 ? -1.392 -18.977 5.684 1.00 88.94 343 ARG A O 1
ATOM 2857 N N . THR A 1 344 ? -3.354 -18.433 6.635 1.00 86.38 344 THR A N 1
ATOM 2858 C CA . THR A 1 344 ? -3.039 -18.999 7.960 1.00 86.38 344 THR A CA 1
ATOM 2859 C C . THR A 1 344 ? -3.750 -20.322 8.237 1.00 86.38 344 THR A C 1
ATOM 2861 O O . THR A 1 344 ? -3.314 -21.074 9.108 1.00 86.38 344 THR A O 1
ATOM 2864 N N . GLY A 1 345 ? -4.843 -20.619 7.527 1.00 87.44 345 GLY A N 1
ATOM 2865 C CA . GLY A 1 345 ? -5.725 -21.752 7.811 1.00 87.44 345 GLY A CA 1
ATOM 2866 C C . GLY A 1 345 ? -6.559 -21.599 9.092 1.00 87.44 345 GLY A C 1
ATOM 2867 O O . GLY A 1 345 ? -7.290 -22.523 9.452 1.00 87.44 345 GLY A O 1
ATOM 2868 N N . LEU A 1 346 ? -6.453 -20.469 9.801 1.00 89.19 346 LEU A N 1
ATOM 2869 C CA . LEU A 1 346 ? -7.258 -20.174 10.986 1.00 89.19 346 LEU A CA 1
ATOM 2870 C C . LEU A 1 346 ? -8.647 -19.707 10.564 1.00 89.19 346 LEU A C 1
ATOM 2872 O O . LEU A 1 346 ? -8.765 -18.918 9.639 1.00 89.19 346 LEU A O 1
ATOM 2876 N N . ASN A 1 347 ? -9.688 -20.156 11.264 1.00 92.94 347 ASN A N 1
ATOM 2877 C CA . ASN A 1 347 ? -11.058 -19.730 10.989 1.00 92.94 347 ASN A CA 1
ATOM 2878 C C . ASN A 1 347 ? -11.351 -18.371 11.635 1.00 92.94 347 ASN A C 1
ATOM 2880 O O . ASN A 1 347 ? -11.156 -18.207 12.845 1.00 92.94 347 ASN A O 1
ATOM 2884 N N . VAL A 1 348 ? -11.859 -17.430 10.842 1.00 94.88 348 VAL A N 1
ATOM 2885 C CA . VAL A 1 348 ? -12.301 -16.120 11.330 1.00 94.88 348 VAL A CA 1
ATOM 2886 C C . VAL A 1 348 ? -13.751 -16.239 11.796 1.00 94.88 348 VAL A C 1
ATOM 2888 O O . VAL A 1 348 ? -14.629 -16.591 11.017 1.00 94.88 348 VAL A O 1
ATOM 2891 N N . SER A 1 349 ? -14.041 -15.939 13.058 1.00 94.19 349 SER A N 1
ATOM 2892 C CA . SER A 1 349 ? -15.410 -16.032 13.590 1.00 94.19 349 SER A CA 1
ATOM 2893 C C . SER A 1 349 ? -16.163 -14.705 13.478 1.00 94.19 349 SER A C 1
ATOM 2895 O O . SER A 1 349 ? -17.350 -14.673 13.125 1.00 94.19 349 SER A O 1
ATOM 2897 N N . ARG A 1 350 ? -15.474 -13.594 13.759 1.00 95.50 350 ARG A N 1
ATOM 2898 C CA . ARG A 1 350 ? -16.039 -12.240 13.782 1.00 95.50 350 ARG A CA 1
ATOM 2899 C C . ARG A 1 350 ? -15.055 -11.207 13.253 1.00 95.50 350 ARG A C 1
ATOM 2901 O O . ARG A 1 350 ? -13.840 -11.393 13.260 1.00 95.50 350 ARG A O 1
ATOM 2908 N N . MET A 1 351 ? -15.614 -10.100 12.785 1.00 96.69 351 MET A N 1
ATOM 2909 C CA . MET A 1 351 ? -14.865 -8.961 12.274 1.00 96.69 351 MET A CA 1
ATOM 2910 C C . MET A 1 351 ? -15.376 -7.691 12.939 1.00 96.69 351 MET A C 1
ATOM 2912 O O . MET A 1 351 ? -16.585 -7.528 13.134 1.00 96.69 351 MET A O 1
ATOM 2916 N N . HIS A 1 352 ? -14.475 -6.778 13.271 1.00 96.69 352 HIS A N 1
ATOM 2917 C CA . HIS A 1 352 ? -14.806 -5.601 14.049 1.00 96.69 352 HIS A CA 1
ATOM 2918 C C . HIS A 1 352 ? -14.152 -4.342 13.497 1.00 96.69 352 HIS A C 1
ATOM 2920 O O . HIS A 1 352 ? -12.999 -4.342 13.076 1.00 96.69 352 HIS A O 1
ATOM 2926 N N . LEU A 1 353 ? -14.891 -3.244 13.599 1.00 96.81 353 LEU A N 1
ATOM 2927 C CA . LEU A 1 353 ? -14.354 -1.894 13.509 1.00 96.81 353 LEU A CA 1
ATOM 2928 C C . LEU A 1 353 ? -14.248 -1.335 14.921 1.00 96.81 353 LEU A C 1
ATOM 2930 O O . LEU A 1 353 ? -15.243 -1.352 15.655 1.00 96.81 353 LEU A O 1
ATOM 2934 N N . TYR A 1 354 ? -13.076 -0.823 15.286 1.00 96.50 354 TYR A N 1
ATOM 2935 C CA . TYR A 1 354 ? -12.858 -0.141 16.558 1.00 96.50 354 TYR A CA 1
ATOM 2936 C C . TYR A 1 354 ? -12.703 1.364 16.339 1.00 96.50 354 TYR A C 1
ATOM 2938 O O . TYR A 1 354 ? -11.697 1.824 15.800 1.00 96.50 354 TYR A O 1
ATOM 2946 N N . TYR A 1 355 ? -13.666 2.156 16.805 1.00 96.69 355 TYR A N 1
ATOM 2947 C CA . TYR A 1 355 ? -13.615 3.615 16.702 1.00 96.69 355 TYR A CA 1
ATOM 2948 C C . TYR A 1 355 ? -12.915 4.228 17.917 1.00 96.69 355 TYR A C 1
ATOM 2950 O O . TYR A 1 355 ? -13.481 4.310 19.008 1.00 96.69 355 TYR A O 1
ATOM 2958 N N . THR A 1 356 ? -11.681 4.705 17.740 1.00 95.25 356 THR A N 1
ATOM 2959 C CA . THR A 1 356 ? -10.891 5.287 18.845 1.00 95.25 356 THR A CA 1
ATOM 2960 C C . THR A 1 356 ? -11.401 6.668 19.279 1.00 95.25 356 THR A C 1
ATOM 2962 O O . THR A 1 356 ? -11.129 7.121 20.396 1.00 95.25 356 THR A O 1
ATOM 2965 N N . GLY A 1 357 ? -12.186 7.324 18.417 1.00 92.94 357 GLY A N 1
ATOM 2966 C CA . GLY A 1 357 ? -12.862 8.590 18.698 1.00 92.94 357 GLY A CA 1
ATOM 2967 C C . GLY A 1 357 ? -14.185 8.472 19.451 1.00 92.94 357 GLY A C 1
ATOM 2968 O O . GLY A 1 357 ? -14.839 9.492 19.646 1.00 92.94 357 GLY A O 1
ATOM 2969 N N . GLU A 1 358 ? -14.599 7.266 19.844 1.00 92.94 358 GLU A N 1
ATOM 2970 C CA . GLU A 1 358 ? -15.809 7.053 20.642 1.00 92.94 358 GLU A CA 1
ATOM 2971 C C . GLU A 1 358 ? -15.526 7.271 22.138 1.00 92.94 358 GLU A C 1
ATOM 2973 O O . GLU A 1 358 ? -14.736 6.529 22.733 1.00 9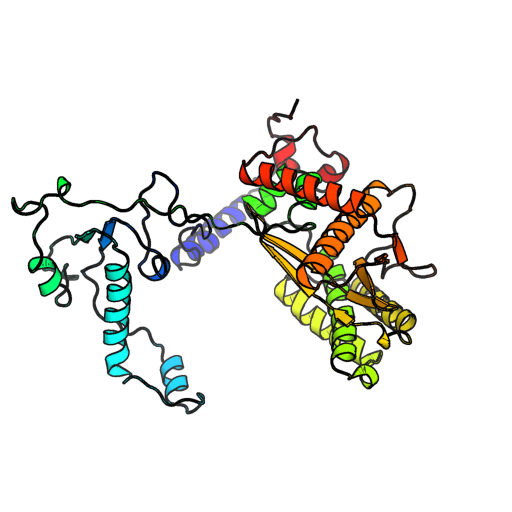2.94 358 GLU A O 1
ATOM 2978 N N . ASP A 1 359 ? -16.176 8.266 22.750 1.00 84.88 359 ASP A N 1
ATOM 2979 C CA . ASP A 1 359 ? -15.875 8.737 24.112 1.00 84.88 359 ASP A CA 1
ATOM 2980 C C . ASP A 1 359 ? -16.618 7.947 25.211 1.00 84.88 359 ASP A C 1
ATOM 2982 O O . ASP A 1 359 ? -15.971 7.441 26.128 1.00 84.88 359 ASP A O 1
ATOM 2986 N N . ASP A 1 360 ? -17.938 7.763 25.092 1.00 80.00 360 ASP A N 1
ATOM 2987 C CA . ASP A 1 360 ? -18.782 7.241 26.189 1.00 80.00 360 ASP A CA 1
ATOM 2988 C C . ASP A 1 360 ? -19.501 5.918 25.860 1.00 80.00 360 ASP A C 1
ATOM 2990 O O . ASP A 1 360 ? -20.002 5.233 26.755 1.00 80.00 360 ASP A O 1
ATOM 2994 N N . GLY A 1 361 ? -19.577 5.546 24.578 1.00 86.81 361 GLY A N 1
ATOM 2995 C CA . GLY A 1 361 ? -20.289 4.360 24.111 1.00 86.81 361 GLY A CA 1
ATOM 2996 C C . GLY A 1 361 ? -19.411 3.127 23.885 1.00 86.81 361 GLY A C 1
ATOM 2997 O O . GLY A 1 361 ? -18.215 3.092 24.169 1.00 86.81 361 GLY A O 1
ATOM 2998 N N . ASN A 1 362 ? -20.029 2.093 23.307 1.00 91.06 362 ASN A N 1
ATOM 2999 C CA . ASN A 1 362 ? -19.304 0.938 22.786 1.00 91.06 362 ASN A CA 1
ATOM 3000 C C . ASN A 1 362 ? -18.522 1.344 21.514 1.00 91.06 362 ASN A C 1
ATOM 3002 O O . ASN A 1 362 ? -19.173 1.646 20.501 1.00 91.06 362 ASN A O 1
ATOM 3006 N N . PRO A 1 363 ? -17.172 1.300 21.515 1.00 94.31 363 PRO A N 1
ATOM 3007 C CA . PRO A 1 363 ? -16.361 1.682 20.357 1.00 94.31 363 PRO A CA 1
ATOM 3008 C C . PRO A 1 363 ? -16.459 0.688 19.196 1.00 94.31 363 PRO A C 1
ATOM 3010 O O . PRO A 1 363 ? -16.040 1.013 18.087 1.00 94.31 363 PRO A O 1
ATOM 3013 N N . TYR A 1 364 ? -17.019 -0.503 19.422 1.00 94.75 364 TYR A N 1
ATOM 3014 C CA . TYR A 1 364 ? -17.093 -1.553 18.416 1.00 94.75 364 TYR A CA 1
ATOM 3015 C C . TYR A 1 364 ? -18.328 -1.431 17.512 1.00 94.75 364 TYR A C 1
ATOM 3017 O O . TYR A 1 364 ? -19.454 -1.172 17.961 1.00 94.75 364 TYR A O 1
ATOM 3025 N N . VAL A 1 365 ? -18.122 -1.720 16.229 1.00 95.69 365 VAL A N 1
ATOM 3026 C CA . VAL A 1 365 ? -19.144 -2.225 15.298 1.00 95.69 365 VAL A CA 1
ATOM 3027 C C . VAL A 1 365 ? -18.697 -3.621 14.890 1.00 95.69 365 VAL A C 1
ATOM 3029 O O . VAL A 1 365 ? -17.556 -3.795 14.485 1.00 95.69 365 VAL A O 1
ATOM 3032 N N . SER A 1 366 ? -19.553 -4.625 15.075 1.00 95.94 366 SER A N 1
ATOM 3033 C CA . SER A 1 366 ? -19.176 -6.032 14.897 1.00 95.94 366 SER A CA 1
ATOM 3034 C C . SER A 1 366 ? -20.028 -6.700 13.832 1.00 95.94 366 SER A C 1
ATOM 3036 O O . SER A 1 366 ? -21.249 -6.551 13.840 1.00 95.94 366 SER A O 1
ATOM 3038 N N . PHE A 1 367 ? -19.386 -7.506 13.002 1.00 96.06 367 PHE A N 1
ATOM 3039 C CA . PHE A 1 367 ? -20.000 -8.299 11.951 1.00 96.06 367 PHE A CA 1
ATOM 3040 C C . PHE A 1 367 ? -19.707 -9.772 12.214 1.00 96.06 367 PHE A C 1
ATOM 3042 O O . PHE A 1 367 ? -18.596 -10.143 12.600 1.00 96.06 367 PHE A O 1
ATOM 3049 N N . SER A 1 368 ? -20.725 -10.612 12.047 1.00 94.25 368 SER A N 1
ATOM 3050 C CA . SER A 1 368 ? -20.513 -12.062 12.024 1.00 94.25 368 SER A CA 1
ATOM 3051 C C . SER A 1 368 ? -20.011 -12.454 10.643 1.00 94.25 368 SER A C 1
ATOM 3053 O O . SER A 1 368 ? -20.414 -11.833 9.657 1.00 94.25 368 SER A O 1
ATOM 3055 N N . LYS A 1 369 ? -19.157 -13.474 10.564 1.00 90.81 369 LYS A N 1
ATOM 3056 C CA . LYS A 1 369 ? -18.721 -13.996 9.271 1.00 90.81 369 LYS A CA 1
ATOM 3057 C C . LYS A 1 369 ? -19.914 -14.533 8.467 1.00 90.81 369 LYS A C 1
ATOM 3059 O O . LYS A 1 369 ? -20.735 -15.282 8.994 1.00 90.81 369 LYS A O 1
ATOM 3064 N N . ASP A 1 370 ? -19.972 -14.178 7.185 1.00 94.38 370 ASP A N 1
ATOM 3065 C CA . ASP A 1 370 ? -20.864 -14.784 6.193 1.00 94.38 370 ASP A CA 1
ATOM 3066 C C . ASP A 1 370 ? -20.043 -15.157 4.952 1.00 94.38 370 ASP A C 1
ATOM 3068 O O . ASP A 1 370 ? -19.622 -14.290 4.184 1.00 94.38 370 ASP A O 1
ATOM 3072 N N . ASP A 1 371 ? -19.825 -16.459 4.750 1.00 92.56 371 ASP A N 1
ATOM 3073 C CA . ASP A 1 371 ? -19.033 -16.982 3.630 1.00 92.56 371 ASP A CA 1
ATOM 3074 C C . ASP A 1 371 ? -19.597 -16.546 2.269 1.00 92.56 371 ASP A C 1
ATOM 3076 O O . ASP A 1 371 ? -18.844 -16.291 1.330 1.00 92.56 371 ASP A O 1
ATOM 3080 N N . ARG A 1 372 ? -20.926 -16.411 2.142 1.00 95.06 372 ARG A N 1
ATOM 3081 C CA . ARG A 1 372 ? -21.544 -15.976 0.880 1.00 95.06 372 ARG A CA 1
ATOM 3082 C C . ARG A 1 372 ? -21.278 -14.500 0.615 1.00 95.06 372 ARG A C 1
ATOM 3084 O O . ARG A 1 372 ? -21.053 -14.135 -0.537 1.00 95.06 372 ARG A O 1
ATOM 3091 N N . ALA A 1 373 ? -21.309 -13.666 1.654 1.00 94.56 373 ALA A N 1
ATOM 3092 C CA . ALA A 1 373 ? -20.974 -12.249 1.531 1.00 94.56 373 ALA A CA 1
ATOM 3093 C C . ALA A 1 373 ? -19.506 -12.075 1.119 1.00 94.56 373 ALA A C 1
ATOM 3095 O O . ALA A 1 373 ? -19.235 -11.394 0.134 1.00 94.56 373 ALA A O 1
ATOM 3096 N N . ILE A 1 374 ? -18.591 -12.808 1.766 1.00 94.50 374 ILE A N 1
ATOM 3097 C CA . ILE A 1 374 ? -17.161 -12.808 1.430 1.00 94.50 374 ILE A CA 1
ATOM 3098 C C . ILE A 1 374 ? -16.933 -13.194 -0.036 1.00 94.50 374 ILE A C 1
ATOM 3100 O O . ILE A 1 374 ? -16.252 -12.469 -0.760 1.00 94.50 374 ILE A O 1
ATOM 3104 N N . ILE A 1 375 ? -17.540 -14.289 -0.510 1.00 95.00 375 ILE A N 1
ATOM 3105 C CA . ILE A 1 375 ? -17.405 -14.724 -1.912 1.00 95.00 375 ILE A CA 1
ATOM 3106 C C . ILE A 1 375 ? -17.891 -13.635 -2.880 1.00 95.00 375 ILE A C 1
ATOM 3108 O O . ILE A 1 375 ? -17.219 -13.354 -3.873 1.00 95.00 375 ILE A O 1
ATOM 3112 N N . ASN A 1 376 ? -19.024 -12.989 -2.591 1.00 95.81 376 ASN A N 1
ATOM 3113 C CA . ASN A 1 376 ? -19.541 -11.900 -3.424 1.00 95.81 376 ASN A CA 1
ATOM 3114 C C . ASN A 1 376 ? -18.606 -10.683 -3.430 1.00 95.81 376 ASN A C 1
ATOM 3116 O O . ASN A 1 376 ? -18.386 -10.083 -4.483 1.00 95.81 376 ASN A O 1
ATOM 3120 N N . THR A 1 377 ? -18.036 -10.333 -2.278 1.00 95.19 377 THR A N 1
ATOM 3121 C CA . THR A 1 377 ? -17.085 -9.225 -2.145 1.00 95.19 377 THR A CA 1
ATOM 3122 C C . THR A 1 377 ? -15.794 -9.501 -2.913 1.00 95.19 377 THR A C 1
ATOM 3124 O O . THR A 1 377 ? -15.314 -8.620 -3.627 1.00 95.19 377 THR A O 1
ATOM 3127 N N . ILE A 1 378 ? -15.270 -10.730 -2.868 1.00 94.94 378 ILE A N 1
ATOM 3128 C CA . ILE A 1 378 ? -14.102 -11.132 -3.665 1.00 94.94 378 ILE A CA 1
ATOM 3129 C C . ILE A 1 378 ? -14.417 -11.128 -5.166 1.00 94.94 378 ILE A C 1
ATOM 3131 O O . ILE A 1 378 ? -13.618 -10.614 -5.944 1.00 94.94 378 ILE A O 1
ATOM 3135 N N . ALA A 1 379 ? -15.591 -11.607 -5.585 1.00 94.81 379 ALA A N 1
ATOM 3136 C CA . ALA A 1 379 ? -15.996 -11.553 -6.992 1.00 94.81 379 ALA A CA 1
ATOM 3137 C C . ALA A 1 379 ? -16.125 -10.107 -7.506 1.00 94.81 379 ALA A C 1
ATOM 3139 O O . ALA A 1 379 ? -15.741 -9.798 -8.633 1.00 94.81 379 ALA A O 1
ATOM 3140 N N . ARG A 1 380 ? -16.632 -9.197 -6.668 1.00 93.56 380 ARG A N 1
ATOM 3141 C CA . ARG A 1 380 ? -16.693 -7.763 -6.976 1.00 93.56 380 ARG A CA 1
ATOM 3142 C C . ARG A 1 380 ? -15.299 -7.136 -7.059 1.00 93.56 380 ARG A C 1
ATOM 3144 O O . ARG A 1 380 ? -15.057 -6.322 -7.945 1.00 93.56 380 ARG A O 1
ATOM 3151 N N . PHE A 1 381 ? -14.384 -7.539 -6.177 1.00 94.88 381 PHE A N 1
ATOM 3152 C CA . PHE A 1 381 ? -12.972 -7.156 -6.246 1.00 94.88 381 PHE A CA 1
ATOM 3153 C C . PHE A 1 381 ? -12.364 -7.579 -7.594 1.00 94.88 381 PHE A C 1
ATOM 3155 O O . PHE A 1 381 ? -11.742 -6.755 -8.262 1.00 94.88 381 PHE A O 1
ATOM 3162 N N . ASP A 1 382 ? -12.589 -8.829 -8.014 1.00 95.00 382 ASP A N 1
ATOM 3163 C CA . ASP A 1 382 ? -12.085 -9.385 -9.278 1.00 95.00 382 ASP A CA 1
ATOM 3164 C C . ASP A 1 382 ? -12.596 -8.608 -10.507 1.00 95.00 382 ASP A C 1
ATOM 3166 O O . ASP A 1 382 ? -11.819 -8.304 -11.419 1.00 95.00 382 ASP A O 1
ATOM 3170 N N . ASP A 1 383 ? -13.881 -8.232 -10.527 1.00 94.94 383 ASP A N 1
ATOM 3171 C CA . ASP A 1 383 ? -14.462 -7.408 -11.601 1.00 94.94 383 ASP A CA 1
ATOM 3172 C C . ASP A 1 383 ? -13.788 -6.031 -11.679 1.00 94.94 383 ASP A C 1
ATOM 3174 O O . ASP A 1 383 ? -13.409 -5.571 -12.756 1.00 94.94 383 ASP A O 1
ATOM 3178 N N . ILE A 1 384 ? -13.568 -5.385 -10.534 1.00 95.12 384 ILE A N 1
ATOM 3179 C CA . ILE A 1 384 ? -12.938 -4.062 -10.483 1.00 95.12 384 ILE A CA 1
ATOM 3180 C C . ILE A 1 384 ? -11.487 -4.120 -10.949 1.00 95.12 384 ILE A C 1
ATOM 3182 O O . ILE A 1 384 ? -11.085 -3.272 -11.745 1.00 95.12 384 ILE A O 1
ATOM 3186 N N . VAL A 1 385 ? -10.719 -5.122 -10.514 1.00 95.56 385 VAL A N 1
ATOM 3187 C CA . VAL A 1 385 ? -9.347 -5.327 -11.003 1.00 95.56 385 VAL A CA 1
ATOM 3188 C C . VAL A 1 385 ? -9.343 -5.535 -12.512 1.00 95.56 385 VAL A C 1
ATOM 3190 O O . VAL A 1 385 ? -8.593 -4.865 -13.213 1.00 95.56 385 VAL A O 1
ATOM 3193 N N . THR A 1 386 ? -10.245 -6.369 -13.034 1.00 94.94 386 THR A N 1
ATOM 3194 C CA . THR A 1 386 ? -10.374 -6.588 -14.483 1.00 94.94 386 THR A CA 1
ATOM 3195 C C . THR A 1 386 ? -10.605 -5.272 -15.231 1.00 94.94 386 THR A C 1
ATOM 3197 O O . THR A 1 386 ? -10.033 -5.047 -16.297 1.00 94.94 386 THR A O 1
ATOM 3200 N N . ARG A 1 387 ? -11.420 -4.367 -14.677 1.00 94.88 387 ARG A N 1
ATOM 3201 C CA . ARG A 1 387 ? -11.657 -3.046 -15.277 1.00 94.88 387 ARG A CA 1
ATOM 3202 C C . ARG A 1 387 ? -10.446 -2.122 -15.187 1.00 94.88 387 ARG A C 1
ATOM 3204 O O . ARG A 1 387 ? -10.217 -1.366 -16.129 1.00 94.88 387 ARG A O 1
ATOM 3211 N N . ILE A 1 388 ? -9.704 -2.163 -14.083 1.00 94.69 388 ILE A N 1
ATOM 3212 C CA . ILE A 1 388 ? -8.461 -1.400 -13.910 1.00 94.69 388 ILE A CA 1
ATOM 3213 C C . ILE A 1 388 ? -7.428 -1.840 -14.954 1.00 94.69 388 ILE A C 1
ATOM 3215 O O . ILE A 1 388 ? -6.929 -0.990 -15.681 1.00 94.69 388 ILE A O 1
ATOM 3219 N N . GLU A 1 389 ? -7.186 -3.145 -15.087 1.00 90.62 389 GLU A N 1
ATOM 3220 C CA . GLU A 1 389 ? -6.227 -3.731 -16.042 1.00 90.62 389 GLU A CA 1
ATOM 3221 C C . GLU A 1 389 ? -6.609 -3.449 -17.509 1.00 90.62 389 GLU A C 1
ATOM 3223 O O . GLU A 1 389 ? -5.762 -3.316 -18.386 1.00 90.62 389 GLU A O 1
ATOM 3228 N N . GLN A 1 390 ? -7.905 -3.295 -17.798 1.00 92.06 390 GLN A N 1
ATOM 3229 C CA . GLN A 1 390 ? -8.402 -2.876 -19.117 1.00 92.06 390 GLN A CA 1
ATOM 3230 C C . GLN A 1 390 ? -8.412 -1.352 -19.316 1.00 92.06 390 GLN A C 1
ATOM 3232 O O . GLN A 1 390 ? -8.934 -0.872 -20.328 1.00 92.06 390 GLN A O 1
ATOM 3237 N N . GLN A 1 391 ? -7.899 -0.587 -18.348 1.00 91.88 391 GLN A N 1
ATOM 3238 C CA . GLN A 1 391 ? -7.924 0.877 -18.320 1.00 91.88 391 GLN A CA 1
ATOM 3239 C C . GLN A 1 391 ? -9.336 1.466 -18.525 1.00 91.88 391 GLN A C 1
ATOM 3241 O O . GLN A 1 391 ? -9.525 2.559 -19.076 1.00 91.88 391 GLN A O 1
ATOM 3246 N N . ASP A 1 392 ? -10.373 0.754 -18.074 1.00 94.06 392 ASP A N 1
ATOM 3247 C CA . ASP A 1 392 ? -11.759 1.196 -18.181 1.00 94.06 392 ASP A CA 1
ATOM 3248 C C . ASP A 1 392 ? -12.150 2.065 -16.985 1.00 94.06 392 ASP A C 1
ATOM 3250 O O . ASP A 1 392 ? -12.719 1.583 -16.012 1.00 94.06 392 ASP A O 1
ATOM 3254 N N . TYR A 1 393 ? -11.937 3.376 -17.078 1.00 93.44 393 TYR A N 1
ATOM 3255 C CA . TYR A 1 393 ? -12.323 4.332 -16.027 1.00 93.44 393 TYR A CA 1
ATOM 3256 C C . TYR A 1 393 ? -13.691 4.994 -16.256 1.00 93.44 393 TYR A C 1
ATOM 3258 O O . TYR A 1 393 ? -13.979 6.064 -15.707 1.00 93.44 393 TYR A O 1
ATOM 3266 N N . ARG A 1 394 ? -14.555 4.405 -17.093 1.00 91.31 394 ARG A N 1
ATOM 3267 C CA . ARG A 1 394 ? -15.916 4.927 -17.299 1.00 91.31 394 ARG A CA 1
ATOM 3268 C C . ARG A 1 394 ? -16.735 4.753 -16.019 1.00 91.31 394 ARG A C 1
ATOM 3270 O O . ARG A 1 394 ? -16.622 3.754 -15.315 1.00 91.31 394 ARG A O 1
ATOM 3277 N N . MET A 1 395 ? -17.587 5.723 -15.720 1.00 91.19 395 MET A N 1
ATOM 3278 C CA . MET A 1 395 ? -18.486 5.689 -14.561 1.00 91.19 395 MET A CA 1
ATOM 3279 C C . MET A 1 395 ? -19.935 5.755 -15.030 1.00 91.19 395 MET A C 1
ATOM 3281 O O . MET A 1 395 ? -20.187 6.233 -16.134 1.00 91.19 395 MET A O 1
ATOM 3285 N N . ASP A 1 396 ? -20.879 5.332 -14.195 1.00 90.62 396 ASP A N 1
ATOM 3286 C CA . ASP A 1 396 ? -22.312 5.460 -14.499 1.00 90.62 396 ASP A CA 1
ATOM 3287 C C . ASP A 1 396 ? -22.778 6.914 -14.316 1.00 90.62 396 ASP A C 1
ATOM 3289 O O . ASP A 1 396 ? -23.538 7.458 -15.113 1.00 90.62 396 ASP A O 1
ATOM 3293 N N . ALA A 1 397 ? -22.265 7.580 -13.278 1.00 91.25 397 ALA A N 1
ATOM 3294 C CA . ALA A 1 397 ? -22.493 8.993 -13.005 1.00 91.25 397 ALA A CA 1
ATOM 3295 C C . ALA A 1 397 ? -21.356 9.575 -12.155 1.00 91.25 397 ALA A C 1
ATOM 3297 O O . ALA A 1 397 ? -20.582 8.852 -11.529 1.00 91.25 397 ALA A O 1
ATOM 3298 N N . ARG A 1 398 ? -21.259 10.909 -12.097 1.00 90.69 398 ARG A N 1
ATOM 3299 C CA . ARG A 1 398 ? -20.304 11.574 -11.199 1.00 90.69 398 ARG A CA 1
ATOM 3300 C C . ARG A 1 398 ? -20.761 11.469 -9.736 1.00 90.69 398 ARG A C 1
ATOM 3302 O O . ARG A 1 398 ? -21.907 11.824 -9.444 1.00 90.69 398 ARG A O 1
ATOM 3309 N N . PRO A 1 399 ? -19.869 11.118 -8.793 1.00 90.19 399 PRO A N 1
ATOM 3310 C CA . PRO A 1 399 ? -20.210 11.051 -7.376 1.00 90.19 399 PRO A CA 1
ATOM 3311 C C . PRO A 1 399 ? -20.275 12.462 -6.772 1.00 90.19 399 PRO A C 1
ATOM 3313 O O . PRO A 1 399 ? -19.272 13.016 -6.316 1.00 90.19 399 PRO A O 1
ATOM 3316 N N . ALA A 1 400 ? -21.467 13.066 -6.765 1.00 86.75 400 ALA A N 1
ATOM 3317 C CA . ALA A 1 400 ? -21.659 14.471 -6.392 1.00 86.75 400 ALA A CA 1
ATOM 3318 C C . ALA A 1 400 ? -21.104 14.821 -4.997 1.00 86.75 400 ALA A C 1
ATOM 3320 O O . ALA A 1 400 ? -20.451 15.853 -4.844 1.00 86.75 400 ALA A O 1
ATOM 3321 N N . LYS A 1 401 ? -21.306 13.945 -3.999 1.00 86.31 401 LYS A N 1
ATOM 3322 C CA . LYS A 1 401 ? -20.801 14.132 -2.625 1.00 86.31 401 LYS A CA 1
ATOM 3323 C C . LYS A 1 401 ? -19.267 14.175 -2.577 1.00 86.31 401 LYS A C 1
ATOM 3325 O O . LYS A 1 401 ? -18.696 15.074 -1.967 1.00 86.31 401 LYS A O 1
ATOM 3330 N N . LEU A 1 402 ? -18.601 13.245 -3.265 1.00 85.81 402 LEU A N 1
ATOM 3331 C CA . LEU A 1 402 ? -17.136 13.158 -3.296 1.00 85.81 402 LEU A CA 1
ATOM 3332 C C . LEU A 1 402 ? -16.515 14.291 -4.117 1.00 85.81 402 LEU A C 1
ATOM 3334 O O . LEU A 1 402 ? -15.500 14.867 -3.726 1.00 85.81 402 LEU A O 1
ATOM 3338 N N . CYS A 1 403 ? -17.159 14.670 -5.224 1.00 89.56 403 CYS A N 1
ATOM 3339 C CA . CYS A 1 403 ? -16.686 15.730 -6.110 1.00 89.56 403 CYS A CA 1
ATOM 3340 C C . CYS A 1 403 ? -16.507 17.071 -5.391 1.00 89.56 403 CYS A C 1
ATOM 3342 O O . CYS A 1 403 ? -15.564 17.782 -5.717 1.00 89.56 403 CYS A O 1
ATOM 3344 N N . GLN A 1 404 ? -17.343 17.414 -4.401 1.00 86.88 404 GLN A N 1
ATOM 3345 C CA . GLN A 1 404 ? -17.242 18.685 -3.659 1.00 86.88 404 GLN A CA 1
ATOM 3346 C C . GLN A 1 404 ? -15.858 18.920 -3.045 1.00 86.88 404 GLN A C 1
ATOM 3348 O O . GLN A 1 404 ? -15.413 20.061 -2.944 1.00 86.88 404 GLN A O 1
ATOM 3353 N N . ASN A 1 405 ? -15.203 17.827 -2.669 1.00 83.75 405 ASN A N 1
ATOM 3354 C CA . ASN A 1 405 ? -13.986 17.777 -1.881 1.00 83.75 405 ASN A CA 1
ATOM 3355 C C . ASN A 1 405 ? -12.801 17.171 -2.657 1.00 83.75 405 ASN A C 1
ATOM 3357 O O . ASN A 1 405 ? -11.733 16.972 -2.086 1.00 83.75 405 ASN A O 1
ATOM 3361 N N . CYS A 1 406 ? -12.979 16.872 -3.943 1.00 87.50 406 CYS A N 1
ATOM 3362 C CA . CYS A 1 406 ? -11.961 16.238 -4.768 1.00 87.50 406 CYS A CA 1
ATOM 3363 C C . CYS A 1 406 ? -10.975 17.271 -5.331 1.00 87.50 406 CYS A C 1
ATOM 3365 O O . CYS A 1 406 ? -11.391 18.257 -5.944 1.00 87.50 406 CYS A O 1
ATOM 3367 N N . ASP A 1 407 ? -9.676 16.999 -5.199 1.00 88.31 407 ASP A N 1
ATOM 3368 C CA . ASP A 1 407 ? -8.603 17.862 -5.713 1.00 88.31 407 ASP A CA 1
ATOM 3369 C C . ASP A 1 407 ? -8.673 18.016 -7.247 1.00 88.31 407 ASP A C 1
ATOM 3371 O O . ASP A 1 407 ? -8.341 19.065 -7.795 1.00 88.31 407 ASP A O 1
ATOM 3375 N N . MET A 1 408 ? -9.221 17.009 -7.939 1.00 89.75 408 MET A N 1
ATOM 3376 C CA . MET A 1 408 ? -9.379 16.985 -9.399 1.00 89.75 408 MET A CA 1
ATOM 3377 C C . MET A 1 408 ? -10.717 17.560 -9.887 1.00 89.75 408 MET A C 1
ATOM 3379 O O . MET A 1 408 ? -11.018 17.498 -11.081 1.00 89.75 408 MET A O 1
ATOM 3383 N N . ARG A 1 409 ? -11.540 18.150 -9.002 1.00 90.44 409 ARG A N 1
ATOM 3384 C CA . ARG A 1 409 ? -12.876 18.669 -9.358 1.00 90.44 409 ARG A CA 1
ATOM 3385 C C . ARG A 1 409 ? -12.830 19.624 -10.552 1.00 90.44 409 ARG A C 1
ATOM 3387 O O . ARG A 1 409 ? -13.618 19.466 -11.476 1.00 90.44 409 ARG A O 1
ATOM 3394 N N . ALA A 1 410 ? -11.898 20.578 -10.550 1.00 89.62 410 ALA A N 1
ATOM 3395 C CA . ALA A 1 410 ? -11.802 21.593 -11.600 1.00 89.62 410 ALA A CA 1
ATOM 3396 C C . ALA A 1 410 ? -11.490 20.997 -12.985 1.00 89.62 410 ALA A C 1
ATOM 3398 O O . ALA A 1 410 ? -11.995 21.489 -13.994 1.00 89.62 410 ALA A O 1
ATOM 3399 N N . TYR A 1 411 ? -10.692 19.928 -13.042 1.00 90.75 411 TYR A N 1
ATOM 3400 C CA . TYR A 1 411 ? -10.471 19.175 -14.276 1.00 90.75 411 TYR A CA 1
ATOM 3401 C C . TYR A 1 411 ? -11.752 18.440 -14.691 1.00 90.75 411 TYR A C 1
ATOM 3403 O O . TYR A 1 411 ? -12.239 18.603 -15.808 1.00 90.75 411 TYR A O 1
ATOM 3411 N N . CYS A 1 412 ? -12.340 17.689 -13.758 1.00 91.31 412 CYS A N 1
ATOM 3412 C CA . CYS A 1 412 ? -13.546 16.891 -13.970 1.00 91.31 412 CYS A CA 1
ATOM 3413 C C . CYS A 1 412 ? -14.761 17.715 -14.427 1.00 91.31 412 CYS A C 1
ATOM 3415 O O . CYS A 1 412 ? -15.575 17.220 -15.204 1.00 91.31 412 CYS A O 1
ATOM 3417 N N . ASP A 1 413 ? -14.893 18.962 -13.975 1.00 89.94 413 ASP A N 1
ATOM 3418 C CA . ASP A 1 413 ? -15.972 19.871 -14.383 1.00 89.94 413 ASP A CA 1
ATOM 3419 C C . ASP A 1 413 ? -15.855 20.319 -15.848 1.00 89.94 413 ASP A C 1
ATOM 3421 O O . ASP A 1 413 ? -16.871 20.605 -16.475 1.00 89.94 413 ASP A O 1
ATOM 3425 N N . ASN A 1 414 ? -14.642 20.329 -16.407 1.00 89.56 414 ASN A N 1
ATOM 3426 C CA . ASN A 1 414 ? -14.376 20.694 -17.804 1.00 89.56 414 ASN A CA 1
ATOM 3427 C C . ASN A 1 414 ? -14.222 19.474 -18.727 1.00 89.56 414 ASN A C 1
ATOM 3429 O O . ASN A 1 414 ? -14.005 19.625 -19.930 1.00 89.56 414 ASN A O 1
ATOM 3433 N N . LYS A 1 415 ? -14.303 18.258 -18.177 1.00 86.88 415 LYS A N 1
ATOM 3434 C CA . LYS A 1 415 ? -14.164 17.018 -18.937 1.00 86.88 415 LYS A CA 1
ATOM 3435 C C . LYS A 1 415 ? -15.443 16.728 -19.726 1.00 86.88 415 LYS A C 1
ATOM 3437 O O . LYS A 1 415 ? -16.545 16.752 -19.181 1.00 86.88 415 LYS A O 1
ATOM 3442 N N . ASN A 1 416 ? -15.284 16.348 -20.992 1.00 87.06 416 ASN A N 1
ATOM 3443 C CA . ASN A 1 416 ? -16.366 15.762 -21.781 1.00 87.06 416 ASN A CA 1
ATOM 3444 C C . ASN A 1 416 ? -16.576 14.307 -21.346 1.00 87.06 416 ASN A C 1
ATOM 3446 O O . ASN A 1 416 ? -15.812 13.417 -21.720 1.00 87.06 416 ASN A O 1
ATOM 3450 N N . TRP A 1 417 ? -17.584 14.077 -20.509 1.00 87.12 417 TRP A N 1
ATOM 3451 C CA . TRP A 1 417 ? -17.852 12.766 -19.929 1.00 87.12 417 TRP A CA 1
ATOM 3452 C C . TRP A 1 417 ? -18.468 11.793 -20.935 1.00 87.12 417 TRP A C 1
ATOM 3454 O O . TRP A 1 417 ? -19.453 12.104 -21.601 1.00 87.12 417 TRP A O 1
ATOM 3464 N N . GLN A 1 418 ? -17.917 10.581 -20.977 1.00 85.81 418 GLN A N 1
ATOM 3465 C CA . GLN A 1 418 ? -18.547 9.412 -21.583 1.00 85.81 418 GLN A CA 1
ATOM 3466 C C . GLN A 1 418 ? -18.891 8.439 -20.459 1.00 85.81 418 GLN A C 1
ATOM 3468 O O . GLN A 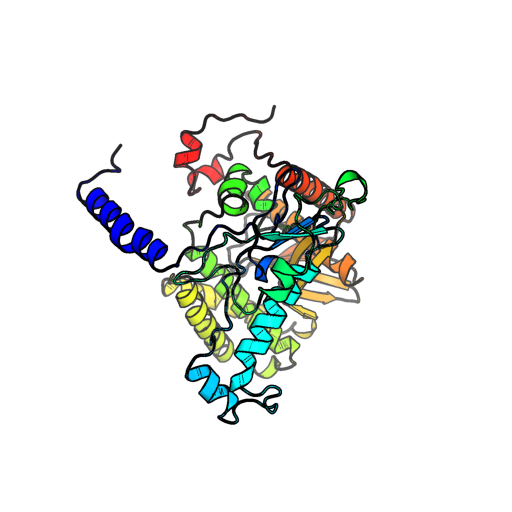1 418 ? -18.027 7.710 -19.971 1.00 85.81 418 GLN A O 1
ATOM 3473 N N . PHE A 1 419 ? -20.140 8.492 -20.002 1.00 88.62 419 PHE A N 1
ATOM 3474 C CA . PHE A 1 419 ? -20.624 7.583 -18.970 1.00 88.62 419 PHE A CA 1
ATOM 3475 C C . PHE A 1 419 ? -20.918 6.204 -19.559 1.00 88.62 419 PHE A C 1
ATOM 3477 O O . PHE A 1 419 ? -21.223 6.066 -20.750 1.00 88.62 419 PHE A O 1
ATOM 3484 N N . ARG A 1 420 ? -20.809 5.181 -18.716 1.00 83.88 420 ARG A N 1
ATOM 3485 C CA . ARG A 1 420 ? -21.262 3.833 -19.041 1.00 83.88 420 ARG A CA 1
ATOM 3486 C C . ARG A 1 420 ? -22.792 3.863 -19.177 1.00 83.88 420 ARG A C 1
ATOM 3488 O O . ARG A 1 420 ? -23.460 4.634 -18.492 1.00 83.88 420 ARG A O 1
ATOM 3495 N N . LYS A 1 421 ? -23.313 3.112 -20.146 1.00 69.56 421 LYS A N 1
ATOM 3496 C CA . LYS A 1 421 ? -24.755 2.992 -20.394 1.00 69.56 421 LYS A CA 1
ATOM 3497 C C . LYS A 1 421 ? -25.359 1.861 -19.591 1.00 69.56 421 LYS A C 1
ATOM 3499 O O . LYS A 1 421 ? -24.655 0.832 -19.469 1.00 69.56 421 LYS A O 1
#

Nearest PDB structures (foldseek):
  3h4r-assembly1_A  TM=5.783E-01  e=4.038E-06  Escherichia coli K-12
  8xa9-assembly2_B  TM=6.763E-01  e=8.536E-05  Homo sapiens
  5zyt-assembly3_C  TM=5.209E-01  e=6.780E-05  Homo sapiens
  5zyv-assembly1_A  TM=4.879E-01  e=4.531E-05  Homo sapiens
  1xmx-assembly1_A  TM=3.233E-01  e=2.859E-03  Vibrio cholerae

InterPro domains:
  IPR011335 Restriction endonuclease type II-like [SSF52980] (170-354)
  IPR011604 PD-(D/E)XK endonuclease-like domain superfamily [G3DSA:3.90.320.10] (154-415)
  IPR014017 UvrD-like helicase, C-terminal [PF13361] (22-121)
  IPR027417 P-loop containing nucleoside triphosphate hydrolase [G3DSA:3.40.50.300] (13-142)
  IPR027417 P-loop containing nucleoside triphosphate hydrolase [SSF52540] (19-140)
  IPR038726 PD-(D/E)XK endonuclease-like domain, AddAB-type [PF12705] (173-413)

Organism: NCBI:txid44574

Foldseek 3Di:
DPCDDVVNVVVVVCCVPVPVVVCVVVVVDDDDDPPQPQDDPPDDGDDALVRCAPAAFQEAEDEPLLDDQDDPDDPVNVCCQVVPVDPDHDDDDNVCVSVVVVVVSVVSRQVRHPWYYHYDWDADDDVSGPNDPVCVCVNVVDDDPPDPVDDPVVTDTDDRDPPLDFAEDEQPLAVVQLVLALVSNCVCPVVVDDFPDDAVVLLFVLLLQLLLVQLVCLVVVNLVVDDLVVSVVSSVVSQVVSCVVSVDDDDPVSSVLSSQLNVVVCVVCVVPSVFWDDAQDWFWDDDPRHIYIDTFGTWGDDPQAIETEDEDADEDDDCPPCVVVVVSVVLNQLSVQVRCCVPPVGHYAKYWYAHSNYDPDRRIDIDGDDPVSSVVSVVSVVVSVVCVVVVNRAAQDNNPVVLVPGPCNVVVVPDPHDHDD

Secondary structure (DSSP, 8-state):
-----HHHHHHHHHIIIIIIHHHHHTT-S-----SS-SS-TT------TTTTTT--EEEEEE--TT--------HHHHHHH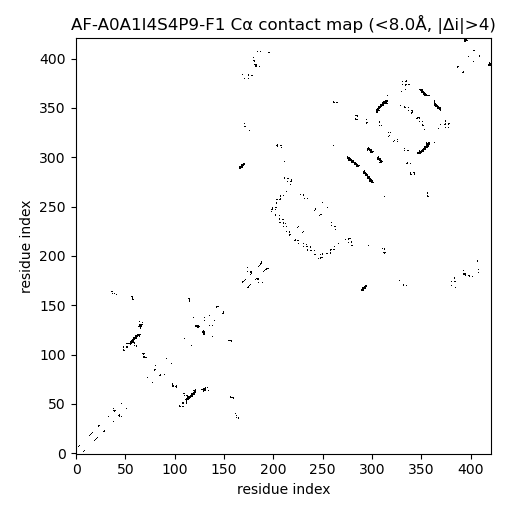HTT-SSS---S-HHHHHHHHHHHHHHHHHTTEEEEEEE----B-STT-BS-TTTHHHHHSS--TTSTT--GGGPPPPPPP----PPEEEIIIIIHHHHH-HHHHIIIIIS-PPPS--HHHHHHHHHHHHHHHHHHHHHTT-GGG--HHHHHHHHHHHHHHHHHHHT----HHHHHHHHHHHHHHHHHHTT-GGGEEEEEEEEEEE-SSSEEEEEEEEEEEETTEEEEEEEE-SPPPPTTTTHHHHHHHHHHHHHHHHHHHHHH-PPEEEEEEEETT-SSS--EEEEE--HHHHHHHHHHHHHHHHHHHTT----SS--HHHHTT-TTHHHHHHS------

pLDDT: mean 87.51, std 10.18, range [38.06, 98.44]

Radius of gyration: 28.85 Å; Cα contacts (8 Å, |Δi|>4): 482; chains: 1; bounding box: 72×61×79 Å

Sequence (421 aa):
MSILSPEFLIKGIRDLFNQFLRFLYEGGIDEYEDDSEYAPKGCVSFLTIHQSKGLEFPVVICGSLEAVPRKQHTALDELLENGNYLSKPSFEPFEHTKFFDFRRLFYTAFSRAQNLLVLAAQEHKRWGRSPSKYFEEYFYGVPSWQESAFNIGAIKFEQVKEINLKNEYSFTSHITLYENCAEQYRFFKELEFAPIRVSPILFGTLVHNTIEEIHKAVLRGDEQTISVDSIRAWFDLNYAILSKRERVYLAQSSQMAALQHVLRYYEREGSNWDRIKEAEIEISLVKDQYILKGSVDLIRGEHGTVEIIDFKSEKKPDMEKDQDRINQYQHQLEVYAYLVEERTGLNVSRMHLYYTGEDDGNPYVSFSKDDRAIINTIARFDDIVTRIEQQDYRMDARPAKLCQNCDMRAYCDNKNWQFRK